Protein AF-A0A1X1MKK1-F1 (afdb_monomer)

Radius of gyration: 26.82 Å; Cα contacts (8 Å, |Δi|>4): 1127; chains: 1; bounding box: 54×64×78 Å

pLDDT: mean 85.01, std 17.13, range [23.83, 98.81]

Sequence (579 aa):
MSRRYIVIGAGAVGATVAVELRLAGIDVVVVARGANLAALRAGGLRYIRPPATPGGEPDERRIPLDVVGGPDEVDLRGDDVLVLATKSQDSEALLAQWAWRPVDVDGTRRTAAEALPVVLLQNGIENARTALRRFATVIDAVVLSPSSHVRPGEVVSPAAPLAAAFYLGRAPRGAVDDPTAEAVAADLRRASFAVAVVADIDRRKAGKLLGNLAYNLDAIYAPSELRDAAAAVLVEEARRVFAAAGVETAGVCPDDGLDLSGLVPHEIPGFSREGSSTWQSLARGGSVESDFLNGEIVLLARLHGLAAPVNAGVQRRIATAARTGTPPGGFDQADLAALLASAPAGVVPYAGVVPYADVVPYADVVPYADVAPDAGRTRAGVALGEVLVNVRRLHDELLSPGPPLLLDVRWALGDPHGHDHYREGHLPGAVYVDLDTELAAAPGGTAGRHPLPELVNLQQAARRWGLTAGRAVVVYDAVGGLSAARAWWLLRWAGVADVRILDGALAAWQEAGFPLETGEIISAPGDIVLHAGQLPVLDADGAARVAREGVLLDARAAERYRGEVEPIDPRAGHIPGAV

Foldseek 3Di:
DAFEEEQEDCFFVSVLLQQLLVVLVGHYEYADDDLLLVLCVVFRAFEWEPDPDPPDAIPTDGDRHHYDNAPVVDAAELRYAYEYPDEPVCLLVRLVRQLQHWYQDPNDTDGCQERYEYEYAYAFQCNLVSNVVRHPWYKYKDKAAPKHDPDRRYIYQQWPPASIEIEIETPPFHDQCPVVRVSVCVSVVSRRYFYGYDRHRQQQSLQVLLVVLLLLLQLAADFDPLSLLLSQLLSVLLVVLCVLLVRHHDHNDPPDPRDCLRGAGDDHPPDDDDGDPLNVCLQVLHDHNLCRRLVVSQVSQVVSVHHNQLSVLSSVSSRVSSVVSQHGNNDDVVSSVVSVVRRDPPSGRDPQRDRVVRVDDSNPPHRDDDDDPPPDDDDDDDDPPQAADELVRLVVQCVDPAHAAEEEQADDPPDPCQVVVVQAWDAPLYAYDDCQQQLADPDDDQQHRGHGDDLVSNLQSCQFSADAPPGAYEYFYSHQCPRSVSVQVNQQQFPRDHYYYYGVGPVSNVVVVHGIDHHHNGYHGYDDDTHGGNDDDAGPVRLLVCLVPHEAEDPDDPCQQCQVDDPDGPGGHDRHSYD

Structure (mmCIF, N/CA/C/O backbone):
data_AF-A0A1X1MKK1-F1
#
_entry.id   AF-A0A1X1MKK1-F1
#
loop_
_atom_site.group_PDB
_atom_site.id
_atom_site.type_symbol
_atom_site.label_atom_id
_atom_site.label_alt_id
_atom_site.label_comp_id
_atom_site.label_asym_id
_atom_site.label_entity_id
_atom_site.label_seq_id
_atom_site.pdbx_PDB_ins_code
_atom_site.Cartn_x
_atom_site.Cartn_y
_atom_site.Cartn_z
_atom_site.occupancy
_atom_site.B_iso_or_equiv
_atom_site.auth_seq_id
_atom_site.auth_comp_id
_atom_site.auth_asym_id
_atom_site.auth_atom_id
_atom_site.pdbx_PDB_model_num
ATOM 1 N N . MET A 1 1 ? -23.228 7.426 20.954 1.00 54.91 1 MET A N 1
ATOM 2 C CA . MET A 1 1 ? -22.014 7.682 21.759 1.00 54.91 1 MET A CA 1
ATOM 3 C C . MET A 1 1 ? -20.811 7.596 20.828 1.00 54.91 1 MET A C 1
ATOM 5 O O . MET A 1 1 ? -20.920 6.903 19.823 1.00 54.91 1 MET A O 1
ATOM 9 N N . SER A 1 2 ? -19.734 8.344 21.084 1.00 78.06 2 SER A N 1
ATOM 10 C CA . SER A 1 2 ? -18.491 8.208 20.304 1.00 78.06 2 SER A CA 1
ATOM 11 C C . SER A 1 2 ? -17.857 6.856 20.611 1.00 78.06 2 SER A C 1
ATOM 13 O O . SER A 1 2 ? -17.797 6.501 21.782 1.00 78.06 2 SER A O 1
ATOM 15 N N . ARG A 1 3 ? -17.372 6.142 19.591 1.00 93.69 3 ARG A N 1
ATOM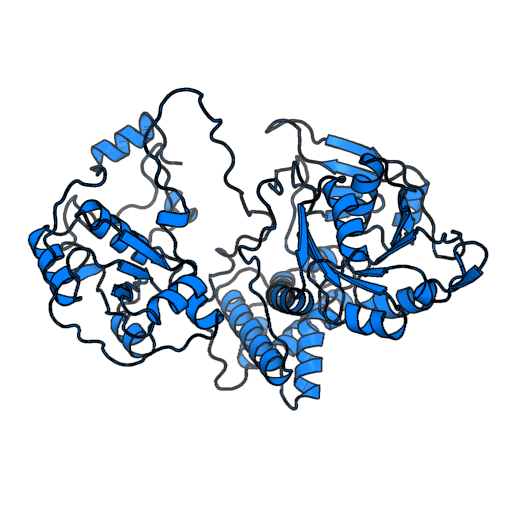 16 C CA . ARG A 1 3 ? -16.621 4.891 19.775 1.00 93.69 3 ARG A CA 1
ATOM 17 C C . ARG A 1 3 ? -15.325 5.145 20.543 1.00 93.69 3 ARG A C 1
ATOM 19 O O . ARG A 1 3 ? -14.790 6.259 20.489 1.00 93.69 3 ARG A O 1
ATOM 26 N N . ARG A 1 4 ? -14.809 4.099 21.191 1.00 97.69 4 ARG A N 1
ATOM 27 C CA . ARG A 1 4 ? -13.438 4.052 21.719 1.00 97.69 4 ARG A CA 1
ATOM 28 C C . ARG A 1 4 ? -12.605 3.048 20.945 1.00 97.69 4 ARG A C 1
ATOM 30 O O . ARG A 1 4 ? -13.058 1.951 20.639 1.00 97.69 4 ARG A O 1
ATOM 37 N N . TYR A 1 5 ? -11.367 3.415 20.654 1.00 98.69 5 TYR A N 1
ATOM 38 C CA . TYR A 1 5 ? -10.436 2.560 19.928 1.00 98.69 5 TYR A CA 1
ATOM 39 C C . TYR A 1 5 ? -9.437 1.928 20.894 1.00 98.69 5 TYR A C 1
ATOM 41 O O . TYR A 1 5 ? -8.743 2.627 21.631 1.00 98.69 5 TYR A O 1
ATOM 49 N N . ILE A 1 6 ? -9.341 0.600 20.872 1.00 98.75 6 ILE A N 1
ATOM 50 C CA . ILE A 1 6 ? -8.314 -0.158 21.587 1.00 98.75 6 ILE A CA 1
ATOM 51 C C . ILE A 1 6 ? -7.212 -0.496 20.584 1.00 98.75 6 ILE A C 1
ATOM 53 O O . ILE A 1 6 ? -7.313 -1.462 19.825 1.00 98.75 6 ILE A O 1
ATOM 57 N N . VAL A 1 7 ? -6.165 0.326 20.546 1.00 98.75 7 VAL A N 1
ATOM 58 C CA . VAL A 1 7 ? -5.070 0.185 19.581 1.00 98.75 7 VAL A CA 1
ATOM 59 C C . VAL A 1 7 ? -4.026 -0.786 20.115 1.00 98.75 7 VAL A C 1
ATOM 61 O O . VAL A 1 7 ? -3.180 -0.448 20.944 1.00 98.75 7 VAL A O 1
ATOM 64 N N . ILE A 1 8 ? -4.088 -2.019 19.624 1.00 98.56 8 ILE A N 1
ATOM 65 C CA . ILE A 1 8 ? -3.216 -3.124 19.999 1.00 98.56 8 ILE A CA 1
ATOM 66 C C . ILE A 1 8 ? -1.921 -3.028 19.192 1.00 98.56 8 ILE A C 1
ATOM 68 O O . ILE A 1 8 ? -1.837 -3.513 18.062 1.00 98.56 8 ILE A O 1
ATOM 72 N N . GLY A 1 9 ? -0.900 -2.412 19.790 1.00 96.56 9 GLY A N 1
ATOM 73 C CA . GLY A 1 9 ? 0.422 -2.233 19.196 1.00 96.56 9 GLY A CA 1
ATOM 74 C C . GLY A 1 9 ? 0.777 -0.768 18.953 1.00 96.56 9 GLY A C 1
ATOM 75 O O . GLY A 1 9 ? 0.416 -0.182 17.940 1.00 96.56 9 GLY A O 1
ATOM 76 N N . ALA A 1 10 ? 1.589 -0.196 19.839 1.00 94.38 10 ALA A N 1
ATOM 77 C CA . ALA A 1 10 ? 2.102 1.174 19.727 1.00 94.38 10 ALA A CA 1
ATOM 78 C C . ALA A 1 10 ? 3.377 1.294 18.859 1.00 94.38 10 ALA A C 1
ATOM 80 O O . ALA A 1 10 ? 4.361 1.917 19.266 1.00 94.38 10 ALA A O 1
ATOM 81 N N . GLY A 1 11 ? 3.389 0.630 17.698 1.00 92.44 11 GLY A N 1
ATOM 82 C CA . GLY A 1 11 ? 4.419 0.816 16.668 1.00 92.44 11 GLY A CA 1
ATOM 83 C C . GLY A 1 11 ? 4.186 2.096 15.860 1.00 92.44 11 GLY A C 1
ATOM 84 O O . GLY A 1 11 ? 3.348 2.908 16.230 1.00 92.44 11 GLY A O 1
ATOM 85 N N . ALA A 1 12 ? 4.883 2.263 14.732 1.00 92.12 12 ALA A N 1
ATOM 86 C CA . ALA A 1 12 ? 4.784 3.475 13.910 1.00 92.12 12 ALA A CA 1
ATOM 87 C C . ALA A 1 12 ? 3.333 3.798 13.505 1.00 92.12 12 ALA A C 1
ATOM 89 O O . ALA A 1 12 ? 2.814 4.851 13.848 1.00 92.12 12 ALA A O 1
ATOM 90 N N . VAL A 1 13 ? 2.657 2.851 12.845 1.00 95.31 13 VAL A N 1
ATOM 91 C CA . VAL A 1 13 ? 1.272 3.024 12.375 1.00 95.31 13 VAL A CA 1
ATOM 92 C C . VAL A 1 13 ? 0.292 3.131 13.543 1.00 95.31 13 VAL A C 1
ATOM 94 O O . VAL A 1 13 ? -0.498 4.067 13.591 1.00 95.31 13 VAL A O 1
ATOM 97 N N . GLY A 1 14 ? 0.344 2.198 14.500 1.00 97.62 14 GLY A N 1
ATOM 98 C CA . GLY A 1 14 ? -0.612 2.170 15.609 1.00 97.62 14 GLY A CA 1
ATOM 99 C C . GLY A 1 14 ? -0.526 3.401 16.512 1.00 97.62 14 GLY A C 1
ATOM 100 O O . GLY A 1 14 ? -1.551 3.960 16.885 1.00 97.62 14 GLY A O 1
ATOM 101 N N . ALA A 1 15 ? 0.681 3.884 16.818 1.00 97.75 15 ALA A N 1
ATOM 102 C CA . ALA A 1 15 ? 0.842 5.099 17.610 1.00 97.75 15 ALA A CA 1
ATOM 103 C C . ALA A 1 15 ? 0.390 6.356 16.846 1.00 97.75 15 ALA A C 1
ATOM 105 O O . ALA A 1 15 ? -0.268 7.200 17.448 1.00 97.75 15 ALA A O 1
ATOM 106 N N . THR A 1 16 ? 0.660 6.454 15.536 1.00 98.19 16 THR A N 1
ATOM 107 C CA . THR A 1 16 ? 0.117 7.528 14.683 1.00 98.19 16 THR A CA 1
ATOM 108 C C . THR A 1 16 ? -1.415 7.522 14.696 1.00 98.19 16 THR A C 1
ATOM 110 O O . THR A 1 16 ? -2.022 8.548 14.982 1.00 98.19 16 THR A O 1
ATOM 113 N N . VAL A 1 17 ? -2.053 6.363 14.482 1.00 98.44 17 VAL A N 1
ATOM 114 C CA . VAL A 1 17 ? -3.522 6.222 14.555 1.00 98.44 17 VAL A CA 1
ATOM 115 C C . VAL A 1 17 ? -4.058 6.649 15.919 1.00 98.44 17 VAL A C 1
ATOM 117 O O . VAL A 1 17 ? -5.006 7.426 15.992 1.00 98.44 17 VAL A O 1
ATOM 120 N N . ALA A 1 18 ? -3.432 6.191 17.004 1.00 98.38 18 ALA A N 1
ATOM 121 C CA . ALA A 1 18 ? -3.857 6.535 18.354 1.00 98.38 18 ALA A CA 1
ATOM 122 C C . ALA A 1 18 ? -3.769 8.041 18.645 1.00 98.38 18 ALA A C 1
ATOM 124 O O . ALA A 1 18 ? -4.676 8.602 19.261 1.00 98.38 18 ALA A O 1
ATOM 125 N N . VAL A 1 19 ? -2.690 8.696 18.206 1.00 98.19 19 VAL A N 1
ATOM 126 C CA . VAL A 1 19 ? -2.499 10.135 18.411 1.00 98.19 19 VAL A CA 1
ATOM 127 C C . VAL A 1 19 ? -3.480 10.955 17.590 1.00 98.19 19 VAL A C 1
ATOM 129 O O . VAL A 1 19 ? -4.123 11.832 18.159 1.00 98.19 19 VAL A O 1
ATOM 132 N N . GLU A 1 20 ? -3.637 10.680 16.296 1.00 98.06 20 GLU A N 1
ATOM 133 C CA . GLU A 1 20 ? -4.545 11.466 15.449 1.00 98.06 20 GLU A CA 1
ATOM 134 C C . GLU A 1 20 ? -6.006 11.319 15.905 1.00 98.06 20 GLU A C 1
ATOM 136 O O . GLU A 1 20 ? -6.724 12.313 16.004 1.00 98.06 20 GLU A O 1
ATOM 141 N N . LEU A 1 21 ? -6.435 10.111 16.301 1.00 98.19 21 LEU A N 1
ATOM 142 C CA . LEU A 1 21 ? -7.760 9.900 16.901 1.00 98.19 21 LEU A CA 1
ATOM 143 C C . LEU A 1 21 ? -7.921 10.696 18.208 1.00 98.19 21 LEU A C 1
ATOM 145 O O . LEU A 1 21 ? -8.928 11.379 18.401 1.00 98.19 21 LEU A O 1
ATOM 149 N N . ARG A 1 22 ? -6.914 10.669 19.093 1.00 97.31 22 ARG A N 1
ATOM 150 C CA . ARG A 1 22 ? -6.928 11.441 20.345 1.00 97.31 22 ARG A CA 1
ATOM 151 C C . ARG A 1 22 ? -7.016 12.946 20.083 1.00 97.31 22 ARG A C 1
ATOM 153 O O . ARG A 1 22 ? -7.779 13.632 20.760 1.00 97.31 22 ARG A O 1
ATOM 160 N N . LEU A 1 23 ? -6.255 13.459 19.116 1.00 96.50 23 LEU A N 1
ATOM 161 C CA . LEU A 1 23 ? -6.273 14.871 18.718 1.00 96.50 23 LEU A CA 1
ATOM 162 C C . LEU A 1 23 ? -7.628 15.284 18.126 1.00 96.50 23 LEU A C 1
ATOM 164 O O . LEU A 1 23 ? -8.067 16.410 18.344 1.00 96.50 23 LEU A O 1
ATOM 168 N N . ALA A 1 24 ? -8.327 14.358 17.467 1.00 96.94 24 ALA A N 1
ATOM 169 C CA . ALA A 1 24 ? -9.700 14.532 16.996 1.00 96.94 24 ALA A CA 1
ATOM 170 C C . ALA A 1 24 ? -10.773 14.409 18.105 1.00 96.94 24 ALA A C 1
ATOM 172 O O . ALA A 1 24 ? -11.974 14.460 17.821 1.00 96.94 24 ALA A O 1
ATOM 173 N N . GLY A 1 25 ? -10.366 14.238 19.370 1.00 96.81 25 GLY A N 1
ATOM 174 C CA . GLY A 1 25 ? -11.267 14.094 20.517 1.00 96.81 25 GLY A CA 1
ATOM 175 C C . GLY A 1 25 ? -11.954 12.728 20.604 1.00 96.81 25 GLY A C 1
ATOM 176 O O . GLY A 1 25 ? -12.995 12.611 21.251 1.00 96.81 25 GLY A O 1
ATOM 177 N N . ILE A 1 26 ? -11.407 11.708 19.940 1.00 97.06 26 ILE A N 1
ATOM 178 C CA . ILE A 1 26 ? -11.900 10.331 19.988 1.00 97.06 26 ILE A CA 1
ATOM 179 C C . ILE A 1 26 ? -11.192 9.591 21.126 1.00 97.06 26 ILE A C 1
ATOM 181 O O . ILE A 1 26 ? -9.990 9.753 21.347 1.00 97.06 26 ILE A O 1
ATOM 185 N N . ASP A 1 27 ? -11.955 8.792 21.871 1.00 97.25 27 ASP A N 1
ATOM 186 C CA . ASP A 1 27 ? -11.450 8.006 22.995 1.00 97.25 27 ASP A CA 1
ATOM 187 C C . ASP A 1 27 ? -10.544 6.873 22.482 1.00 97.25 27 ASP A C 1
ATOM 189 O O . ASP A 1 27 ? -10.898 6.136 21.557 1.00 97.25 27 ASP A O 1
ATOM 193 N N . VAL A 1 28 ? -9.352 6.746 23.064 1.00 98.06 28 VAL A N 1
ATOM 194 C CA . VAL A 1 28 ? -8.326 5.795 22.622 1.00 98.06 28 VAL A CA 1
ATOM 195 C C . VAL A 1 28 ? -7.579 5.242 23.822 1.00 98.06 28 VAL A C 1
ATOM 197 O O . VAL A 1 28 ? -7.019 6.012 24.604 1.00 98.06 28 VAL A O 1
ATOM 200 N N . VAL A 1 29 ? -7.478 3.916 23.881 1.00 98.50 29 VAL A N 1
ATOM 201 C CA . VAL A 1 29 ? -6.575 3.181 24.770 1.00 98.50 29 VAL A CA 1
ATOM 202 C C . VAL A 1 29 ? -5.528 2.474 23.920 1.00 98.50 29 VAL A C 1
ATOM 204 O O . VAL A 1 29 ? -5.847 1.799 22.942 1.00 98.50 29 VAL A O 1
ATOM 207 N N . VAL A 1 30 ? -4.262 2.612 24.293 1.00 98.56 30 VAL A N 1
ATOM 208 C CA . VAL A 1 30 ? -3.126 2.050 23.566 1.00 98.56 30 VAL A CA 1
ATOM 209 C C . VAL A 1 30 ? -2.553 0.866 24.327 1.00 98.56 30 VAL A C 1
ATOM 211 O O . VAL A 1 30 ? -2.220 0.969 25.505 1.00 98.56 30 VAL A O 1
ATOM 214 N N . VAL A 1 31 ? -2.372 -0.258 23.639 1.00 98.50 31 VAL A N 1
ATOM 215 C CA . VAL A 1 31 ? -1.716 -1.442 24.195 1.00 98.50 31 VAL A CA 1
ATOM 216 C C . VAL A 1 31 ? -0.262 -1.467 23.739 1.00 98.50 31 VAL A C 1
ATOM 218 O O . VAL A 1 31 ? 0.040 -1.500 22.540 1.00 98.50 31 VAL A O 1
ATOM 221 N N . ALA A 1 32 ? 0.658 -1.467 24.697 1.00 96.94 32 ALA A N 1
ATOM 222 C CA . ALA A 1 32 ? 2.094 -1.507 24.446 1.00 96.94 32 ALA A CA 1
ATOM 223 C C . ALA A 1 32 ? 2.782 -2.539 25.347 1.00 96.94 32 ALA A C 1
ATOM 225 O O . ALA A 1 32 ? 2.252 -2.944 26.374 1.00 96.94 32 ALA A O 1
ATOM 226 N N . ARG A 1 33 ? 4.007 -2.944 24.988 1.00 94.31 33 ARG A N 1
ATOM 227 C CA . ARG A 1 33 ? 4.832 -3.863 25.792 1.00 94.31 33 ARG A CA 1
ATOM 228 C C . ARG A 1 33 ? 6.268 -3.367 25.946 1.00 94.31 33 ARG A C 1
ATOM 230 O O . ARG A 1 33 ? 6.732 -2.525 25.173 1.00 94.31 33 ARG A O 1
ATOM 237 N N . GLY A 1 34 ? 6.977 -3.920 26.930 1.00 95.19 34 GLY A N 1
ATOM 238 C CA . GLY A 1 34 ? 8.415 -3.715 27.132 1.00 95.19 34 GLY A CA 1
ATOM 239 C C . GLY A 1 34 ? 8.816 -2.248 27.314 1.00 95.19 34 GLY A C 1
ATOM 240 O O . GLY A 1 34 ? 8.110 -1.471 27.955 1.00 95.19 34 GLY A O 1
ATOM 241 N N . ALA A 1 35 ? 9.950 -1.858 26.726 1.00 94.50 35 ALA A N 1
ATOM 242 C CA . ALA A 1 35 ? 10.488 -0.501 26.847 1.00 94.50 35 ALA A CA 1
ATOM 243 C C . ALA A 1 35 ? 9.530 0.582 26.320 1.00 94.50 35 ALA A C 1
ATOM 245 O O . ALA A 1 35 ? 9.483 1.680 26.867 1.00 94.50 35 ALA A O 1
ATOM 246 N N . ASN A 1 36 ? 8.738 0.275 25.286 1.00 95.12 36 ASN A N 1
ATOM 247 C CA . ASN A 1 36 ? 7.781 1.227 24.724 1.00 95.12 36 ASN A CA 1
ATOM 248 C C . ASN A 1 36 ? 6.618 1.495 25.692 1.00 95.12 36 ASN A C 1
ATOM 250 O O . ASN A 1 36 ? 6.243 2.645 25.877 1.00 95.12 36 ASN A O 1
ATOM 254 N N . LEU A 1 37 ? 6.107 0.460 26.373 1.00 97.31 37 LEU A N 1
ATOM 255 C CA . LEU A 1 37 ? 5.107 0.617 27.439 1.00 97.31 37 LEU A CA 1
ATOM 256 C C . LEU A 1 37 ? 5.623 1.519 28.566 1.00 97.31 37 LEU A C 1
ATOM 258 O O . LEU A 1 37 ? 4.925 2.436 28.991 1.00 97.31 37 LEU A O 1
ATOM 262 N N . ALA A 1 38 ? 6.850 1.268 29.028 1.00 97.38 38 ALA A N 1
ATOM 263 C CA . ALA A 1 38 ? 7.468 2.058 30.088 1.00 97.38 38 ALA A CA 1
ATOM 264 C C . ALA A 1 38 ? 7.622 3.534 29.681 1.00 97.38 38 ALA A C 1
ATOM 266 O O . ALA A 1 38 ? 7.261 4.418 30.454 1.00 97.38 38 ALA A O 1
ATOM 267 N N . ALA A 1 39 ? 8.094 3.800 28.458 1.00 96.69 39 ALA A N 1
ATOM 268 C CA . ALA A 1 39 ? 8.250 5.158 27.938 1.00 96.69 39 ALA A CA 1
ATOM 269 C C . ALA A 1 39 ? 6.906 5.900 27.836 1.00 96.69 39 ALA A C 1
ATOM 271 O O . ALA A 1 39 ? 6.788 7.030 28.312 1.00 96.69 39 ALA A O 1
ATOM 272 N N . LEU A 1 40 ? 5.880 5.243 27.284 1.00 97.44 40 LEU A N 1
ATOM 273 C CA . LEU A 1 40 ? 4.549 5.828 27.121 1.00 97.44 40 LEU A CA 1
ATOM 274 C C . LEU A 1 40 ? 3.875 6.131 28.466 1.00 97.44 40 LEU A C 1
ATOM 276 O O . LEU A 1 40 ? 3.287 7.197 28.620 1.00 97.44 40 LEU A O 1
ATOM 280 N N . ARG A 1 41 ? 4.005 5.247 29.464 1.00 97.44 41 ARG A N 1
ATOM 281 C CA . ARG A 1 41 ? 3.490 5.503 30.822 1.00 97.44 41 ARG A CA 1
ATOM 282 C C . ARG A 1 41 ? 4.235 6.627 31.540 1.00 97.44 41 ARG A C 1
ATOM 284 O O . ARG A 1 41 ? 3.629 7.346 32.325 1.00 97.44 41 ARG A O 1
ATOM 291 N N . ALA A 1 42 ? 5.538 6.767 31.298 1.00 95.25 42 ALA A N 1
ATOM 292 C CA . ALA A 1 42 ? 6.359 7.765 31.976 1.00 95.25 42 ALA A CA 1
ATOM 293 C C . ALA A 1 42 ? 6.108 9.194 31.474 1.00 95.25 42 ALA A C 1
ATOM 295 O O . ALA A 1 42 ? 6.221 10.139 32.251 1.00 95.25 42 ALA A O 1
ATOM 296 N N . GLY A 1 43 ? 5.806 9.373 30.184 1.00 89.44 43 GLY A N 1
ATOM 297 C CA . GLY A 1 43 ? 5.727 10.715 29.607 1.00 89.44 43 GLY A CA 1
ATOM 298 C C . GLY A 1 43 ? 4.880 10.860 28.350 1.00 89.44 43 GLY A C 1
ATOM 299 O O . GLY A 1 43 ? 5.010 11.880 27.681 1.00 89.44 43 GLY A O 1
ATOM 300 N N . GLY A 1 44 ? 4.038 9.886 28.004 1.00 94.38 44 GLY A N 1
ATOM 301 C CA . GLY A 1 44 ? 3.280 9.893 26.752 1.00 94.38 44 GLY A CA 1
ATOM 302 C C . GLY A 1 44 ? 4.151 9.644 25.517 1.00 94.38 44 GLY A C 1
ATOM 303 O O . GLY A 1 44 ? 5.305 9.221 25.618 1.00 94.38 44 GLY A O 1
ATOM 304 N N . LEU A 1 45 ? 3.589 9.893 24.333 1.00 97.69 45 LEU A N 1
ATOM 305 C CA . LEU A 1 45 ? 4.290 9.751 23.055 1.00 97.69 45 LEU A CA 1
ATOM 306 C C . LEU A 1 45 ? 4.892 11.094 22.625 1.00 97.69 45 LEU A C 1
ATOM 308 O O . LEU A 1 45 ? 4.171 12.084 22.525 1.00 97.69 45 LEU A O 1
ATOM 312 N N . ARG A 1 46 ? 6.193 11.135 22.313 1.00 97.62 46 ARG A N 1
ATOM 313 C CA . ARG A 1 46 ? 6.775 12.217 21.503 1.00 97.62 46 ARG A CA 1
ATOM 314 C C . ARG A 1 46 ? 6.397 11.965 20.042 1.00 97.62 46 ARG A C 1
ATOM 316 O O . ARG A 1 46 ? 6.855 10.994 19.446 1.00 97.62 46 ARG A O 1
ATOM 323 N N . TYR A 1 47 ? 5.530 12.810 19.506 1.00 97.50 47 TYR A N 1
ATOM 324 C CA . TYR A 1 47 ? 5.000 12.729 18.153 1.00 97.50 47 TYR A CA 1
ATOM 325 C C . TYR A 1 47 ? 5.496 13.924 17.349 1.00 97.50 47 TYR A C 1
ATOM 327 O O . TYR A 1 47 ? 5.328 15.064 17.779 1.00 97.50 47 TYR A O 1
ATOM 335 N N . ILE A 1 48 ? 6.150 13.646 16.227 1.00 96.69 48 ILE A N 1
ATOM 336 C CA . ILE A 1 48 ? 6.867 14.644 15.436 1.00 96.69 48 ILE A CA 1
ATOM 337 C C . ILE A 1 48 ? 6.225 14.713 14.056 1.00 96.69 48 ILE A C 1
ATOM 339 O O . ILE A 1 48 ? 6.130 13.697 13.361 1.00 96.69 48 ILE A O 1
ATOM 343 N N . ARG A 1 49 ? 5.777 15.911 13.686 1.00 94.62 49 ARG A N 1
ATOM 344 C CA . ARG A 1 49 ? 5.134 16.241 12.411 1.00 94.62 49 ARG A CA 1
ATOM 345 C C . ARG A 1 49 ? 5.989 17.259 11.639 1.00 94.62 49 ARG A C 1
ATOM 347 O O . ARG A 1 49 ? 6.853 17.899 12.246 1.00 94.62 49 ARG A O 1
ATOM 354 N N . PRO A 1 50 ? 5.772 17.420 10.321 1.00 91.81 50 PRO A N 1
ATOM 355 C CA . PRO A 1 50 ? 6.455 18.433 9.528 1.00 91.81 50 PRO A CA 1
ATOM 356 C C . PRO A 1 50 ? 6.267 19.844 10.085 1.00 91.81 50 PRO A C 1
ATOM 358 O O . PRO A 1 50 ? 5.257 20.108 10.748 1.00 91.81 50 PRO A O 1
ATOM 361 N N . PRO A 1 51 ? 7.202 20.764 9.803 1.00 86.25 51 PRO A N 1
ATOM 362 C CA . PRO A 1 51 ? 7.028 22.162 10.160 1.00 86.25 51 PRO A CA 1
ATOM 363 C C . PRO A 1 51 ? 5.822 22.764 9.425 1.00 86.25 51 PRO A C 1
ATOM 365 O O . PRO A 1 51 ? 5.524 22.411 8.286 1.00 86.25 51 PRO A O 1
ATOM 368 N N . ALA A 1 52 ? 5.151 23.733 10.054 1.00 81.44 52 ALA A N 1
ATOM 369 C CA . ALA A 1 52 ? 4.028 24.447 9.432 1.00 81.44 52 ALA A CA 1
ATOM 370 C C . ALA A 1 52 ? 4.444 25.294 8.212 1.00 81.44 52 ALA A C 1
ATOM 372 O O . ALA A 1 52 ? 3.600 25.695 7.414 1.00 81.44 52 ALA A O 1
ATOM 373 N N . THR A 1 53 ? 5.740 25.585 8.083 1.00 78.62 53 THR A N 1
ATOM 374 C CA . THR A 1 53 ? 6.339 26.338 6.979 1.00 78.62 53 THR A CA 1
ATOM 375 C C . THR A 1 53 ? 7.633 25.659 6.529 1.00 78.62 53 THR A C 1
ATOM 377 O O . THR A 1 53 ? 8.391 25.221 7.400 1.00 78.62 53 THR A O 1
ATOM 380 N N . PRO A 1 54 ? 7.949 25.625 5.221 1.00 73.81 54 PRO A N 1
ATOM 381 C CA . PRO A 1 54 ? 9.212 25.073 4.730 1.00 73.81 54 PRO A CA 1
ATOM 382 C C . PRO A 1 54 ? 10.430 25.676 5.447 1.00 73.81 54 PRO A C 1
ATOM 384 O O . PRO A 1 54 ? 10.526 26.894 5.596 1.00 73.81 54 PRO A O 1
ATOM 387 N N . GLY A 1 55 ? 11.344 24.823 5.919 1.00 74.44 55 GLY A N 1
ATOM 388 C CA . GLY A 1 55 ? 12.546 25.231 6.663 1.00 74.44 55 GLY A CA 1
ATOM 389 C C . GLY A 1 55 ? 12.322 25.650 8.125 1.00 74.44 55 GLY A C 1
ATOM 390 O O . GLY A 1 55 ? 13.263 26.110 8.767 1.00 74.44 5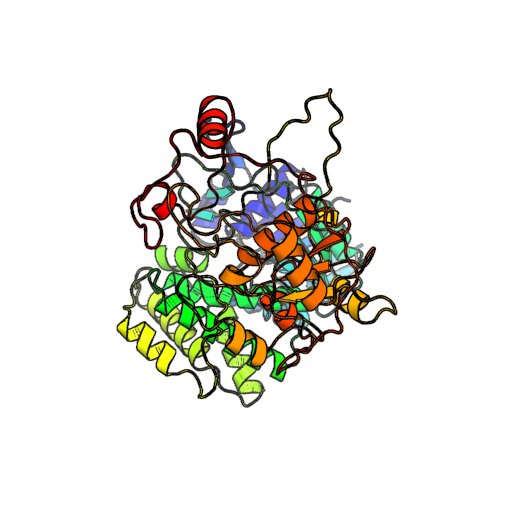5 GLY A O 1
ATOM 391 N N . GLY A 1 56 ? 11.099 25.521 8.652 1.00 81.69 56 GLY A N 1
ATOM 392 C CA . GLY A 1 56 ? 10.792 25.767 10.064 1.00 81.69 56 GLY A CA 1
ATOM 393 C C . GLY A 1 56 ? 11.172 24.607 10.993 1.00 81.69 56 GLY A C 1
ATOM 394 O O . GLY A 1 56 ? 11.567 23.530 10.550 1.00 81.69 56 GLY A O 1
ATOM 395 N N . GLU A 1 57 ? 11.003 24.825 12.298 1.00 86.88 57 GLU A N 1
ATOM 396 C CA . GLU A 1 57 ? 11.175 23.778 13.314 1.00 86.88 57 GLU A CA 1
ATOM 397 C C . GLU A 1 57 ? 10.069 22.711 13.207 1.00 86.88 57 GLU A C 1
ATOM 399 O O . GLU A 1 57 ? 8.903 23.073 12.997 1.00 86.88 57 GLU A O 1
ATOM 404 N N . PRO A 1 58 ? 10.395 21.414 13.382 1.00 89.06 58 PRO A N 1
ATOM 405 C CA . PRO A 1 58 ? 9.395 20.354 13.435 1.00 89.06 58 PRO A CA 1
ATOM 406 C C . PRO A 1 58 ? 8.301 20.637 14.470 1.00 89.06 58 PRO A C 1
ATOM 408 O O . PRO A 1 58 ? 8.569 21.120 15.573 1.00 89.06 58 PRO A O 1
ATOM 411 N N . ASP A 1 59 ? 7.063 20.262 14.148 1.00 93.31 59 ASP A N 1
ATOM 412 C CA . ASP A 1 59 ? 5.973 20.278 15.120 1.00 93.31 59 ASP A CA 1
ATOM 413 C C . ASP A 1 59 ? 6.109 19.064 16.046 1.00 93.31 59 ASP A C 1
ATOM 415 O O . ASP A 1 59 ? 5.617 17.961 15.783 1.00 93.31 59 ASP A O 1
ATOM 419 N N . GLU A 1 60 ? 6.857 19.273 17.126 1.00 94.69 60 GLU A N 1
ATOM 420 C CA . GLU A 1 60 ? 7.087 18.279 18.159 1.00 94.69 60 GLU A CA 1
ATOM 421 C C . GLU A 1 60 ? 6.099 18.420 19.308 1.00 94.69 60 GLU A C 1
ATOM 423 O O . GLU A 1 60 ? 6.087 19.405 20.050 1.00 94.69 60 GLU A O 1
ATOM 428 N N . ARG A 1 61 ? 5.314 17.368 19.534 1.00 95.50 61 ARG A N 1
ATOM 429 C CA . ARG A 1 61 ? 4.330 17.332 20.614 1.00 95.50 61 ARG A CA 1
ATOM 430 C C . ARG A 1 61 ? 4.544 16.133 21.514 1.00 95.50 61 ARG A C 1
ATOM 432 O O . ARG A 1 61 ? 4.944 15.055 21.082 1.00 95.50 61 ARG A O 1
ATOM 439 N N . ARG A 1 62 ? 4.245 16.311 22.800 1.00 97.25 62 ARG A N 1
ATOM 440 C CA . ARG A 1 62 ? 4.183 15.217 23.770 1.00 97.25 62 ARG A CA 1
ATOM 441 C C . ARG A 1 62 ? 2.727 14.933 24.096 1.00 97.25 62 ARG A C 1
ATOM 443 O O . ARG A 1 62 ? 2.082 15.712 24.791 1.00 97.25 62 ARG A O 1
ATOM 450 N N . ILE A 1 63 ? 2.216 13.838 23.548 1.00 97.38 63 ILE A N 1
ATOM 451 C CA . ILE A 1 63 ? 0.801 13.488 23.599 1.00 97.38 63 ILE A CA 1
ATOM 452 C C . ILE A 1 63 ? 0.572 12.474 24.726 1.00 97.38 63 ILE A C 1
ATOM 454 O O . ILE A 1 63 ? 1.111 11.363 24.656 1.00 97.38 63 ILE A O 1
ATOM 458 N N . PRO A 1 64 ? -0.201 12.819 25.772 1.00 96.50 64 PRO A N 1
ATOM 459 C CA . PRO A 1 64 ? -0.610 11.848 26.776 1.00 96.50 64 PRO A CA 1
ATOM 460 C C . PRO A 1 64 ? -1.586 10.845 26.152 1.00 96.50 64 PRO A C 1
ATOM 462 O O . PRO A 1 64 ? -2.512 11.220 25.433 1.00 96.50 64 PRO A O 1
ATOM 465 N N . LEU A 1 65 ? -1.371 9.565 26.438 1.00 96.19 65 LEU A N 1
ATOM 466 C CA . LEU A 1 65 ? -2.195 8.460 25.959 1.00 96.19 65 LEU A CA 1
ATOM 467 C C . LEU A 1 65 ? -2.566 7.582 27.153 1.00 96.19 65 LEU A C 1
ATOM 469 O O . LEU A 1 65 ? -1.738 7.374 28.042 1.00 96.19 65 LEU A O 1
ATOM 473 N N . ASP A 1 66 ? -3.777 7.034 27.146 1.00 97.44 66 ASP A N 1
ATOM 474 C CA . ASP A 1 66 ? -4.163 5.998 28.104 1.00 97.44 66 ASP A CA 1
ATOM 475 C C . ASP A 1 66 ? -3.537 4.680 27.655 1.00 97.44 66 ASP A C 1
ATOM 477 O O . ASP A 1 66 ? -3.820 4.195 26.559 1.00 97.44 66 ASP A O 1
ATOM 481 N N . VAL A 1 67 ? -2.616 4.136 28.456 1.00 98.06 67 VAL A N 1
ATOM 482 C CA . VAL A 1 67 ? -1.731 3.047 28.019 1.00 98.06 67 VAL A CA 1
ATOM 483 C C . VAL A 1 67 ? -1.813 1.854 28.961 1.00 98.06 67 VAL A C 1
ATOM 485 O O . VAL A 1 67 ? -1.511 1.953 30.154 1.00 98.06 67 VAL A O 1
ATOM 488 N N . VAL A 1 68 ? -2.114 0.696 28.381 1.00 98.38 68 VAL A N 1
ATOM 489 C CA . VAL A 1 68 ? -2.205 -0.594 29.069 1.00 98.38 68 VAL A CA 1
ATOM 490 C C . VAL A 1 68 ? -1.179 -1.594 28.530 1.00 98.38 68 VAL A C 1
ATOM 492 O O . VAL A 1 68 ? -0.721 -1.503 27.390 1.00 98.38 68 VAL A O 1
ATOM 495 N N . GLY A 1 69 ? -0.789 -2.553 29.364 1.00 97.38 69 GLY A N 1
ATOM 496 C CA . GLY A 1 69 ? 0.129 -3.639 29.017 1.00 97.38 69 GLY A CA 1
ATOM 497 C C . GLY A 1 69 ? -0.543 -4.811 28.300 1.00 97.38 69 GLY A C 1
ATOM 498 O O . GLY A 1 69 ? 0.131 -5.610 27.650 1.00 97.38 69 GLY A O 1
ATOM 499 N N . GLY A 1 70 ? -1.868 -4.921 28.406 1.00 96.38 70 GLY A N 1
ATOM 500 C CA . GLY A 1 70 ? -2.638 -6.021 27.843 1.00 96.38 70 GLY A CA 1
ATOM 501 C C . GLY A 1 70 ? -4.119 -5.960 28.224 1.00 96.38 70 GLY A C 1
ATOM 502 O O . GLY A 1 70 ? -4.548 -5.018 28.892 1.00 96.38 70 GLY A O 1
ATOM 503 N N . PRO A 1 71 ? -4.905 -6.970 27.825 1.00 96.62 71 PRO A N 1
ATOM 504 C CA . PRO A 1 71 ? -6.354 -6.990 28.016 1.00 96.62 71 PRO A CA 1
ATOM 505 C C . PRO A 1 71 ? -6.808 -7.136 29.475 1.00 96.62 71 PRO A C 1
ATOM 507 O O . PRO A 1 71 ? -7.985 -6.937 29.755 1.00 96.62 71 PRO A O 1
ATOM 510 N N . ASP A 1 72 ? -5.917 -7.491 30.404 1.00 96.56 72 ASP A N 1
ATOM 511 C CA . ASP A 1 72 ? -6.244 -7.593 31.836 1.00 96.56 72 ASP A CA 1
ATOM 512 C C . ASP A 1 72 ? -6.277 -6.236 32.550 1.00 96.56 72 ASP A C 1
ATOM 514 O O . ASP A 1 72 ? -6.759 -6.141 33.673 1.00 96.56 72 ASP A O 1
ATOM 518 N N . GLU A 1 73 ? -5.784 -5.183 31.901 1.00 97.62 73 GLU A N 1
ATOM 519 C CA . GLU A 1 73 ? -5.744 -3.826 32.450 1.00 97.62 73 GLU A CA 1
ATOM 520 C C . GLU A 1 73 ? -6.798 -2.897 31.817 1.00 97.62 73 GLU A C 1
ATOM 522 O O . GLU A 1 73 ? -6.781 -1.690 32.053 1.00 97.62 73 GLU A O 1
ATOM 527 N N . VAL A 1 74 ? -7.701 -3.431 30.988 1.00 96.88 74 VAL A N 1
ATOM 528 C CA . VAL A 1 74 ? -8.776 -2.664 30.349 1.00 96.88 74 VAL A CA 1
ATOM 529 C C . VAL A 1 74 ? -10.081 -3.452 30.343 1.00 96.88 74 VAL A C 1
ATOM 531 O O . VAL A 1 74 ? -10.135 -4.596 29.891 1.00 96.88 74 VAL A O 1
ATOM 534 N N . ASP A 1 75 ? -11.148 -2.805 30.802 1.00 95.44 75 ASP A N 1
ATOM 535 C CA . ASP A 1 75 ? -12.506 -3.315 30.657 1.00 95.44 75 ASP A CA 1
ATOM 536 C C . ASP A 1 75 ? -13.071 -2.888 29.303 1.00 95.44 75 ASP A C 1
ATOM 538 O O . ASP A 1 75 ? -13.101 -1.696 28.967 1.00 95.44 75 ASP A O 1
ATOM 542 N N . LEU A 1 76 ? -13.500 -3.874 28.517 1.00 97.00 76 LEU A N 1
ATOM 543 C CA . LEU A 1 76 ? -14.087 -3.650 27.203 1.00 97.00 76 LEU A CA 1
ATOM 544 C C . LEU A 1 76 ? -15.550 -3.211 27.314 1.00 97.00 76 LEU A C 1
ATOM 546 O O . LEU A 1 76 ? -16.309 -3.699 28.153 1.00 97.00 76 LEU A O 1
ATOM 550 N N . ARG A 1 77 ? -15.945 -2.308 26.420 1.00 94.94 77 ARG A N 1
ATOM 551 C CA . ARG A 1 77 ? -17.286 -1.726 26.307 1.00 94.94 77 ARG A CA 1
ATOM 552 C C . ARG A 1 77 ? -17.910 -2.129 24.974 1.00 94.94 77 ARG A C 1
ATOM 554 O O . ARG A 1 77 ? -17.195 -2.373 24.008 1.00 94.94 77 ARG A O 1
ATOM 561 N N . GLY A 1 78 ? -19.240 -2.159 24.898 1.00 95.06 78 GLY A N 1
ATOM 562 C CA . GLY A 1 78 ? -19.959 -2.517 23.668 1.00 95.06 78 GLY A CA 1
ATOM 563 C C . GLY A 1 78 ? -19.733 -1.581 22.471 1.00 95.06 78 GLY A C 1
ATOM 564 O O . GLY A 1 78 ? -20.072 -1.946 21.350 1.00 95.06 78 GLY A O 1
ATOM 565 N N . ASP A 1 79 ? -19.159 -0.395 22.686 1.00 94.75 79 ASP A N 1
ATOM 566 C CA . ASP A 1 79 ? -18.826 0.597 21.657 1.00 94.75 79 ASP A CA 1
ATOM 567 C C . ASP A 1 79 ? -17.336 0.607 21.258 1.00 94.75 79 ASP A C 1
ATOM 569 O O . ASP A 1 79 ? -16.896 1.511 20.538 1.00 94.75 79 ASP A O 1
ATOM 573 N N . ASP A 1 80 ? -16.561 -0.377 21.724 1.00 97.94 80 ASP A N 1
ATOM 574 C CA . ASP A 1 80 ? -15.139 -0.493 21.414 1.00 97.94 80 ASP A CA 1
ATOM 575 C C . ASP A 1 80 ? -14.876 -0.984 19.983 1.00 97.94 80 ASP A C 1
ATOM 577 O O . ASP A 1 80 ? -15.573 -1.839 19.436 1.00 97.94 80 ASP A O 1
ATOM 581 N N . VAL A 1 81 ? -13.784 -0.493 19.401 1.00 98.62 81 VAL A N 1
ATOM 582 C CA . VAL A 1 81 ? -13.183 -1.012 18.170 1.00 98.62 81 VAL A CA 1
ATOM 583 C C . VAL A 1 81 ? -11.788 -1.516 18.501 1.00 98.62 81 VAL A C 1
ATOM 585 O O . VAL A 1 81 ? -10.930 -0.744 18.935 1.00 98.62 81 VAL A O 1
ATOM 588 N N . LEU A 1 82 ? -11.533 -2.807 18.292 1.00 98.81 82 LEU A N 1
ATOM 589 C CA . LEU A 1 82 ? -10.187 -3.354 18.440 1.00 98.81 82 LEU A CA 1
ATOM 590 C C . LEU A 1 82 ? -9.390 -3.054 17.170 1.00 98.81 82 LEU A C 1
ATOM 592 O O . LEU A 1 82 ? -9.853 -3.341 16.073 1.00 98.81 82 LEU A O 1
ATOM 596 N N . VAL A 1 83 ? -8.183 -2.509 17.298 1.00 98.81 83 VAL A N 1
ATOM 597 C CA . VAL A 1 83 ? -7.308 -2.213 16.155 1.00 98.81 83 VAL A CA 1
ATOM 598 C C . VAL A 1 83 ? -6.004 -2.971 16.322 1.00 98.81 83 VAL A C 1
ATOM 600 O O . VAL A 1 83 ? -5.231 -2.681 17.230 1.00 98.81 83 VAL A O 1
ATOM 603 N N . LEU A 1 84 ? -5.731 -3.937 15.451 1.00 98.56 84 LEU A N 1
ATOM 604 C CA . LEU A 1 84 ? -4.495 -4.708 15.477 1.00 98.56 84 LEU A CA 1
ATOM 605 C C . LEU A 1 84 ? -3.435 -4.036 14.595 1.00 98.56 84 LEU A C 1
ATOM 607 O O . LEU A 1 84 ? -3.518 -4.054 13.368 1.00 98.56 84 LEU A O 1
ATOM 611 N N . ALA A 1 85 ? -2.427 -3.448 15.241 1.00 97.38 85 ALA A N 1
ATOM 612 C CA . ALA A 1 85 ? -1.320 -2.719 14.615 1.00 97.38 85 ALA A CA 1
ATOM 613 C C . ALA A 1 85 ? 0.059 -3.301 14.999 1.00 97.38 85 ALA A C 1
ATOM 615 O O . ALA A 1 85 ? 1.079 -2.607 14.993 1.00 97.38 85 ALA A O 1
ATOM 616 N N . THR A 1 86 ? 0.086 -4.580 15.379 1.00 94.69 86 THR A N 1
ATOM 617 C CA . THR A 1 86 ? 1.311 -5.360 15.625 1.00 94.69 86 THR A CA 1
ATOM 618 C C . THR A 1 86 ? 1.779 -6.064 14.353 1.00 94.69 86 THR A C 1
ATOM 620 O O . THR A 1 86 ? 1.114 -5.991 13.329 1.00 94.69 86 THR A O 1
ATOM 623 N N . LYS A 1 87 ? 2.928 -6.744 14.391 1.00 91.06 87 LYS A N 1
ATOM 624 C CA . LYS A 1 87 ? 3.421 -7.523 13.246 1.00 91.06 87 LYS A CA 1
ATOM 625 C C . LYS A 1 87 ? 2.602 -8.799 13.047 1.00 91.06 87 LYS A C 1
ATOM 627 O O . LYS A 1 87 ? 2.089 -9.357 14.013 1.00 91.06 87 LYS A O 1
ATOM 632 N N . SER A 1 88 ? 2.536 -9.283 11.813 1.00 94.25 88 SER A N 1
ATOM 633 C CA . SER A 1 88 ? 1.689 -10.414 11.409 1.00 94.25 88 SER A CA 1
ATOM 634 C C . SER A 1 88 ? 1.989 -11.710 12.180 1.00 94.25 88 SER A C 1
ATOM 636 O O . SER A 1 88 ? 1.071 -12.457 12.505 1.00 94.25 88 SER A O 1
ATOM 638 N N . GLN A 1 89 ? 3.244 -11.947 12.584 1.00 93.25 89 GLN A N 1
ATOM 639 C CA . GLN A 1 89 ? 3.613 -13.101 13.422 1.00 93.25 89 GLN A CA 1
ATOM 640 C C . GLN A 1 89 ? 2.975 -13.119 14.816 1.00 93.25 89 GLN A C 1
ATOM 642 O O . GLN A 1 89 ? 2.867 -14.186 15.417 1.00 93.25 89 GLN A O 1
ATOM 647 N N . ASP A 1 90 ? 2.561 -11.963 15.336 1.00 94.31 90 ASP A N 1
ATOM 648 C CA . ASP A 1 90 ? 1.933 -11.863 16.654 1.00 94.31 90 ASP A CA 1
ATOM 649 C C . ASP A 1 90 ? 0.394 -12.002 16.564 1.00 94.31 90 ASP A C 1
ATOM 651 O O . ASP A 1 90 ? -0.271 -12.129 17.597 1.00 94.31 90 ASP A O 1
ATOM 655 N N . SER A 1 91 ? -0.186 -12.008 15.351 1.00 95.19 91 SER A N 1
ATOM 656 C CA . SER A 1 91 ? -1.638 -11.939 15.124 1.00 95.19 91 SER A CA 1
ATOM 657 C C . SER A 1 91 ? -2.414 -13.044 15.819 1.00 95.19 91 SER A C 1
ATOM 659 O O . SER A 1 91 ? -3.356 -12.755 16.549 1.00 95.19 91 SER A O 1
ATOM 661 N N . GLU A 1 92 ? -2.027 -14.304 15.625 1.00 96.00 92 GLU A N 1
ATOM 662 C CA . GLU A 1 92 ? -2.762 -15.450 16.170 1.00 96.00 92 GLU A CA 1
ATOM 663 C C . GLU A 1 92 ? -2.843 -15.397 17.702 1.00 96.00 92 GLU A C 1
ATOM 665 O O . GLU A 1 92 ? -3.926 -15.533 18.276 1.00 96.00 92 GLU A O 1
ATOM 670 N N . ALA A 1 93 ? -1.711 -15.143 18.365 1.00 96.75 93 ALA A N 1
ATOM 671 C CA . ALA A 1 93 ? -1.645 -15.074 19.820 1.00 96.75 93 ALA A CA 1
ATOM 672 C C . ALA A 1 93 ? -2.476 -13.904 20.368 1.00 96.75 93 ALA A C 1
ATOM 674 O O . ALA A 1 93 ? -3.227 -14.079 21.327 1.00 96.75 93 ALA A O 1
ATOM 675 N N . LEU A 1 94 ? -2.386 -12.728 19.739 1.00 97.12 94 LEU A N 1
ATOM 676 C CA . LEU A 1 94 ? -3.148 -11.552 20.154 1.00 97.12 94 LEU A CA 1
ATOM 677 C C . LEU A 1 94 ? -4.646 -11.753 19.912 1.00 97.12 94 LEU A C 1
ATOM 679 O O . LEU A 1 94 ? -5.442 -11.581 20.829 1.00 97.12 94 LEU A O 1
ATOM 683 N N . LEU A 1 95 ? -5.055 -12.196 18.726 1.00 98.06 95 LEU A N 1
ATOM 684 C CA . LEU A 1 95 ? -6.464 -12.457 18.429 1.00 98.06 95 LEU A CA 1
ATOM 685 C C . LEU A 1 95 ? -7.060 -13.484 19.402 1.00 98.06 95 LEU A C 1
ATOM 687 O O . LEU A 1 95 ? -8.176 -13.285 19.876 1.00 98.06 95 LEU A O 1
ATOM 691 N N . ALA A 1 96 ? -6.318 -14.536 19.764 1.00 97.31 96 ALA A N 1
ATOM 692 C CA . ALA A 1 96 ? -6.745 -15.494 20.783 1.00 97.31 96 ALA A CA 1
ATOM 693 C C . ALA A 1 96 ? -6.889 -14.864 22.180 1.00 97.31 96 ALA A C 1
ATOM 695 O O . ALA A 1 96 ? -7.833 -15.188 22.902 1.00 97.31 96 ALA A O 1
ATOM 696 N N . GLN A 1 97 ? -5.980 -13.958 22.549 1.00 97.00 97 GLN A N 1
ATOM 697 C CA . GLN A 1 97 ? -5.993 -13.263 23.837 1.00 97.00 97 GLN A CA 1
ATOM 698 C C . GLN A 1 97 ? -7.186 -12.303 23.975 1.00 97.00 97 GLN A C 1
ATOM 700 O O . GLN A 1 97 ? -7.761 -12.184 25.058 1.00 97.00 97 GLN A O 1
ATOM 705 N N . TRP A 1 98 ? -7.559 -11.621 22.889 1.00 98.31 98 TRP A N 1
ATOM 706 C CA . TRP A 1 98 ? -8.607 -10.597 22.892 1.00 98.31 98 TRP A CA 1
ATOM 707 C C . TRP A 1 98 ? -10.007 -11.152 22.609 1.00 98.31 98 TRP A C 1
ATOM 709 O O . TRP A 1 98 ? -10.965 -10.677 23.211 1.00 98.31 98 TRP A O 1
ATOM 719 N N . ALA A 1 99 ? -10.141 -12.175 21.757 1.00 98.19 99 ALA A N 1
ATOM 720 C CA . ALA A 1 99 ? -11.431 -12.701 21.288 1.00 98.19 99 ALA A CA 1
ATOM 721 C C . ALA A 1 99 ? -12.423 -13.033 22.412 1.00 98.19 99 ALA A C 1
ATOM 723 O O . ALA A 1 99 ? -13.606 -12.719 22.320 1.00 98.19 99 ALA A O 1
ATOM 724 N N . TRP A 1 100 ? -11.941 -13.649 23.488 1.00 97.12 100 TRP A N 1
ATOM 725 C CA . TRP A 1 100 ? -12.796 -14.194 24.546 1.00 97.12 100 TRP A CA 1
ATOM 726 C C . TRP A 1 100 ? -12.934 -13.276 25.758 1.00 97.12 100 TRP A C 1
ATOM 728 O O . TRP A 1 100 ? -13.479 -13.680 26.786 1.00 97.12 100 TRP A O 1
ATOM 738 N N . ARG A 1 101 ? -12.436 -12.038 25.661 1.00 97.94 101 ARG A N 1
ATOM 739 C CA . ARG A 1 101 ? -12.601 -11.051 26.728 1.00 97.94 101 ARG A CA 1
ATOM 740 C C . ARG A 1 101 ? -14.085 -10.702 26.878 1.00 97.94 101 ARG A C 1
ATOM 742 O O . ARG A 1 101 ? -14.779 -10.575 25.867 1.00 97.94 101 ARG A O 1
ATOM 749 N N . PRO A 1 102 ? -14.588 -10.588 28.118 1.00 97.44 102 PRO A N 1
ATOM 750 C CA . PRO A 1 102 ? -15.983 -10.255 28.348 1.00 97.44 102 PRO A CA 1
ATOM 751 C C . PRO A 1 102 ? -16.261 -8.810 27.929 1.00 97.44 102 PRO A C 1
ATOM 753 O O . PRO A 1 102 ? -15.458 -7.921 28.199 1.00 97.44 102 PRO A O 1
ATOM 756 N N . VAL A 1 103 ? -17.419 -8.595 27.314 1.00 97.19 103 VAL A N 1
ATOM 757 C CA . VAL A 1 103 ? -17.944 -7.282 26.936 1.00 97.19 103 VAL A CA 1
ATOM 758 C C . VAL A 1 103 ? -19.393 -7.209 27.394 1.00 97.19 103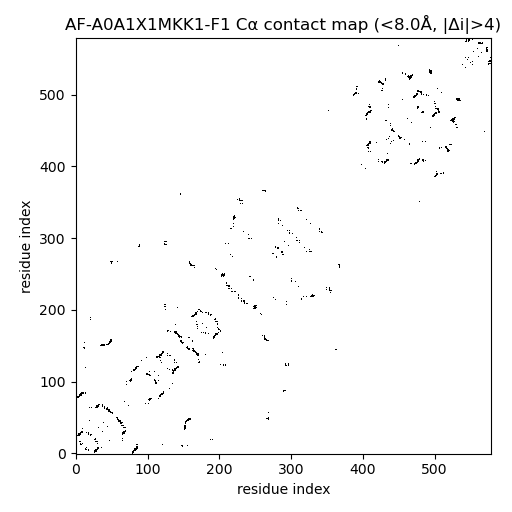 VAL A C 1
ATOM 760 O O . VAL A 1 103 ? -20.163 -8.141 27.155 1.00 97.19 103 VAL A O 1
ATOM 763 N N . ASP A 1 104 ? -19.764 -6.119 28.057 1.00 92.44 104 ASP A N 1
ATOM 764 C CA . ASP A 1 104 ? -21.168 -5.816 28.329 1.00 92.44 104 ASP A CA 1
ATOM 765 C C . ASP A 1 104 ? -21.745 -5.011 27.157 1.00 92.44 104 ASP A C 1
ATOM 767 O O . ASP A 1 104 ? -21.232 -3.942 26.808 1.00 92.44 104 ASP A O 1
ATOM 771 N N . VAL A 1 105 ? -22.779 -5.562 26.522 1.00 91.94 105 VAL A N 1
ATOM 772 C CA . VAL A 1 105 ? -23.540 -4.910 25.456 1.00 91.94 105 VAL A CA 1
ATOM 773 C C . VAL A 1 105 ? -24.989 -4.836 25.913 1.00 91.94 105 VAL A C 1
ATOM 775 O O . VAL A 1 105 ? -25.681 -5.854 25.950 1.00 91.94 105 VAL A O 1
ATOM 778 N N . ASP A 1 106 ? -25.433 -3.637 26.285 1.00 88.75 106 ASP A N 1
ATOM 779 C CA . ASP A 1 106 ? -26.801 -3.353 26.733 1.00 88.75 106 ASP A CA 1
ATOM 780 C C . ASP A 1 106 ? -27.298 -4.291 27.856 1.00 88.75 106 ASP A C 1
ATOM 782 O O . ASP A 1 106 ? -28.432 -4.772 27.843 1.00 88.75 106 ASP A O 1
ATOM 786 N N . GLY A 1 107 ? -26.437 -4.591 28.837 1.00 88.19 107 GLY A N 1
ATOM 787 C CA . GLY A 1 107 ? -26.741 -5.474 29.967 1.00 88.19 107 GLY A CA 1
ATOM 788 C C . GLY A 1 107 ? -26.626 -6.966 29.645 1.00 88.19 107 GLY A C 1
ATOM 789 O O . GLY A 1 107 ? -26.930 -7.808 30.493 1.00 88.19 107 GLY A O 1
ATOM 790 N N . THR A 1 108 ? -26.192 -7.316 28.431 1.00 92.94 108 THR A N 1
ATOM 791 C CA . THR A 1 108 ? -25.935 -8.695 28.012 1.00 92.94 108 THR A CA 1
ATOM 792 C C . THR A 1 108 ? -24.437 -8.942 27.918 1.00 92.94 108 THR A C 1
ATOM 794 O O . THR A 1 108 ? -23.727 -8.306 27.139 1.00 92.94 108 THR A O 1
ATOM 797 N N . ARG A 1 109 ? -23.949 -9.929 28.673 1.00 94.62 109 ARG A N 1
ATOM 798 C CA . ARG A 1 109 ? -22.546 -10.346 28.613 1.00 94.62 109 ARG A CA 1
ATOM 799 C C . ARG A 1 109 ? -22.283 -11.136 27.332 1.00 94.62 109 ARG A C 1
ATOM 801 O O . ARG A 1 109 ? -22.857 -12.206 27.138 1.00 94.62 109 ARG A O 1
ATOM 808 N N . ARG A 1 110 ? -21.385 -10.629 26.493 1.00 97.31 110 ARG A N 1
ATOM 809 C CA . ARG A 1 110 ? -20.893 -11.279 25.269 1.00 97.31 110 ARG A CA 1
ATOM 810 C C . ARG A 1 110 ? -19.371 -11.386 25.311 1.00 97.31 110 ARG A C 1
ATOM 812 O O . ARG A 1 110 ? -18.727 -10.870 26.227 1.00 97.31 110 ARG A O 1
ATOM 819 N N . THR A 1 111 ? -18.789 -12.065 24.335 1.00 98.19 111 THR A N 1
ATOM 820 C CA . THR A 1 111 ? -17.342 -12.021 24.098 1.00 98.19 111 THR A CA 1
ATOM 821 C C . THR A 1 111 ? -16.990 -10.918 23.101 1.00 98.19 111 THR A C 1
ATOM 823 O O . THR A 1 111 ? -17.813 -10.535 22.266 1.00 98.19 111 THR A O 1
ATOM 826 N N . ALA A 1 112 ? -15.759 -10.407 23.157 1.00 98.19 112 ALA A N 1
ATOM 827 C CA . ALA A 1 112 ? -15.278 -9.392 22.220 1.00 98.19 112 ALA A CA 1
ATOM 828 C C . ALA A 1 112 ? -15.396 -9.849 20.761 1.00 98.19 112 ALA A C 1
ATOM 830 O O . ALA A 1 112 ? -15.801 -9.074 19.905 1.00 98.19 112 ALA A O 1
ATOM 831 N N . ALA A 1 113 ? -15.113 -11.122 20.494 1.00 97.69 113 ALA A N 1
ATOM 832 C CA . ALA A 1 113 ? -15.234 -11.726 19.176 1.00 97.69 113 ALA A CA 1
ATOM 833 C C . ALA A 1 113 ? -16.666 -11.734 18.617 1.00 97.69 113 ALA A C 1
ATOM 835 O O . ALA A 1 113 ? -16.845 -11.636 17.403 1.00 97.69 113 ALA A O 1
ATOM 836 N N . GLU A 1 114 ? -17.681 -11.837 19.477 1.00 97.19 114 GLU A N 1
ATOM 837 C CA . GLU A 1 114 ? -19.093 -11.801 19.077 1.00 97.19 114 GLU A CA 1
ATOM 838 C C . GLU A 1 114 ? -19.632 -10.375 18.926 1.00 97.19 114 GLU A C 1
ATOM 840 O O . GLU A 1 114 ? -20.573 -10.153 18.162 1.00 97.19 114 GLU A O 1
ATOM 845 N N . ALA A 1 115 ? -19.094 -9.433 19.702 1.00 97.00 115 ALA A N 1
ATOM 846 C CA . ALA A 1 115 ? -19.679 -8.109 19.886 1.00 97.00 115 ALA A CA 1
ATOM 847 C C . ALA A 1 115 ? -18.940 -6.984 19.153 1.00 97.00 115 ALA A C 1
ATOM 849 O O . ALA A 1 115 ? -19.589 -6.054 18.679 1.00 97.00 115 ALA A O 1
ATOM 850 N N . LEU A 1 116 ? -17.610 -7.044 19.077 1.00 98.00 116 LEU A N 1
ATOM 851 C CA . LEU A 1 116 ? -16.779 -5.914 18.666 1.00 98.00 116 LEU A CA 1
ATOM 852 C C . LEU A 1 116 ? -16.174 -6.125 17.272 1.00 98.00 116 LEU A C 1
ATOM 854 O O . LEU A 1 116 ? -15.761 -7.241 16.937 1.00 98.00 116 LEU A O 1
ATOM 858 N N . PRO A 1 117 ? -16.055 -5.062 16.456 1.00 97.62 117 PRO A N 1
ATOM 859 C CA . PRO A 1 117 ? -15.192 -5.085 15.285 1.00 97.62 117 PRO A CA 1
ATOM 860 C C . PRO A 1 117 ? -13.719 -5.212 15.666 1.00 97.62 117 PRO A C 1
ATOM 862 O O . PRO A 1 117 ? -13.240 -4.544 16.586 1.00 97.62 117 PRO A O 1
ATOM 865 N N . VAL A 1 118 ? -12.986 -5.993 14.874 1.00 98.56 118 VAL A N 1
ATOM 866 C CA . VAL A 1 118 ? -11.526 -5.929 14.803 1.00 98.56 118 VAL A CA 1
ATOM 867 C C . VAL A 1 118 ? -11.091 -5.342 13.461 1.00 98.56 118 VAL A C 1
ATOM 869 O O . VAL A 1 118 ? -11.504 -5.818 12.405 1.00 98.56 118 VAL A O 1
ATOM 872 N N . VAL A 1 119 ? -10.265 -4.300 13.509 1.00 98.62 119 VAL A N 1
ATOM 873 C CA . VAL A 1 119 ? -9.641 -3.639 12.358 1.00 98.62 119 VAL A CA 1
ATOM 874 C C . VAL A 1 119 ? -8.187 -4.092 12.264 1.00 98.62 119 VAL A C 1
ATOM 876 O O . VAL A 1 119 ? -7.440 -3.976 13.234 1.00 98.62 119 VAL A O 1
ATOM 879 N N . LEU A 1 120 ? -7.766 -4.599 11.109 1.00 98.50 120 LEU A N 1
ATOM 880 C CA . LEU A 1 120 ? -6.417 -5.122 10.890 1.00 98.50 120 LEU A CA 1
ATOM 881 C C . LEU A 1 120 ? -5.595 -4.128 10.067 1.00 98.50 120 LEU A C 1
ATOM 883 O O . LEU A 1 120 ? -5.903 -3.879 8.908 1.00 98.50 120 LEU A O 1
ATOM 887 N N . LEU A 1 121 ? -4.529 -3.571 10.647 1.00 97.75 121 LEU A N 1
ATOM 888 C CA . LEU A 1 121 ? -3.666 -2.580 9.979 1.00 97.75 121 LEU A CA 1
ATOM 889 C C . LEU A 1 121 ? -2.388 -3.184 9.379 1.00 97.75 121 LEU A C 1
ATOM 891 O O . LEU A 1 121 ? -1.509 -2.472 8.890 1.00 97.75 121 LEU A O 1
ATOM 895 N N . GLN A 1 122 ? -2.260 -4.502 9.452 1.00 95.38 122 GLN A N 1
ATOM 896 C CA . GLN A 1 122 ? -1.069 -5.242 9.056 1.00 95.38 122 GLN A CA 1
ATOM 897 C C . GLN A 1 122 ? -0.920 -5.362 7.541 1.00 95.38 122 GLN A C 1
ATOM 899 O O . GLN A 1 122 ? -1.896 -5.353 6.796 1.00 95.38 122 GLN A O 1
ATOM 904 N N . ASN A 1 123 ? 0.313 -5.553 7.078 1.00 91.06 123 ASN A N 1
ATOM 905 C CA . ASN A 1 123 ? 0.581 -5.990 5.708 1.00 91.06 123 ASN A CA 1
ATOM 906 C C . ASN A 1 123 ? 0.270 -7.488 5.524 1.00 91.06 123 ASN A C 1
ATOM 908 O O . ASN A 1 123 ? 0.045 -8.205 6.494 1.00 91.06 123 ASN A O 1
ATOM 912 N N . GLY A 1 124 ? 0.274 -7.964 4.275 1.00 91.25 124 GLY A N 1
ATOM 913 C CA . GLY A 1 124 ? 0.026 -9.374 3.949 1.00 91.25 124 GLY A CA 1
ATOM 914 C C . GLY A 1 124 ? -1.453 -9.766 4.008 1.00 91.25 124 GLY A C 1
ATOM 915 O O . GLY A 1 124 ? -2.303 -8.976 4.415 1.00 91.25 124 GLY A O 1
ATOM 916 N N . ILE A 1 125 ? -1.757 -10.988 3.567 1.00 93.56 125 ILE A N 1
ATOM 917 C CA . ILE A 1 125 ? -3.136 -11.476 3.358 1.00 93.56 125 ILE A CA 1
ATOM 918 C C . ILE A 1 125 ? -3.602 -12.496 4.415 1.00 93.56 125 ILE A C 1
ATOM 920 O O . ILE A 1 125 ? -4.786 -12.811 4.491 1.00 93.56 125 ILE A O 1
ATOM 924 N N . GLU A 1 126 ? -2.701 -12.991 5.271 1.00 94.94 126 GLU A N 1
ATOM 925 C CA . GLU A 1 126 ? -3.030 -14.038 6.256 1.00 94.94 126 GLU A CA 1
ATOM 926 C C . GLU A 1 126 ? -3.799 -13.516 7.482 1.00 94.94 126 GLU A C 1
ATOM 928 O O . GLU A 1 126 ? -4.583 -14.244 8.095 1.00 94.94 126 GLU A O 1
ATOM 933 N N . ASN A 1 127 ? -3.620 -12.242 7.838 1.00 96.12 127 ASN A N 1
ATOM 934 C CA . ASN A 1 127 ? -4.177 -11.676 9.069 1.00 96.12 127 ASN A CA 1
ATOM 935 C C . ASN A 1 127 ? -5.713 -11.749 9.107 1.00 96.12 127 ASN A C 1
ATOM 937 O O . ASN A 1 127 ? -6.287 -12.127 10.130 1.00 96.12 127 ASN A O 1
ATOM 941 N N . ALA A 1 128 ? -6.382 -11.475 7.981 1.00 95.69 128 ALA A N 1
ATOM 942 C CA . ALA A 1 128 ? -7.834 -11.594 7.878 1.00 95.69 128 ALA A CA 1
ATOM 943 C C . ALA A 1 128 ? -8.307 -13.042 8.081 1.00 95.69 128 ALA A C 1
ATOM 945 O O . ALA A 1 128 ? -9.236 -13.279 8.854 1.00 95.69 128 ALA A O 1
ATOM 946 N N . ARG A 1 129 ? -7.635 -14.028 7.466 1.00 94.44 129 ARG A N 1
ATOM 947 C CA . ARG A 1 129 ? -7.951 -15.458 7.649 1.00 94.44 129 ARG A CA 1
ATOM 948 C C . ARG A 1 129 ? -7.749 -15.904 9.095 1.00 94.44 129 ARG A C 1
ATOM 950 O O . ARG A 1 129 ? -8.556 -16.671 9.616 1.00 94.44 129 ARG A O 1
ATOM 957 N N . THR A 1 130 ? -6.718 -15.383 9.758 1.00 96.69 130 THR A N 1
ATOM 958 C CA . THR A 1 130 ? -6.450 -15.632 11.181 1.00 96.69 130 THR A CA 1
ATOM 959 C C . THR A 1 130 ? -7.560 -15.052 12.070 1.00 96.69 130 THR A C 1
ATOM 961 O O . THR A 1 130 ? -8.065 -15.740 12.960 1.00 96.69 130 THR A O 1
ATOM 964 N N . ALA A 1 131 ? -7.996 -13.814 11.811 1.00 97.88 131 ALA A N 1
ATOM 965 C CA . ALA A 1 131 ? -9.050 -13.145 12.577 1.00 97.88 131 ALA A CA 1
ATOM 966 C C . ALA A 1 131 ? -10.432 -13.786 12.387 1.00 97.88 131 ALA A C 1
ATOM 968 O O . ALA A 1 131 ? -11.146 -13.991 13.371 1.00 97.88 131 ALA A O 1
ATOM 969 N N . LEU A 1 132 ? -10.776 -14.177 11.153 1.00 96.81 132 LEU A N 1
ATOM 970 C CA . LEU A 1 132 ? -12.061 -14.797 10.796 1.00 96.81 132 LEU A CA 1
ATOM 971 C C . LEU A 1 132 ? -12.323 -16.135 11.504 1.00 96.81 132 LEU A C 1
ATOM 973 O O . LEU A 1 132 ? -13.467 -16.568 11.590 1.00 96.81 132 LEU A O 1
ATOM 977 N N . ARG A 1 133 ? -11.293 -16.782 12.066 1.00 96.12 133 ARG A N 1
ATOM 978 C CA . ARG A 1 133 ? -11.469 -17.972 12.920 1.00 96.12 133 ARG A CA 1
ATOM 979 C C . ARG A 1 133 ? -12.207 -17.674 14.225 1.00 96.12 133 ARG A C 1
ATOM 981 O O . ARG A 1 133 ? -12.683 -18.607 14.865 1.00 96.12 133 ARG A O 1
ATOM 988 N N . ARG A 1 134 ? -12.222 -16.412 14.667 1.00 95.94 134 ARG A N 1
ATOM 989 C CA . ARG A 1 134 ? -12.736 -16.010 15.985 1.00 95.94 134 ARG A CA 1
ATOM 990 C C . ARG A 1 134 ? -13.736 -14.871 15.894 1.00 95.94 134 ARG A C 1
ATOM 992 O O . ARG A 1 134 ? -14.812 -14.983 16.460 1.00 95.94 134 ARG A O 1
ATOM 999 N N . PHE A 1 135 ? -13.381 -13.787 15.211 1.00 98.00 135 PHE A N 1
ATOM 1000 C CA . PHE A 1 135 ? -14.168 -12.560 15.212 1.00 98.00 135 PHE A CA 1
ATOM 1001 C C . PHE A 1 135 ? -15.299 -12.622 14.193 1.00 98.00 135 PHE A C 1
ATOM 1003 O O . PHE A 1 135 ? -15.070 -12.861 13.008 1.00 98.00 135 PHE A O 1
ATOM 1010 N N . ALA A 1 136 ? -16.513 -12.324 14.654 1.00 95.50 136 ALA A N 1
ATOM 1011 C CA . ALA A 1 136 ? -17.682 -12.194 13.797 1.00 95.50 136 ALA A CA 1
ATOM 1012 C C . ALA A 1 136 ? -17.555 -11.000 12.843 1.00 95.50 136 ALA A C 1
ATOM 1014 O O . ALA A 1 136 ? -18.117 -11.036 11.750 1.00 95.50 136 ALA A O 1
ATOM 1015 N N . THR A 1 137 ? -16.816 -9.957 13.248 1.00 96.00 137 THR A N 1
ATOM 1016 C CA . THR A 1 137 ? -16.684 -8.685 12.532 1.00 96.00 137 THR A CA 1
ATOM 1017 C C . THR A 1 137 ? -15.226 -8.299 12.320 1.00 96.00 137 THR A C 1
ATOM 1019 O O . THR A 1 137 ? -14.571 -7.810 13.233 1.00 96.00 137 THR A O 1
ATOM 1022 N N . VAL A 1 138 ? -14.730 -8.516 11.095 1.00 97.69 138 VAL A N 1
ATOM 1023 C CA . VAL A 1 138 ? -13.340 -8.257 10.685 1.00 97.69 138 VAL A CA 1
ATOM 1024 C C . VAL A 1 138 ? -13.307 -7.214 9.574 1.00 97.69 138 VAL A C 1
ATOM 1026 O O . VAL A 1 138 ? -13.795 -7.458 8.471 1.00 97.69 138 VAL A O 1
ATOM 1029 N N . ILE A 1 139 ? -12.706 -6.065 9.856 1.00 97.62 139 ILE A N 1
ATOM 1030 C CA . ILE A 1 139 ? -12.375 -5.044 8.864 1.00 97.62 139 ILE A CA 1
ATOM 1031 C C . ILE A 1 139 ? -10.885 -5.174 8.558 1.00 97.62 139 ILE A C 1
ATOM 1033 O O . ILE A 1 139 ? -10.052 -5.062 9.455 1.00 97.62 139 ILE A O 1
ATOM 1037 N N . ASP A 1 140 ? -10.536 -5.435 7.306 1.00 96.75 140 ASP A N 1
ATOM 1038 C CA . ASP A 1 140 ? -9.142 -5.435 6.867 1.00 96.75 140 ASP A CA 1
ATOM 1039 C C . ASP A 1 140 ? -8.786 -4.076 6.256 1.00 96.75 140 ASP A C 1
ATOM 1041 O O . ASP A 1 140 ? -9.668 -3.321 5.831 1.00 96.75 140 ASP A O 1
ATOM 1045 N N . ALA A 1 141 ? -7.495 -3.752 6.241 1.00 95.44 141 ALA A N 1
ATOM 1046 C CA . ALA A 1 141 ? -7.010 -2.479 5.742 1.00 95.44 141 ALA A CA 1
ATOM 1047 C C . ALA A 1 141 ? -5.745 -2.592 4.886 1.00 95.44 141 ALA A C 1
ATOM 1049 O O . ALA A 1 141 ? -4.786 -3.308 5.203 1.00 95.44 141 ALA A O 1
ATOM 1050 N N . VAL A 1 142 ? -5.704 -1.781 3.829 1.00 93.06 142 VAL A N 1
ATOM 1051 C CA . VAL A 1 142 ? -4.458 -1.372 3.176 1.00 93.06 142 VAL A CA 1
ATOM 1052 C C . VAL A 1 142 ? -4.064 -0.019 3.748 1.00 93.06 142 VAL A C 1
ATOM 1054 O O . VAL A 1 142 ? -4.729 0.979 3.503 1.00 93.06 142 VAL A O 1
ATOM 1057 N N . VAL A 1 143 ? -2.971 0.001 4.511 1.00 92.75 143 VAL A N 1
ATOM 1058 C CA . VAL A 1 143 ? -2.438 1.226 5.126 1.00 92.75 143 VAL A CA 1
ATOM 1059 C C . VAL A 1 143 ? -1.326 1.839 4.284 1.00 92.75 143 VAL A C 1
ATOM 1061 O O . VAL A 1 143 ? -0.326 1.173 4.013 1.00 92.75 143 VAL A O 1
ATOM 1064 N N . LEU A 1 144 ? -1.441 3.116 3.951 1.00 88.25 144 LEU A N 1
ATOM 1065 C CA . LEU A 1 144 ? -0.375 3.897 3.342 1.00 88.25 144 LEU A CA 1
ATOM 1066 C C . LEU A 1 144 ? 0.123 4.915 4.368 1.00 88.25 144 LEU A C 1
ATOM 1068 O O . LEU A 1 144 ? -0.563 5.882 4.688 1.00 88.25 144 LEU A O 1
ATOM 1072 N N . SER A 1 145 ? 1.292 4.665 4.957 1.00 88.38 145 SER A N 1
ATOM 1073 C CA . SER A 1 145 ? 1.848 5.554 5.978 1.00 88.38 145 SER A CA 1
ATOM 1074 C C . SER A 1 145 ? 3.368 5.641 5.871 1.00 88.38 145 SER A C 1
ATOM 1076 O O . SER A 1 145 ? 4.035 4.603 5.895 1.00 88.38 145 SER A O 1
ATOM 1078 N N . PRO A 1 146 ? 3.931 6.860 5.834 1.00 85.06 146 PRO A N 1
ATOM 1079 C CA . PRO A 1 146 ? 5.374 7.060 5.890 1.00 85.06 146 PRO A CA 1
ATOM 1080 C C . PRO A 1 146 ? 5.911 7.118 7.332 1.00 85.06 146 PRO A C 1
ATOM 1082 O O . PRO A 1 146 ? 7.111 7.311 7.538 1.00 85.06 146 PRO A O 1
ATOM 1085 N N . SER A 1 147 ? 5.044 6.947 8.339 1.00 90.25 147 SER A N 1
ATOM 1086 C CA . SER A 1 147 ? 5.414 7.073 9.751 1.00 90.25 147 SER A CA 1
ATOM 1087 C C . SER A 1 147 ? 6.486 6.062 10.163 1.00 90.25 147 SER A C 1
ATOM 1089 O O . SER A 1 147 ? 6.467 4.903 9.744 1.00 90.25 147 SER A O 1
ATOM 1091 N N . SER A 1 148 ? 7.388 6.484 11.047 1.00 90.44 148 SER A N 1
ATOM 1092 C CA . SER A 1 148 ? 8.492 5.669 11.552 1.00 90.44 148 SER A CA 1
ATOM 1093 C C . SER A 1 148 ? 8.528 5.676 13.080 1.00 90.44 148 SER A C 1
ATOM 1095 O O . SER A 1 148 ? 8.410 6.717 13.723 1.00 90.44 148 SER A O 1
ATOM 1097 N N . HIS A 1 149 ? 8.704 4.492 13.671 1.00 90.19 149 HIS A N 1
ATOM 1098 C CA . HIS A 1 149 ? 8.985 4.335 15.099 1.00 90.19 149 HIS A CA 1
ATOM 1099 C C . HIS A 1 149 ? 10.493 4.424 15.284 1.00 90.19 149 HIS A C 1
ATOM 1101 O O . HIS A 1 149 ? 11.231 3.555 14.814 1.00 90.19 149 HIS A O 1
ATOM 1107 N N . VAL A 1 150 ? 10.937 5.513 15.903 1.00 88.56 150 VAL A N 1
ATOM 1108 C CA . VAL A 1 150 ? 12.364 5.834 16.009 1.00 88.56 150 VAL A CA 1
ATOM 1109 C C . VAL A 1 150 ? 12.965 5.101 17.201 1.00 88.56 150 VAL A C 1
ATOM 1111 O O . VAL A 1 150 ? 13.983 4.420 17.090 1.00 88.56 150 VAL A O 1
ATOM 1114 N N . ARG A 1 151 ? 12.303 5.213 18.354 1.00 91.06 151 ARG A N 1
ATOM 1115 C CA . ARG A 1 151 ? 12.720 4.627 19.630 1.00 91.06 151 ARG A CA 1
ATOM 1116 C C . ARG A 1 151 ? 11.518 4.525 20.576 1.00 91.06 151 ARG A C 1
ATOM 1118 O O . ARG A 1 151 ? 10.471 5.106 20.290 1.00 91.06 151 ARG A O 1
ATOM 1125 N N . PRO A 1 152 ? 11.626 3.799 21.704 1.00 95.00 152 PRO A N 1
ATOM 1126 C CA . PRO A 1 152 ? 10.546 3.722 22.684 1.00 95.00 152 PRO A CA 1
ATOM 1127 C C . PRO A 1 152 ? 9.970 5.099 23.060 1.00 95.00 152 PRO A C 1
ATOM 1129 O O . PRO A 1 152 ? 10.711 5.981 23.488 1.00 95.00 152 PRO A O 1
ATOM 1132 N N . GLY A 1 153 ? 8.655 5.265 22.902 1.00 95.56 153 GLY A N 1
ATOM 1133 C CA . GLY A 1 153 ? 7.929 6.506 23.179 1.00 95.56 153 GLY A CA 1
ATOM 1134 C C . GLY A 1 153 ? 8.043 7.594 22.107 1.00 95.56 153 GLY A C 1
ATOM 1135 O O . GLY A 1 153 ? 7.654 8.724 22.389 1.00 95.56 153 GLY A O 1
ATOM 1136 N N . GLU A 1 154 ? 8.559 7.299 20.908 1.00 95.69 154 GLU A N 1
ATOM 1137 C CA . GLU A 1 154 ? 8.790 8.311 19.869 1.00 95.69 154 GLU A CA 1
ATOM 1138 C C . GLU A 1 154 ? 8.421 7.845 18.456 1.00 95.69 154 GLU A C 1
ATOM 1140 O O . GLU A 1 154 ? 8.886 6.802 17.981 1.00 95.69 154 GLU A O 1
ATOM 1145 N N . VAL A 1 155 ? 7.612 8.657 17.771 1.00 95.62 155 VAL A N 1
ATOM 1146 C CA . VAL A 1 155 ? 7.191 8.441 16.383 1.00 95.62 155 VAL A CA 1
ATOM 1147 C C . VAL A 1 155 ? 7.322 9.725 15.577 1.00 95.62 155 VAL A C 1
ATOM 1149 O O . VAL A 1 155 ? 6.938 10.802 16.028 1.00 95.62 155 VAL A O 1
ATOM 1152 N N . VAL A 1 156 ? 7.824 9.568 14.357 1.00 94.88 156 VAL A N 1
ATOM 1153 C CA . VAL A 1 156 ? 7.893 10.611 13.334 1.00 94.88 156 VAL A CA 1
ATOM 1154 C C . VAL A 1 156 ? 6.867 10.284 12.256 1.00 94.88 156 VAL A C 1
ATOM 1156 O O . VAL A 1 156 ? 6.860 9.167 11.738 1.00 94.88 156 VAL A O 1
ATOM 1159 N N . SER A 1 157 ? 6.004 11.237 11.915 1.00 95.00 157 SER A N 1
ATOM 1160 C CA . SER A 1 157 ? 5.003 11.123 10.853 1.00 95.00 157 SER A CA 1
ATOM 1161 C C . SER A 1 157 ? 5.229 12.249 9.841 1.00 95.00 157 SER A C 1
ATOM 1163 O O . SER A 1 157 ? 4.754 13.355 10.073 1.00 95.00 157 SER A O 1
ATOM 1165 N N . PRO A 1 158 ? 5.974 12.002 8.748 1.00 91.44 158 PRO A N 1
ATOM 1166 C CA . PRO A 1 158 ? 6.485 13.062 7.878 1.00 91.44 158 PRO A CA 1
ATOM 1167 C C . PRO A 1 158 ? 5.496 13.576 6.828 1.00 91.44 158 PRO A C 1
ATOM 1169 O O . PRO A 1 158 ? 5.843 14.485 6.089 1.00 91.44 158 PRO A O 1
ATOM 1172 N N . ALA A 1 159 ? 4.285 13.024 6.727 1.00 88.44 159 ALA A N 1
ATOM 1173 C CA . ALA A 1 159 ? 3.303 13.522 5.762 1.00 88.44 159 ALA A CA 1
ATOM 1174 C C . ALA A 1 159 ? 2.418 14.623 6.355 1.00 88.44 159 ALA A C 1
ATOM 1176 O O . ALA A 1 159 ? 2.088 14.539 7.529 1.00 88.44 159 ALA A O 1
ATOM 1177 N N . ALA A 1 160 ? 1.995 15.624 5.584 1.00 89.62 160 ALA A N 1
ATOM 1178 C CA . ALA A 1 160 ? 1.022 16.634 6.011 1.00 89.62 160 ALA A CA 1
ATOM 1179 C C . ALA A 1 160 ? 0.239 17.213 4.810 1.00 89.62 160 ALA A C 1
ATOM 1181 O O . ALA A 1 160 ? 0.801 17.269 3.720 1.00 89.62 160 ALA A O 1
ATOM 1182 N N . PRO A 1 161 ? -1.015 17.688 4.990 1.00 91.06 161 PRO A N 1
ATOM 1183 C CA . PRO A 1 161 ? -1.778 17.735 6.244 1.00 91.06 161 PRO A CA 1
ATOM 1184 C C . PRO A 1 161 ? -2.241 16.366 6.765 1.00 91.06 161 PRO A C 1
ATOM 1186 O O . PRO A 1 161 ? -2.449 16.229 7.969 1.00 91.06 161 PRO A O 1
ATOM 1189 N N . LEU A 1 162 ? -2.341 15.342 5.916 1.00 94.69 162 LEU A N 1
ATOM 1190 C CA . LEU A 1 162 ? -2.727 13.990 6.325 1.00 94.69 162 LEU A CA 1
ATOM 1191 C C . LEU A 1 162 ? -1.540 13.211 6.897 1.00 94.69 162 LEU A C 1
ATOM 1193 O O . LEU A 1 162 ? -0.403 13.379 6.468 1.00 94.69 162 LEU A O 1
ATOM 1197 N N . ALA A 1 163 ? -1.795 12.336 7.866 1.00 95.19 163 ALA A N 1
ATOM 1198 C CA . ALA A 1 163 ? -0.766 11.506 8.498 1.00 95.19 163 ALA A CA 1
ATOM 1199 C C . ALA A 1 163 ? -0.601 10.121 7.849 1.00 95.19 163 ALA A C 1
ATOM 1201 O O . ALA A 1 163 ? 0.467 9.502 7.926 1.00 95.19 163 ALA A O 1
ATOM 1202 N N . ALA A 1 164 ? -1.667 9.615 7.233 1.00 94.56 164 ALA A N 1
ATOM 1203 C CA . ALA A 1 164 ? -1.727 8.337 6.533 1.00 94.56 164 ALA A CA 1
ATOM 1204 C C . ALA A 1 164 ? -2.990 8.270 5.658 1.00 94.56 164 ALA A C 1
ATOM 1206 O O . ALA A 1 164 ? -3.898 9.095 5.791 1.00 94.56 164 ALA A O 1
ATOM 1207 N N . ALA A 1 165 ? -3.058 7.251 4.808 1.00 94.06 165 ALA A N 1
ATOM 1208 C CA . ALA A 1 165 ? -4.256 6.891 4.068 1.00 94.06 165 ALA A CA 1
ATOM 1209 C C . ALA A 1 165 ? -4.618 5.411 4.255 1.00 94.06 165 ALA A C 1
ATOM 1211 O O . ALA A 1 165 ? -3.756 4.575 4.547 1.00 94.06 165 ALA A O 1
ATOM 1212 N N . PHE A 1 166 ? -5.899 5.087 4.094 1.00 94.94 166 PHE A N 1
ATOM 1213 C CA . PHE A 1 166 ? -6.441 3.750 4.310 1.00 94.94 166 PHE A CA 1
ATOM 1214 C C . PHE A 1 166 ? -7.443 3.379 3.218 1.00 94.94 166 PHE A C 1
ATOM 1216 O O . PHE A 1 166 ? -8.381 4.126 2.950 1.00 94.94 166 PHE A O 1
ATOM 1223 N N . TYR A 1 167 ? -7.319 2.171 2.676 1.00 92.88 167 TYR A N 1
ATOM 1224 C CA . TYR A 1 167 ? -8.496 1.451 2.192 1.00 92.88 167 TYR A CA 1
ATOM 1225 C C . TYR A 1 167 ? -8.989 0.547 3.312 1.00 92.88 167 TYR A C 1
ATOM 1227 O O . TYR A 1 167 ? -8.181 -0.187 3.883 1.00 92.88 167 TYR A O 1
ATOM 1235 N N . LEU A 1 168 ? -10.285 0.581 3.608 1.00 94.31 168 LEU A N 1
ATOM 1236 C CA . LEU A 1 168 ? -10.941 -0.303 4.567 1.00 94.31 168 LEU A CA 1
ATOM 1237 C C . LEU A 1 168 ? -11.972 -1.165 3.856 1.00 94.31 168 LEU A C 1
ATOM 1239 O O . LEU A 1 168 ? -12.704 -0.681 3.002 1.00 94.31 168 LEU A O 1
ATOM 1243 N N . GLY A 1 169 ? -12.102 -2.421 4.256 1.00 93.56 169 GLY A N 1
ATOM 1244 C CA . GLY A 1 169 ? -13.212 -3.237 3.786 1.00 93.56 169 GLY A CA 1
ATOM 1245 C C . GLY A 1 169 ? -13.502 -4.402 4.706 1.00 93.56 169 GLY A C 1
ATOM 1246 O O . GLY A 1 169 ? -12.654 -4.861 5.474 1.00 93.56 169 GLY A O 1
ATOM 1247 N N . ARG A 1 170 ? -14.736 -4.887 4.635 1.00 94.25 170 ARG A N 1
ATOM 1248 C CA . ARG A 1 170 ? -15.171 -6.061 5.384 1.00 94.25 170 ARG A CA 1
ATOM 1249 C C . ARG A 1 170 ? -14.561 -7.323 4.768 1.00 94.25 170 ARG A C 1
ATOM 1251 O O . ARG A 1 170 ? -14.789 -7.612 3.598 1.00 94.25 170 ARG A O 1
ATOM 1258 N N . ALA A 1 171 ? -13.824 -8.098 5.561 1.00 91.44 171 ALA A N 1
ATOM 1259 C CA . ALA A 1 171 ? -13.268 -9.379 5.128 1.00 91.44 171 ALA A CA 1
ATOM 1260 C C . ALA A 1 171 ? -14.258 -10.543 5.372 1.00 91.44 171 ALA A C 1
ATOM 1262 O O . ALA A 1 171 ? -14.998 -10.510 6.361 1.00 91.44 171 ALA A O 1
ATOM 1263 N N . PRO A 1 172 ? -14.267 -11.601 4.531 1.00 71.00 172 PRO A N 1
ATOM 1264 C CA . PRO A 1 172 ? -13.475 -11.760 3.305 1.00 71.00 172 PRO A CA 1
ATOM 1265 C C . PRO A 1 172 ? -14.051 -11.008 2.093 1.00 71.00 172 PRO A C 1
ATOM 1267 O O . PRO A 1 172 ? -13.296 -10.693 1.186 1.00 71.00 172 PRO A O 1
ATOM 1270 N N . ARG A 1 173 ? -15.357 -10.710 2.074 1.00 68.56 173 ARG A N 1
ATOM 1271 C CA . ARG A 1 173 ? -16.006 -9.862 1.061 1.00 68.56 173 ARG A CA 1
ATOM 1272 C C . ARG A 1 173 ? -17.089 -9.014 1.718 1.00 68.56 173 ARG A C 1
ATOM 1274 O O . ARG A 1 173 ? -17.919 -9.545 2.458 1.00 68.56 173 ARG A O 1
ATOM 1281 N N . GLY A 1 174 ? -17.062 -7.716 1.441 1.00 61.09 174 GLY A N 1
ATOM 1282 C CA . GLY A 1 174 ? -17.962 -6.713 2.001 1.00 61.09 174 GLY A CA 1
ATOM 1283 C C . GLY A 1 174 ? -18.859 -6.075 0.955 1.00 61.09 174 GLY A C 1
ATOM 1284 O O . GLY A 1 174 ? -18.505 -6.030 -0.219 1.00 61.09 174 GLY A O 1
ATOM 1285 N N . ALA A 1 175 ? -19.998 -5.529 1.381 1.00 61.31 175 ALA A N 1
ATOM 1286 C CA . ALA A 1 175 ? -20.658 -4.491 0.594 1.00 61.31 175 ALA A CA 1
ATOM 1287 C C . ALA A 1 175 ? -19.813 -3.204 0.648 1.00 61.31 175 ALA A C 1
ATOM 1289 O O . ALA A 1 175 ? -19.132 -2.967 1.646 1.00 61.31 175 ALA A O 1
ATOM 1290 N N . VAL A 1 176 ? -19.888 -2.372 -0.398 1.00 61.69 176 VAL A N 1
ATOM 1291 C CA . VAL A 1 176 ? -19.234 -1.045 -0.442 1.00 61.69 176 VAL A CA 1
ATOM 1292 C C . VAL A 1 176 ? -19.705 -0.154 0.724 1.00 61.69 176 VAL A C 1
ATOM 1294 O O . VAL A 1 176 ? -18.941 0.673 1.198 1.00 61.69 176 VAL A O 1
ATOM 1297 N N . ASP A 1 177 ? -20.897 -0.427 1.273 1.00 69.88 177 ASP A N 1
ATOM 1298 C CA . ASP A 1 177 ? -21.542 0.352 2.337 1.00 69.88 177 ASP A CA 1
ATOM 1299 C C . ASP A 1 177 ? -21.638 -0.404 3.682 1.00 69.88 177 ASP A C 1
ATOM 1301 O O . ASP A 1 177 ? -22.660 -0.331 4.369 1.00 69.88 177 ASP A O 1
ATOM 1305 N N . ASP A 1 178 ? -20.625 -1.195 4.068 1.00 86.25 178 ASP A N 1
ATOM 1306 C CA . ASP A 1 178 ? -20.630 -1.850 5.390 1.00 86.25 178 ASP A CA 1
ATOM 1307 C C . ASP A 1 178 ? -20.728 -0.785 6.508 1.00 86.25 178 ASP A C 1
ATOM 1309 O O . ASP A 1 178 ? -19.801 0.017 6.671 1.00 86.25 178 ASP A O 1
ATOM 1313 N N . PRO A 1 179 ? -21.807 -0.762 7.322 1.00 90.62 179 PRO A N 1
ATOM 1314 C CA . PRO A 1 179 ? -22.025 0.320 8.284 1.00 90.62 179 PRO A CA 1
ATOM 1315 C C . PRO A 1 179 ? -20.953 0.395 9.370 1.00 90.62 179 PRO A C 1
ATOM 1317 O O . PRO A 1 179 ? -20.739 1.453 9.960 1.00 90.62 179 PRO A O 1
ATOM 1320 N N . THR A 1 180 ? -20.286 -0.723 9.665 1.00 92.19 180 THR A N 1
ATOM 1321 C CA . THR A 1 180 ? -19.203 -0.749 10.649 1.00 92.19 180 THR A CA 1
ATOM 1322 C C . THR A 1 180 ? -17.931 -0.168 10.045 1.00 92.19 180 THR A C 1
ATOM 1324 O O . THR A 1 180 ? -17.299 0.679 10.677 1.00 92.19 180 THR A O 1
ATOM 1327 N N . ALA A 1 181 ? -17.582 -0.575 8.820 1.00 94.12 181 ALA A N 1
ATOM 1328 C CA . ALA A 1 181 ? -16.436 -0.040 8.091 1.00 94.12 181 ALA A CA 1
ATOM 1329 C C . ALA A 1 181 ? -16.581 1.467 7.840 1.00 94.12 181 ALA A C 1
ATOM 1331 O O . ALA A 1 181 ? -15.648 2.213 8.123 1.00 94.12 181 ALA A O 1
ATOM 1332 N N . GLU A 1 182 ? -17.756 1.928 7.402 1.00 94.75 182 GLU A N 1
ATOM 1333 C CA . GLU A 1 182 ? -18.016 3.353 7.167 1.00 94.75 182 GLU A CA 1
ATOM 1334 C C . GLU A 1 182 ? -17.937 4.181 8.441 1.00 94.75 182 GLU A C 1
ATOM 1336 O O . GLU A 1 182 ? -17.426 5.301 8.445 1.00 94.75 182 GLU A O 1
ATOM 1341 N N . ALA A 1 183 ? -18.389 3.629 9.562 1.00 95.50 183 ALA A N 1
ATOM 1342 C CA . ALA A 1 183 ? -18.320 4.360 10.807 1.00 95.50 183 ALA A CA 1
ATOM 1343 C C . ALA A 1 183 ? -16.886 4.455 11.361 1.00 95.50 183 ALA A C 1
ATOM 1345 O O . ALA A 1 183 ? -16.530 5.489 11.926 1.00 95.50 183 ALA A O 1
ATOM 1346 N N . VAL A 1 184 ? -16.053 3.429 11.147 1.00 96.94 184 VAL A N 1
ATOM 1347 C CA . VAL A 1 184 ? -14.602 3.509 11.397 1.00 96.94 184 VAL A CA 1
ATOM 1348 C C . VAL A 1 184 ? -13.943 4.497 10.432 1.00 96.94 184 VAL A C 1
ATOM 1350 O O . VAL A 1 184 ? -13.131 5.321 10.850 1.00 96.94 184 VAL A O 1
ATOM 1353 N N . ALA A 1 185 ? -14.320 4.472 9.152 1.00 96.19 185 ALA A N 1
ATOM 1354 C CA . ALA A 1 185 ? -13.806 5.397 8.151 1.00 96.19 185 ALA A CA 1
ATOM 1355 C C . ALA A 1 185 ? -14.141 6.854 8.494 1.00 96.19 185 ALA A C 1
ATOM 1357 O O . ALA A 1 185 ? -13.281 7.717 8.369 1.00 96.19 185 ALA A O 1
ATOM 1358 N N . ALA A 1 186 ? -15.353 7.140 8.976 1.00 96.69 186 ALA A N 1
ATOM 1359 C CA . ALA A 1 186 ? -15.760 8.478 9.401 1.00 96.69 186 ALA A CA 1
ATOM 1360 C C . ALA A 1 186 ? -14.915 9.006 10.575 1.00 96.69 186 ALA A C 1
ATOM 1362 O O . ALA A 1 186 ? -14.501 10.166 10.566 1.00 96.69 186 ALA A O 1
ATOM 1363 N N . ASP A 1 187 ? -14.622 8.156 11.561 1.00 97.81 187 ASP A N 1
ATOM 1364 C CA . ASP A 1 187 ? -13.758 8.511 12.689 1.00 97.81 187 ASP A CA 1
ATOM 1365 C C . ASP A 1 187 ? -12.309 8.766 12.245 1.00 97.81 187 ASP A C 1
ATOM 1367 O O . ASP A 1 187 ? -11.707 9.750 12.672 1.00 97.81 187 ASP A O 1
ATOM 1371 N N . LEU A 1 188 ? -11.770 7.940 11.343 1.00 97.62 188 LEU A N 1
ATOM 1372 C CA . LEU A 1 188 ? -10.431 8.138 10.781 1.00 97.62 188 LEU A CA 1
ATOM 1373 C C . LEU A 1 188 ? -10.350 9.380 9.876 1.00 97.62 188 LEU A C 1
ATOM 1375 O O . LEU A 1 188 ? -9.394 10.136 9.985 1.00 97.62 188 LEU A O 1
ATOM 1379 N N . ARG A 1 189 ? -11.361 9.663 9.043 1.00 96.50 189 ARG A N 1
ATOM 1380 C CA . ARG A 1 189 ? -11.425 10.898 8.229 1.00 96.50 189 ARG A CA 1
ATOM 1381 C C . ARG A 1 189 ? -11.458 12.152 9.100 1.00 96.50 189 ARG A C 1
ATOM 1383 O O . ARG A 1 189 ? -10.848 13.161 8.762 1.00 96.50 189 ARG A O 1
ATOM 1390 N N . ARG A 1 190 ? -12.138 12.084 10.249 1.00 96.69 190 ARG A N 1
ATOM 1391 C CA . ARG A 1 190 ? -12.120 13.148 11.266 1.00 96.69 190 ARG A CA 1
ATOM 1392 C C . ARG A 1 190 ? -10.742 13.304 11.929 1.00 96.69 190 ARG A C 1
ATOM 1394 O O . ARG A 1 190 ? -10.463 14.362 12.485 1.00 96.69 190 ARG A O 1
ATOM 1401 N N . ALA A 1 191 ? -9.893 12.283 11.849 1.00 93.94 191 ALA A N 1
ATOM 1402 C CA . ALA A 1 191 ? -8.555 12.219 12.420 1.00 93.94 191 ALA A CA 1
ATOM 1403 C C . ALA A 1 191 ? -7.465 12.252 11.335 1.00 93.94 191 ALA A C 1
ATOM 1405 O O . ALA A 1 191 ? -6.790 11.260 11.127 1.00 93.94 191 ALA A O 1
ATOM 1406 N N . SER A 1 192 ? -7.278 13.373 10.635 1.00 94.81 192 SER A N 1
ATOM 1407 C CA . SER A 1 192 ? -6.143 13.619 9.713 1.00 94.81 192 SER A CA 1
ATOM 1408 C C . SER A 1 192 ? -5.767 12.464 8.753 1.00 94.81 192 SER A C 1
ATOM 1410 O O . SER A 1 192 ? -4.600 12.343 8.369 1.00 94.81 192 SER A O 1
ATOM 1412 N N . PHE A 1 193 ? -6.712 11.606 8.352 1.00 97.31 193 PHE A N 1
ATOM 1413 C CA . PHE A 1 193 ? -6.463 10.467 7.463 1.00 97.31 193 PHE A CA 1
ATOM 1414 C C . PHE A 1 193 ? -7.347 10.517 6.218 1.00 97.31 193 PHE A C 1
ATOM 1416 O O . PHE A 1 193 ? -8.540 10.805 6.303 1.00 97.31 193 PHE A O 1
ATOM 1423 N N . ALA A 1 194 ? -6.782 10.156 5.065 1.00 94.75 194 ALA A N 1
ATOM 1424 C CA . ALA A 1 194 ? -7.585 9.825 3.889 1.00 94.75 194 ALA A CA 1
ATOM 1425 C C . ALA A 1 194 ? -8.112 8.395 4.022 1.00 94.75 194 ALA A C 1
ATOM 1427 O O . ALA A 1 194 ? -7.362 7.485 4.376 1.00 94.75 194 ALA A O 1
ATOM 1428 N N . VAL A 1 195 ? -9.398 8.175 3.749 1.00 94.75 195 VAL A N 1
ATOM 1429 C CA . VAL A 1 195 ? -9.996 6.840 3.867 1.00 94.75 195 VAL A CA 1
ATOM 1430 C C . VAL A 1 195 ? -11.008 6.582 2.764 1.00 94.75 195 VAL A C 1
ATOM 1432 O O . VAL A 1 195 ? -11.935 7.375 2.580 1.00 94.75 195 VAL A O 1
ATOM 1435 N N . ALA A 1 196 ? -10.889 5.428 2.117 1.00 91.62 196 ALA A N 1
ATOM 1436 C CA . ALA A 1 196 ? -11.877 4.869 1.202 1.00 91.62 196 ALA A CA 1
ATOM 1437 C C . ALA A 1 196 ? -12.382 3.525 1.745 1.00 91.62 196 ALA A C 1
ATOM 1439 O O . ALA A 1 196 ? -11.592 2.708 2.223 1.00 91.62 196 ALA A O 1
ATOM 1440 N N . VAL A 1 197 ? -13.697 3.300 1.689 1.00 92.38 197 VAL A N 1
ATOM 1441 C CA . VAL A 1 197 ? -14.304 2.001 2.008 1.00 92.38 197 VAL A CA 1
ATOM 1442 C C . VAL A 1 197 ? -14.548 1.258 0.701 1.00 92.38 197 VAL A C 1
ATOM 1444 O O . VAL A 1 197 ? -15.052 1.833 -0.259 1.00 92.38 197 VAL A O 1
ATOM 1447 N N . VAL A 1 198 ? -14.131 -0.003 0.642 1.00 89.06 198 VAL A N 1
ATOM 1448 C CA . VAL A 1 198 ? -14.083 -0.789 -0.594 1.00 89.06 198 VAL A CA 1
ATOM 1449 C C . VAL A 1 198 ? -14.634 -2.196 -0.380 1.00 89.06 198 VAL A C 1
ATOM 1451 O O . VAL A 1 198 ? -14.470 -2.798 0.683 1.00 89.06 198 VAL A O 1
ATOM 1454 N N . ALA A 1 199 ? -15.272 -2.743 -1.416 1.00 88.50 199 ALA A N 1
ATOM 1455 C CA . ALA A 1 199 ? -15.808 -4.106 -1.396 1.00 88.50 199 ALA A CA 1
ATOM 1456 C C . ALA A 1 199 ? -14.742 -5.188 -1.655 1.00 88.50 199 ALA A C 1
ATOM 1458 O O . ALA A 1 199 ? -14.917 -6.334 -1.244 1.00 88.50 199 ALA A O 1
ATOM 1459 N N . ASP A 1 200 ? -13.643 -4.824 -2.320 1.00 87.62 200 ASP A N 1
ATOM 1460 C CA . ASP A 1 200 ? -12.588 -5.707 -2.833 1.00 87.62 200 ASP A CA 1
ATOM 1461 C C . ASP A 1 200 ? -11.278 -5.590 -2.034 1.00 87.62 200 ASP A C 1
ATOM 1463 O O . ASP A 1 200 ? -10.170 -5.584 -2.580 1.00 87.62 200 ASP A O 1
ATOM 1467 N N . ILE A 1 201 ? -11.395 -5.458 -0.708 1.00 90.38 201 ILE A N 1
ATOM 1468 C CA . ILE A 1 201 ? -10.230 -5.282 0.168 1.00 90.38 201 ILE A CA 1
ATOM 1469 C C . ILE A 1 201 ? -9.232 -6.440 0.050 1.00 90.38 201 ILE A C 1
ATOM 1471 O O . ILE A 1 201 ? -8.027 -6.205 0.056 1.00 90.38 201 ILE A O 1
ATOM 1475 N N . ASP A 1 202 ? -9.708 -7.670 -0.137 1.00 89.38 202 ASP A N 1
ATOM 1476 C CA . ASP A 1 202 ? -8.889 -8.862 -0.364 1.00 89.38 202 ASP A CA 1
ATOM 1477 C C . ASP A 1 202 ? -7.974 -8.705 -1.590 1.00 89.38 202 ASP A C 1
ATOM 1479 O O . ASP A 1 202 ? -6.760 -8.924 -1.495 1.00 89.38 202 ASP A O 1
ATOM 1483 N N . ARG A 1 203 ? -8.523 -8.221 -2.710 1.00 87.94 203 ARG A N 1
ATOM 1484 C CA . ARG A 1 203 ? -7.772 -7.968 -3.948 1.00 87.94 203 ARG A CA 1
ATOM 1485 C C . ARG A 1 203 ? -6.705 -6.900 -3.778 1.00 87.94 203 ARG A C 1
ATOM 1487 O O . ARG A 1 203 ? -5.592 -7.034 -4.293 1.00 87.94 203 ARG A O 1
ATOM 1494 N N . ARG A 1 204 ? -7.014 -5.840 -3.034 1.00 87.19 204 ARG A N 1
ATOM 1495 C CA . ARG A 1 204 ? -6.073 -4.742 -2.753 1.00 87.19 204 ARG A CA 1
ATOM 1496 C C . ARG A 1 204 ? -4.959 -5.170 -1.819 1.00 87.19 204 ARG A C 1
ATOM 1498 O O . ARG A 1 204 ? -3.810 -4.791 -2.024 1.00 87.19 204 ARG A O 1
ATOM 1505 N N . LYS A 1 205 ? -5.269 -5.995 -0.820 1.00 90.25 205 LYS A N 1
ATOM 1506 C CA . LYS A 1 205 ? -4.268 -6.592 0.071 1.00 90.25 205 LYS A CA 1
ATOM 1507 C C . LYS A 1 205 ? -3.311 -7.488 -0.710 1.00 90.25 205 LYS A C 1
ATOM 1509 O O . LYS A 1 205 ? -2.103 -7.392 -0.496 1.00 90.25 205 LYS A O 1
ATOM 1514 N N . ALA A 1 206 ? -3.829 -8.294 -1.638 1.00 89.19 206 ALA A N 1
ATOM 1515 C CA . ALA A 1 206 ? -3.015 -9.115 -2.531 1.00 89.19 206 ALA A CA 1
ATOM 1516 C C . ALA A 1 206 ? -2.153 -8.259 -3.479 1.00 89.19 206 ALA A C 1
ATOM 1518 O O . ALA A 1 206 ? -0.955 -8.506 -3.604 1.00 89.19 206 ALA A O 1
ATOM 1519 N N . GLY A 1 207 ? -2.716 -7.199 -4.069 1.00 85.88 207 GLY A N 1
ATOM 1520 C CA . GLY A 1 207 ? -1.972 -6.242 -4.898 1.00 85.88 207 GLY A CA 1
ATOM 1521 C C . GLY A 1 207 ? -0.842 -5.547 -4.132 1.00 85.88 207 GLY A C 1
ATOM 1522 O O . GLY A 1 207 ? 0.309 -5.553 -4.562 1.00 85.88 207 GLY A O 1
ATOM 1523 N N . LYS A 1 208 ? -1.131 -5.039 -2.929 1.00 84.75 208 LYS A N 1
ATOM 1524 C CA . LYS A 1 208 ? -0.125 -4.432 -2.046 1.00 84.75 208 LYS A CA 1
ATOM 1525 C C . LYS A 1 208 ? 0.956 -5.428 -1.623 1.00 84.75 208 LYS A C 1
ATOM 1527 O O . LYS A 1 208 ? 2.118 -5.053 -1.465 1.00 84.75 208 LYS A O 1
ATOM 1532 N N . LEU A 1 209 ? 0.587 -6.693 -1.411 1.00 88.50 209 LEU A N 1
ATOM 1533 C CA . LEU A 1 209 ? 1.543 -7.735 -1.058 1.00 88.50 209 LEU A CA 1
ATOM 1534 C C . LEU A 1 209 ? 2.613 -7.877 -2.146 1.00 88.50 209 LEU A C 1
ATOM 1536 O O . LEU A 1 209 ? 3.775 -7.931 -1.767 1.00 88.50 209 LEU A O 1
ATOM 1540 N N . LEU A 1 210 ? 2.269 -7.819 -3.441 1.00 83.81 210 LEU A N 1
ATOM 1541 C CA . LEU A 1 210 ? 3.258 -7.872 -4.532 1.00 83.81 210 LEU A CA 1
ATOM 1542 C C . LEU A 1 210 ? 4.367 -6.817 -4.374 1.00 83.81 210 LEU A C 1
ATOM 1544 O O . LEU A 1 210 ? 5.543 -7.160 -4.468 1.00 83.81 210 LEU A O 1
ATOM 1548 N N . GLY A 1 211 ? 4.013 -5.570 -4.046 1.00 74.38 211 GLY A N 1
ATOM 1549 C CA . GLY A 1 211 ? 4.995 -4.510 -3.778 1.00 74.38 211 GLY A CA 1
ATOM 1550 C C . GLY A 1 211 ? 5.840 -4.778 -2.526 1.00 74.38 211 GLY A C 1
ATOM 1551 O O . GLY A 1 211 ? 7.058 -4.608 -2.534 1.00 74.38 211 GLY A O 1
ATOM 1552 N N . ASN A 1 212 ? 5.221 -5.293 -1.460 1.00 82.81 212 ASN A N 1
ATOM 1553 C CA . ASN A 1 212 ? 5.934 -5.633 -0.225 1.00 82.81 212 ASN A CA 1
ATOM 1554 C C . ASN A 1 212 ? 6.968 -6.761 -0.400 1.00 82.81 212 ASN A C 1
ATOM 1556 O O . ASN A 1 212 ? 7.894 -6.853 0.407 1.00 82.81 212 ASN A O 1
ATOM 1560 N N . LEU A 1 213 ? 6.824 -7.631 -1.410 1.00 83.69 213 LEU A N 1
ATOM 1561 C CA . LEU A 1 213 ? 7.804 -8.690 -1.680 1.00 83.69 213 LEU A CA 1
ATOM 1562 C C . LEU A 1 213 ? 9.164 -8.093 -2.061 1.00 83.69 213 LEU A C 1
ATOM 1564 O O . LEU A 1 213 ? 10.189 -8.555 -1.552 1.00 83.69 213 LEU A O 1
ATOM 1568 N N . ALA A 1 214 ? 9.166 -7.050 -2.897 1.00 77.19 214 ALA A N 1
ATOM 1569 C CA . ALA A 1 214 ? 10.379 -6.358 -3.330 1.00 77.19 214 ALA A CA 1
ATOM 1570 C C . ALA A 1 214 ? 11.086 -5.651 -2.159 1.00 77.19 214 ALA A C 1
ATOM 1572 O O . ALA A 1 214 ? 12.304 -5.740 -2.040 1.00 77.19 214 ALA A O 1
ATOM 1573 N N . TYR A 1 215 ? 10.341 -5.103 -1.191 1.00 77.69 215 TYR A N 1
ATOM 1574 C CA . TYR A 1 215 ? 10.927 -4.458 -0.003 1.00 77.69 215 TYR A CA 1
ATOM 1575 C C . TYR A 1 215 ? 11.819 -5.371 0.841 1.00 77.69 215 TYR A C 1
ATOM 1577 O O . TYR A 1 215 ? 12.710 -4.883 1.543 1.00 77.69 215 TYR A O 1
ATOM 1585 N N . ASN A 1 216 ? 11.575 -6.684 0.815 1.00 83.94 216 ASN A N 1
ATOM 1586 C CA . ASN A 1 216 ? 12.427 -7.655 1.494 1.00 83.94 216 ASN A CA 1
ATOM 1587 C C . ASN A 1 216 ? 13.732 -7.893 0.726 1.00 83.94 216 ASN A C 1
ATOM 1589 O O . ASN A 1 216 ? 14.756 -8.138 1.358 1.00 83.94 216 ASN A O 1
ATOM 1593 N N . LEU A 1 217 ? 13.709 -7.783 -0.604 1.00 82.88 217 LEU A N 1
ATOM 1594 C CA . LEU A 1 217 ? 14.900 -7.805 -1.449 1.00 82.88 217 LEU A CA 1
ATOM 1595 C C . LEU A 1 217 ? 15.748 -6.542 -1.214 1.00 82.88 217 LEU A C 1
ATOM 1597 O O . LEU A 1 217 ? 16.946 -6.650 -0.953 1.00 82.88 217 LEU A O 1
ATOM 1601 N N . ASP A 1 218 ? 15.115 -5.365 -1.181 1.00 78.69 218 ASP A N 1
ATOM 1602 C CA . ASP A 1 218 ? 15.775 -4.072 -0.927 1.00 78.69 218 ASP A CA 1
ATOM 1603 C C . ASP A 1 218 ? 16.410 -3.982 0.460 1.00 78.69 218 ASP A C 1
ATOM 1605 O O . ASP A 1 218 ? 17.400 -3.285 0.669 1.00 78.69 218 ASP A O 1
ATOM 1609 N N . ALA A 1 219 ? 15.838 -4.688 1.437 1.00 84.62 219 ALA A N 1
ATOM 1610 C CA . ALA A 1 219 ? 16.380 -4.730 2.786 1.00 84.62 219 ALA A CA 1
ATOM 1611 C C . ALA A 1 219 ? 17.742 -5.440 2.850 1.00 84.62 219 ALA A C 1
ATOM 1613 O O . ALA A 1 219 ? 18.549 -5.121 3.721 1.00 84.62 219 ALA A O 1
ATOM 1614 N N . ILE A 1 220 ? 18.006 -6.406 1.966 1.00 88.56 220 ILE A N 1
ATOM 1615 C CA . ILE A 1 220 ? 19.169 -7.301 2.071 1.00 88.56 220 ILE A CA 1
ATOM 1616 C C . ILE A 1 220 ? 20.207 -7.112 0.957 1.00 88.56 220 ILE A C 1
ATOM 1618 O O . ILE A 1 220 ? 21.346 -7.533 1.154 1.00 88.56 220 ILE A O 1
ATOM 1622 N N . TYR A 1 221 ? 19.861 -6.430 -0.141 1.00 87.69 221 TYR A N 1
ATOM 1623 C CA . TYR A 1 221 ? 20.770 -6.114 -1.249 1.00 87.69 221 TYR A CA 1
ATOM 1624 C C . TYR A 1 221 ? 20.827 -4.612 -1.540 1.00 87.69 221 TYR A C 1
ATOM 1626 O O . TYR A 1 221 ? 19.807 -3.921 -1.527 1.00 87.69 221 TYR A O 1
ATOM 1634 N N . ALA A 1 222 ? 22.024 -4.120 -1.859 1.00 82.38 222 ALA A N 1
ATOM 1635 C CA . ALA A 1 222 ? 22.213 -2.762 -2.361 1.00 82.38 222 ALA A CA 1
ATOM 1636 C C . ALA A 1 222 ? 21.562 -2.570 -3.750 1.00 82.38 222 ALA A C 1
ATOM 1638 O O . ALA A 1 222 ? 21.425 -3.552 -4.489 1.00 82.38 222 ALA A O 1
ATOM 1639 N N . PRO A 1 223 ? 21.202 -1.328 -4.131 1.00 77.38 223 PRO A N 1
ATOM 1640 C CA . PRO A 1 223 ? 20.698 -1.029 -5.468 1.00 77.38 223 PRO A CA 1
ATOM 1641 C C . PRO A 1 223 ? 21.624 -1.511 -6.589 1.00 77.38 223 PRO A C 1
ATOM 1643 O O . PRO A 1 223 ? 22.814 -1.199 -6.591 1.00 77.38 223 PRO A O 1
ATOM 1646 N N . SER A 1 224 ? 21.076 -2.287 -7.527 1.00 76.69 224 SER A N 1
ATOM 1647 C CA . SER A 1 224 ? 21.751 -2.743 -8.747 1.00 76.69 224 SER A CA 1
ATOM 1648 C C . SER A 1 224 ? 20.730 -3.208 -9.789 1.00 76.69 224 SER A C 1
ATOM 1650 O O . SER A 1 224 ? 19.643 -3.659 -9.430 1.00 76.69 224 SER A O 1
ATOM 1652 N N . GLU A 1 225 ? 21.106 -3.198 -11.070 1.00 74.81 225 GLU A N 1
ATOM 1653 C CA . GLU A 1 225 ? 20.279 -3.751 -12.160 1.00 74.81 225 GLU A CA 1
ATOM 1654 C C . GLU A 1 225 ? 19.888 -5.215 -11.902 1.00 74.81 225 GLU A C 1
ATOM 1656 O O . GLU A 1 225 ? 18.766 -5.644 -12.167 1.00 74.81 225 GLU A O 1
ATOM 1661 N N . LEU A 1 226 ? 20.807 -5.992 -11.320 1.00 78.44 226 LEU A N 1
ATOM 1662 C CA . LEU A 1 226 ? 20.562 -7.387 -10.966 1.00 78.44 226 LEU A CA 1
ATOM 1663 C C . LEU A 1 226 ? 19.487 -7.524 -9.878 1.00 78.44 226 LEU A C 1
ATOM 1665 O O . LEU A 1 226 ? 18.711 -8.481 -9.894 1.00 78.44 226 LEU A O 1
ATOM 1669 N N . ARG A 1 227 ? 19.431 -6.579 -8.933 1.00 83.25 227 ARG A N 1
ATOM 1670 C CA . ARG A 1 227 ? 18.395 -6.557 -7.895 1.00 83.25 227 ARG A CA 1
ATOM 1671 C C . ARG A 1 227 ? 17.044 -6.243 -8.514 1.00 83.25 227 ARG A C 1
ATOM 1673 O O . ARG A 1 227 ? 16.066 -6.903 -8.179 1.00 83.25 227 ARG A O 1
ATOM 1680 N N . ASP A 1 228 ? 17.004 -5.308 -9.450 1.00 74.88 228 ASP A N 1
ATOM 1681 C CA . ASP A 1 228 ? 15.771 -4.913 -10.125 1.00 74.88 228 ASP A CA 1
ATOM 1682 C C . ASP A 1 228 ? 15.232 -6.070 -10.989 1.00 74.88 228 ASP A C 1
ATOM 1684 O O . ASP A 1 228 ? 14.054 -6.425 -10.905 1.00 74.88 228 ASP A O 1
ATOM 1688 N N . ALA A 1 229 ? 16.116 -6.786 -11.693 1.00 73.94 229 ALA A N 1
ATOM 1689 C CA . ALA A 1 229 ? 15.768 -8.025 -12.392 1.00 73.94 229 ALA A CA 1
ATOM 1690 C C . ALA A 1 229 ? 15.257 -9.122 -11.436 1.00 73.94 229 ALA A C 1
ATOM 1692 O O . ALA A 1 229 ? 14.292 -9.826 -11.741 1.00 73.94 229 ALA A O 1
ATOM 1693 N N . ALA A 1 230 ? 15.869 -9.269 -10.257 1.00 79.69 230 ALA A N 1
ATOM 1694 C CA . ALA A 1 230 ? 15.404 -10.220 -9.252 1.00 79.69 230 ALA A CA 1
ATOM 1695 C C . ALA A 1 230 ? 14.039 -9.834 -8.662 1.00 79.69 230 ALA A C 1
ATOM 1697 O O . ALA A 1 230 ? 13.221 -10.724 -8.429 1.00 79.69 230 ALA A O 1
ATOM 1698 N N . ALA A 1 231 ? 13.754 -8.542 -8.477 1.00 78.06 231 ALA A N 1
ATOM 1699 C CA . ALA A 1 231 ? 12.437 -8.061 -8.069 1.00 78.06 231 ALA A CA 1
ATOM 1700 C C . ALA A 1 231 ? 11.368 -8.386 -9.127 1.00 78.06 231 ALA A C 1
ATOM 1702 O O . ALA A 1 231 ? 10.293 -8.872 -8.771 1.00 78.06 231 ALA A O 1
ATOM 1703 N N . ALA A 1 232 ? 11.685 -8.221 -10.416 1.00 74.06 232 ALA A N 1
ATOM 1704 C CA . ALA A 1 232 ? 10.808 -8.607 -11.525 1.00 74.06 232 ALA A CA 1
ATOM 1705 C C . ALA A 1 232 ? 10.393 -10.076 -11.454 1.00 74.06 232 ALA A C 1
ATOM 1707 O O . ALA A 1 232 ? 9.209 -10.414 -11.449 1.00 74.06 232 ALA A O 1
ATOM 1708 N N . VAL A 1 233 ? 11.391 -10.953 -11.350 1.00 80.38 233 VAL A N 1
ATOM 1709 C CA . VAL A 1 233 ? 11.197 -12.403 -11.289 1.00 80.38 233 VAL A CA 1
ATOM 1710 C C . VAL A 1 233 ? 10.436 -12.805 -10.023 1.00 80.38 233 VAL A C 1
ATOM 1712 O O . VAL A 1 233 ? 9.547 -13.653 -10.084 1.00 80.38 233 VAL A O 1
ATOM 1715 N N . LEU A 1 234 ? 10.742 -12.178 -8.884 1.00 86.44 234 LEU A N 1
ATOM 1716 C CA . LEU A 1 234 ? 10.067 -12.399 -7.603 1.00 86.44 234 LEU A CA 1
ATOM 1717 C C . LEU A 1 234 ? 8.564 -12.083 -7.676 1.00 86.44 234 LEU A C 1
ATOM 1719 O O . LEU A 1 234 ? 7.747 -12.848 -7.154 1.00 86.44 234 LEU A O 1
A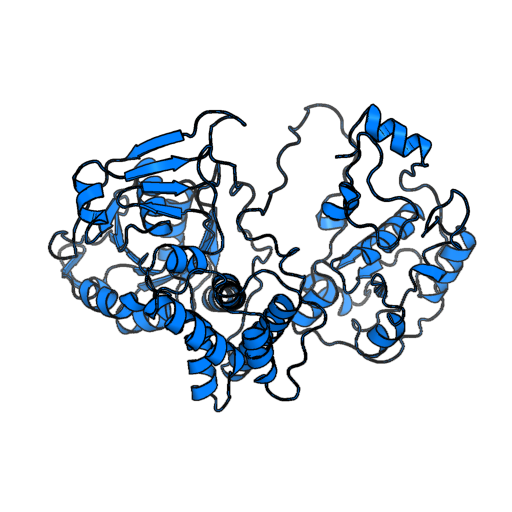TOM 1723 N N . VAL A 1 235 ? 8.205 -10.956 -8.298 1.00 83.12 235 VAL A N 1
ATOM 1724 C CA . VAL A 1 235 ? 6.812 -10.511 -8.450 1.00 83.12 235 VAL A CA 1
ATOM 1725 C C . VAL A 1 235 ? 6.071 -11.378 -9.465 1.00 83.12 235 VAL A C 1
ATOM 1727 O O . VAL A 1 235 ? 4.943 -11.786 -9.196 1.00 83.12 235 VAL A O 1
ATOM 1730 N N . GLU A 1 236 ? 6.697 -11.720 -10.591 1.00 80.69 236 GLU A N 1
ATOM 1731 C CA . GLU A 1 236 ? 6.102 -12.599 -11.604 1.00 80.69 236 GLU A CA 1
ATOM 1732 C C . GLU A 1 236 ? 5.832 -14.008 -11.051 1.00 80.69 236 GLU A C 1
ATOM 1734 O O . GLU A 1 236 ? 4.753 -14.573 -11.238 1.00 80.69 236 GLU A O 1
ATOM 1739 N N . GLU A 1 237 ? 6.771 -14.563 -10.284 1.00 87.75 237 GLU A N 1
ATOM 1740 C CA . GLU A 1 237 ? 6.572 -15.824 -9.571 1.00 87.75 237 GLU A CA 1
ATOM 1741 C C . GLU A 1 237 ? 5.365 -15.750 -8.619 1.00 87.75 237 GLU A C 1
ATOM 1743 O O . GLU A 1 237 ? 4.534 -16.662 -8.596 1.00 87.75 237 GLU A O 1
ATOM 1748 N N . ALA A 1 238 ? 5.216 -14.647 -7.879 1.00 89.31 238 ALA A N 1
ATOM 1749 C CA . ALA A 1 238 ? 4.072 -14.433 -6.998 1.00 89.31 238 ALA A CA 1
ATOM 1750 C C . ALA A 1 238 ? 2.746 -14.296 -7.764 1.00 89.31 238 ALA A C 1
ATOM 1752 O O . ALA A 1 238 ? 1.748 -14.882 -7.343 1.00 89.31 238 ALA A O 1
ATOM 1753 N N . ARG A 1 239 ? 2.729 -13.600 -8.911 1.00 85.94 239 ARG A N 1
ATOM 1754 C CA . ARG A 1 239 ? 1.549 -13.497 -9.790 1.00 85.94 239 ARG A CA 1
ATOM 1755 C C . ARG A 1 239 ? 1.090 -14.873 -10.277 1.00 85.94 239 ARG A C 1
ATOM 1757 O O . ARG A 1 239 ? -0.099 -15.176 -10.199 1.00 85.94 239 ARG A O 1
ATOM 1764 N N . ARG A 1 240 ? 2.017 -15.745 -10.693 1.00 87.75 240 ARG A N 1
ATOM 1765 C CA . ARG A 1 240 ? 1.701 -17.133 -11.093 1.00 87.75 240 ARG A CA 1
ATOM 1766 C C . ARG A 1 240 ? 1.109 -17.946 -9.945 1.00 87.75 240 ARG A C 1
ATOM 1768 O O . ARG A 1 240 ? 0.140 -18.679 -10.144 1.00 87.75 240 ARG A O 1
ATOM 1775 N N . VAL A 1 241 ? 1.667 -17.805 -8.743 1.00 92.38 241 VAL A N 1
ATOM 1776 C CA . VAL A 1 241 ? 1.147 -18.472 -7.542 1.00 92.38 241 VAL A CA 1
ATOM 1777 C C . VAL A 1 241 ? -0.256 -17.975 -7.198 1.00 92.38 241 VAL A C 1
ATOM 1779 O O . VAL A 1 241 ? -1.136 -18.790 -6.931 1.00 92.38 241 VAL A O 1
ATOM 1782 N N . PHE A 1 242 ? -0.496 -16.664 -7.245 1.00 92.50 242 PHE A N 1
ATOM 1783 C CA . PHE A 1 242 ? -1.822 -16.091 -7.021 1.00 92.50 242 PHE A CA 1
ATOM 1784 C C . PHE A 1 242 ? -2.843 -16.554 -8.056 1.00 92.50 242 PHE A C 1
ATOM 1786 O O . PHE A 1 242 ? -3.933 -16.971 -7.667 1.00 92.50 242 PHE A O 1
ATOM 1793 N N . ALA A 1 243 ? -2.478 -16.586 -9.339 1.00 86.50 243 ALA A N 1
ATOM 1794 C CA . ALA A 1 243 ? -3.345 -17.104 -10.393 1.00 86.50 243 ALA A CA 1
ATOM 1795 C C . ALA A 1 243 ? -3.756 -18.564 -10.127 1.00 86.50 243 ALA A C 1
ATOM 1797 O O . ALA A 1 243 ? -4.939 -18.894 -10.189 1.00 86.50 243 ALA A O 1
ATOM 1798 N N . ALA A 1 244 ? -2.809 -19.429 -9.748 1.00 87.44 244 ALA A N 1
ATOM 1799 C CA . ALA A 1 244 ? -3.102 -20.822 -9.399 1.00 87.44 244 ALA A CA 1
ATOM 1800 C C . ALA A 1 244 ? -3.924 -20.973 -8.106 1.00 87.44 244 ALA A C 1
ATOM 1802 O O . ALA A 1 244 ? -4.683 -21.935 -7.964 1.00 87.44 244 ALA A O 1
ATOM 1803 N N . ALA A 1 245 ? -3.787 -20.023 -7.180 1.00 92.00 245 ALA A N 1
ATOM 1804 C CA . ALA A 1 245 ? -4.561 -19.958 -5.947 1.00 92.00 245 ALA A CA 1
ATOM 1805 C C . ALA A 1 245 ? -5.947 -19.308 -6.114 1.00 92.00 245 ALA A C 1
ATOM 1807 O O . ALA A 1 245 ? -6.722 -19.283 -5.157 1.00 92.00 245 ALA A O 1
ATOM 1808 N N . GLY A 1 246 ? -6.273 -18.779 -7.301 1.00 89.81 246 GLY A N 1
ATOM 1809 C CA . GLY A 1 246 ? -7.501 -18.014 -7.531 1.00 89.81 246 GLY A CA 1
ATOM 1810 C C . GLY A 1 246 ? -7.551 -16.698 -6.744 1.00 89.81 246 GLY A C 1
ATOM 1811 O O . GLY A 1 246 ? -8.634 -16.214 -6.421 1.00 89.81 246 GLY A O 1
ATOM 1812 N N . VAL A 1 247 ? -6.388 -16.142 -6.393 1.00 87.44 247 VAL A N 1
ATOM 1813 C CA . VAL A 1 247 ? -6.263 -14.858 -5.697 1.00 87.44 247 VAL A CA 1
ATOM 1814 C C . VAL A 1 247 ? -6.172 -13.756 -6.746 1.00 87.44 247 VAL A C 1
ATOM 1816 O O . VAL A 1 247 ? -5.162 -13.611 -7.429 1.00 87.44 247 VAL A O 1
ATOM 1819 N N . GLU A 1 248 ? -7.236 -12.972 -6.877 1.00 84.69 248 GLU A N 1
ATOM 1820 C CA . GLU A 1 248 ? -7.235 -11.791 -7.737 1.00 84.69 248 GLU A CA 1
ATOM 1821 C C . GLU A 1 248 ? -6.464 -10.644 -7.077 1.00 84.69 248 GLU A C 1
ATOM 1823 O O . GLU A 1 248 ? -6.562 -10.424 -5.870 1.00 84.69 248 GLU A O 1
ATOM 1828 N N . THR A 1 249 ? -5.740 -9.863 -7.873 1.00 78.50 249 THR A N 1
ATOM 1829 C CA . THR A 1 249 ? -5.068 -8.644 -7.413 1.00 78.50 249 THR A CA 1
ATOM 1830 C C . THR A 1 249 ? -5.778 -7.404 -7.948 1.00 78.50 249 THR A C 1
ATOM 1832 O O . THR A 1 249 ? -6.365 -7.413 -9.034 1.00 78.50 249 THR A O 1
ATOM 1835 N N . ALA A 1 250 ? -5.754 -6.326 -7.173 1.00 71.62 250 ALA A N 1
ATOM 1836 C CA . ALA A 1 250 ? -6.038 -4.980 -7.660 1.00 71.62 250 ALA A CA 1
ATOM 1837 C C . ALA A 1 250 ? -4.717 -4.231 -7.904 1.00 71.62 250 ALA A C 1
ATOM 1839 O O . ALA A 1 250 ? -3.679 -4.612 -7.356 1.00 71.62 250 ALA A O 1
ATOM 1840 N N . GLY A 1 251 ? -4.760 -3.172 -8.716 1.00 57.69 251 GLY A N 1
ATOM 1841 C CA . GLY A 1 251 ? -3.633 -2.249 -8.871 1.00 57.69 251 GLY A CA 1
ATOM 1842 C C . GLY A 1 251 ? -3.277 -1.552 -7.551 1.00 57.69 251 GLY A C 1
ATOM 1843 O O . GLY A 1 251 ? -4.071 -1.529 -6.611 1.00 57.69 251 GLY A O 1
ATOM 1844 N N . VAL A 1 252 ? -2.069 -0.988 -7.473 1.00 47.47 252 VAL A N 1
ATOM 1845 C CA . VAL A 1 252 ? -1.520 -0.409 -6.230 1.00 47.47 252 VAL A CA 1
ATOM 1846 C C . VAL A 1 252 ? -2.270 0.861 -5.793 1.00 47.47 252 VAL A C 1
ATOM 1848 O O . VAL A 1 252 ? -2.365 1.127 -4.596 1.00 47.47 252 VAL A O 1
ATOM 1851 N N . CYS A 1 253 ? -2.850 1.609 -6.736 1.00 48.62 253 CYS A N 1
ATOM 1852 C CA . CYS A 1 253 ? -3.673 2.786 -6.460 1.00 48.62 253 CYS A CA 1
ATOM 1853 C C . CYS A 1 253 ? -4.672 3.012 -7.611 1.00 48.62 253 CYS A C 1
ATOM 1855 O O . CYS A 1 253 ? -4.388 3.791 -8.518 1.00 48.62 253 CYS A O 1
ATOM 1857 N N . PRO A 1 254 ? -5.792 2.271 -7.661 1.00 50.12 254 PRO A N 1
ATOM 1858 C CA . PRO A 1 254 ? -6.808 2.513 -8.678 1.00 50.12 254 PRO A CA 1
ATOM 1859 C C . PRO A 1 254 ? -7.444 3.894 -8.461 1.00 50.12 254 PRO A C 1
ATOM 1861 O O . PRO A 1 254 ? -7.581 4.339 -7.327 1.00 50.12 254 PRO A O 1
ATOM 1864 N N . ASP A 1 255 ? -7.827 4.568 -9.544 1.00 50.75 255 ASP A N 1
ATOM 1865 C CA . ASP A 1 255 ? -8.565 5.835 -9.495 1.00 50.75 255 ASP A CA 1
ATOM 1866 C C . ASP A 1 255 ? -10.015 5.553 -9.055 1.00 50.75 255 ASP A C 1
ATOM 1868 O O . ASP A 1 255 ? -10.902 5.292 -9.871 1.00 50.75 255 ASP A O 1
ATOM 1872 N N . ASP A 1 256 ? -10.222 5.440 -7.740 1.00 62.72 256 ASP A N 1
ATOM 1873 C CA . ASP A 1 256 ? -11.443 4.900 -7.127 1.00 62.72 256 ASP A CA 1
ATOM 1874 C C . ASP A 1 256 ? -11.989 5.736 -5.955 1.00 62.72 256 ASP A C 1
ATOM 1876 O O . ASP A 1 256 ? -12.858 5.282 -5.207 1.00 62.72 256 ASP A O 1
ATOM 1880 N N . GLY A 1 257 ? -11.501 6.970 -5.811 1.00 62.66 257 GLY A N 1
ATOM 1881 C CA . GLY A 1 257 ? -12.012 7.942 -4.844 1.00 62.66 257 GLY A CA 1
ATOM 1882 C C . GLY A 1 257 ? -11.218 8.077 -3.543 1.00 62.66 257 GLY A C 1
ATOM 1883 O O . GLY A 1 257 ? -11.643 8.842 -2.673 1.00 62.66 257 GLY A O 1
ATOM 1884 N N . LEU A 1 258 ? -10.069 7.406 -3.381 1.00 82.31 258 LEU A N 1
ATOM 1885 C CA . LEU A 1 258 ? -9.133 7.744 -2.303 1.00 82.31 258 LEU A CA 1
ATOM 1886 C C . LEU A 1 258 ? -8.330 9.008 -2.656 1.00 82.31 258 LEU A C 1
ATOM 1888 O O . LEU A 1 258 ? -7.360 8.955 -3.407 1.00 82.31 258 LEU A O 1
ATOM 1892 N N . ASP A 1 259 ? -8.706 10.145 -2.072 1.00 81.38 259 ASP A N 1
ATOM 1893 C CA . ASP A 1 259 ? -7.967 11.401 -2.233 1.00 81.38 259 ASP A CA 1
ATOM 1894 C C . ASP A 1 259 ? -6.660 11.391 -1.423 1.00 81.38 259 ASP A C 1
ATOM 1896 O O . ASP A 1 259 ? -6.660 11.487 -0.193 1.00 81.38 259 ASP A O 1
ATOM 1900 N N . LEU A 1 260 ? -5.534 11.276 -2.128 1.00 81.12 260 LEU A N 1
ATOM 1901 C CA . LEU A 1 260 ? -4.188 11.308 -1.552 1.00 81.12 260 LEU A CA 1
ATOM 1902 C C . LEU A 1 260 ? -3.528 12.691 -1.621 1.00 81.12 260 LEU A C 1
ATOM 1904 O O . LEU A 1 260 ? -2.391 12.826 -1.172 1.00 81.12 260 LEU A O 1
ATOM 1908 N N . SER A 1 261 ? -4.207 13.721 -2.137 1.00 78.50 261 SER A N 1
ATOM 1909 C CA . SER A 1 261 ? -3.624 15.061 -2.328 1.00 78.50 261 SER A CA 1
ATOM 1910 C C . SER A 1 261 ? -3.081 15.673 -1.033 1.00 78.50 261 SER A C 1
ATOM 1912 O O . SER A 1 261 ? -2.088 16.392 -1.054 1.00 78.50 261 SER A O 1
ATOM 1914 N N . GLY A 1 262 ? -3.688 15.341 0.112 1.00 78.12 262 GLY A N 1
ATOM 1915 C CA . GLY A 1 262 ? -3.236 15.785 1.429 1.00 78.12 262 GLY A CA 1
ATOM 1916 C C . GLY A 1 262 ? -2.146 14.919 2.072 1.00 78.12 262 GLY A C 1
ATOM 1917 O O . GLY A 1 262 ? -1.683 15.252 3.161 1.00 78.12 262 GLY A O 1
ATOM 1918 N N . LEU A 1 263 ? -1.749 13.797 1.468 1.00 83.44 263 LEU A N 1
ATOM 1919 C CA . LEU A 1 263 ? -0.700 12.914 1.983 1.00 83.44 263 LEU A CA 1
ATOM 1920 C C . LEU A 1 263 ? 0.650 13.288 1.357 1.00 83.44 263 LEU A C 1
ATOM 1922 O O . LEU A 1 263 ? 1.254 12.498 0.640 1.00 83.44 263 LEU A O 1
ATOM 1926 N N . VAL A 1 264 ? 1.107 14.512 1.624 1.00 81.25 264 VAL A N 1
ATOM 1927 C CA . VAL A 1 264 ? 2.356 15.057 1.072 1.00 81.25 264 VAL A CA 1
ATOM 1928 C C . VAL A 1 264 ? 3.503 14.771 2.039 1.00 81.25 264 VAL A C 1
ATOM 1930 O O . VAL A 1 264 ? 3.432 15.255 3.168 1.00 81.25 264 VAL A O 1
ATOM 1933 N N . PRO A 1 265 ? 4.543 14.005 1.673 1.00 80.56 265 PRO A N 1
ATOM 1934 C CA . PRO A 1 265 ? 5.742 13.849 2.492 1.00 80.56 265 PRO A CA 1
ATOM 1935 C C . PRO A 1 265 ? 6.543 15.154 2.569 1.00 80.56 265 PRO A C 1
ATOM 1937 O O . PRO A 1 265 ? 6.713 15.847 1.571 1.00 80.56 265 PRO A O 1
ATOM 1940 N N . HIS A 1 266 ? 7.075 15.464 3.748 1.00 82.94 266 HIS A N 1
ATOM 1941 C CA . HIS A 1 266 ? 7.935 16.621 3.991 1.00 82.94 266 HIS A CA 1
ATOM 1942 C C . HIS A 1 266 ? 9.223 16.191 4.684 1.00 82.94 266 HIS A C 1
ATOM 1944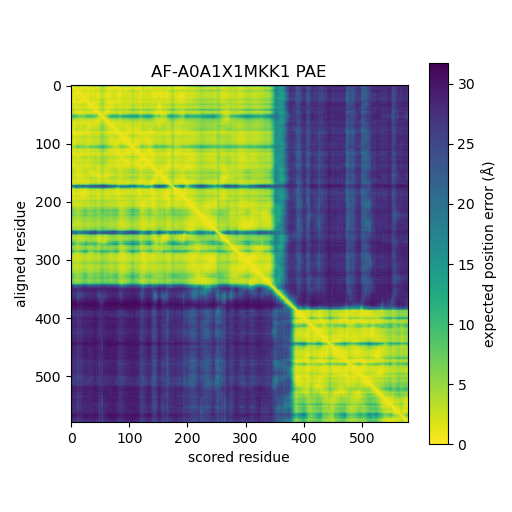 O O . HIS A 1 266 ? 9.244 15.233 5.465 1.00 82.94 266 HIS A O 1
ATOM 1950 N N . GLU A 1 267 ? 10.290 16.951 4.452 1.00 83.19 267 GLU A N 1
ATOM 1951 C CA . GLU A 1 267 ? 11.521 16.818 5.223 1.00 83.19 267 GLU A CA 1
ATOM 1952 C C . GLU A 1 267 ? 11.274 17.222 6.683 1.00 83.19 267 GLU A C 1
ATOM 1954 O O . GLU A 1 267 ? 10.624 18.230 6.975 1.00 83.19 267 GLU A O 1
ATOM 1959 N N . ILE A 1 268 ? 11.814 16.435 7.613 1.00 84.94 268 ILE A N 1
ATOM 1960 C CA . ILE A 1 268 ? 11.822 16.778 9.032 1.00 84.94 268 ILE A CA 1
ATOM 1961 C C . ILE A 1 268 ? 13.283 16.967 9.449 1.00 84.94 268 ILE A C 1
ATOM 1963 O O . ILE A 1 268 ? 14.030 15.984 9.476 1.00 84.94 268 ILE A O 1
ATOM 1967 N N . PRO A 1 269 ? 13.700 18.198 9.799 1.00 80.25 269 PRO A N 1
ATOM 1968 C CA . PRO A 1 269 ? 15.047 18.474 10.281 1.00 80.25 269 PRO A CA 1
ATOM 1969 C C . PRO A 1 269 ? 15.524 17.465 11.334 1.00 80.25 269 PRO A C 1
ATOM 1971 O O . PRO A 1 269 ? 14.867 17.239 12.350 1.00 80.25 269 PRO A O 1
ATOM 1974 N N . GLY A 1 270 ? 16.676 16.841 11.078 1.00 79.56 270 GLY A N 1
ATOM 1975 C CA . GLY A 1 270 ? 17.275 15.840 11.970 1.00 79.56 270 GLY A CA 1
ATOM 1976 C C . GLY A 1 270 ? 16.729 14.415 11.823 1.00 79.56 270 GLY A C 1
ATOM 1977 O O . GLY A 1 270 ? 17.187 13.528 12.545 1.00 79.56 270 GLY A O 1
ATOM 1978 N N . PHE A 1 271 ? 15.804 14.167 10.891 1.00 79.56 271 PHE A N 1
ATOM 1979 C CA . PHE A 1 271 ? 15.240 12.844 10.637 1.00 79.56 271 PHE A CA 1
ATOM 1980 C C . PHE A 1 271 ? 15.311 12.478 9.152 1.00 79.56 271 PHE A C 1
ATOM 1982 O O . PHE A 1 271 ? 14.593 13.032 8.324 1.00 79.56 271 PHE A O 1
ATOM 1989 N N . SER A 1 272 ? 16.122 11.471 8.825 1.00 72.19 272 SER A N 1
ATOM 1990 C CA . SER A 1 272 ? 16.109 10.801 7.524 1.00 72.19 272 SER A CA 1
ATOM 1991 C C . SER A 1 272 ? 15.389 9.457 7.637 1.00 72.19 272 SER A C 1
ATOM 1993 O O . SER A 1 272 ? 15.622 8.669 8.559 1.00 72.19 272 SER A O 1
ATOM 1995 N N . ARG A 1 273 ? 14.484 9.173 6.696 1.00 70.88 273 ARG A N 1
ATOM 1996 C CA . ARG A 1 273 ? 13.841 7.860 6.599 1.00 70.88 273 ARG A CA 1
ATOM 1997 C C . ARG A 1 273 ? 14.650 6.977 5.659 1.00 70.88 273 ARG A C 1
ATOM 1999 O O . ARG A 1 273 ? 14.599 7.150 4.449 1.00 70.88 273 ARG A O 1
ATOM 2006 N N . GLU A 1 274 ? 15.335 5.988 6.214 1.00 69.06 274 GLU A N 1
ATOM 2007 C CA . GLU A 1 274 ? 16.106 5.031 5.420 1.00 69.06 274 GLU A CA 1
ATOM 2008 C C . GLU A 1 274 ? 15.282 3.775 5.105 1.00 69.06 274 GLU A C 1
ATOM 2010 O O . GLU A 1 274 ? 14.745 3.108 5.997 1.00 69.06 274 GLU A O 1
ATOM 2015 N N . GLY A 1 275 ? 15.175 3.463 3.812 1.00 69.50 275 GLY A N 1
ATOM 2016 C CA . GLY A 1 275 ? 14.627 2.209 3.302 1.00 69.50 275 GLY A CA 1
ATOM 2017 C C . GLY A 1 275 ? 13.159 1.915 3.649 1.00 69.50 275 GLY A C 1
ATOM 2018 O O . GLY A 1 275 ? 12.366 2.771 4.052 1.00 69.50 275 GLY A O 1
ATOM 2019 N N . SER A 1 276 ? 12.770 0.656 3.442 1.00 76.75 276 SER A N 1
ATOM 2020 C CA . SER A 1 276 ? 11.436 0.123 3.742 1.00 76.75 276 SER A CA 1
ATOM 2021 C C . SER A 1 276 ? 11.244 -0.181 5.240 1.00 76.75 276 SER A C 1
ATOM 2023 O O . SER A 1 276 ? 12.189 -0.193 6.029 1.00 76.75 276 SER A O 1
ATOM 2025 N N . SER A 1 277 ? 10.014 -0.494 5.664 1.00 75.75 277 SER A N 1
ATOM 2026 C CA . SER A 1 277 ? 9.738 -0.932 7.047 1.00 75.75 277 SER A CA 1
ATOM 2027 C C . SER A 1 277 ? 10.494 -2.214 7.431 1.00 75.75 277 SER A C 1
ATOM 2029 O O . SER A 1 277 ? 10.865 -2.403 8.599 1.00 75.75 277 SER A O 1
ATOM 2031 N N . THR A 1 278 ? 10.760 -3.078 6.449 1.00 81.62 278 THR A N 1
ATOM 2032 C CA . THR A 1 278 ? 11.602 -4.260 6.614 1.00 81.62 278 THR A CA 1
ATOM 2033 C C . THR A 1 278 ? 13.064 -3.872 6.807 1.00 81.62 278 THR A C 1
ATOM 2035 O O . THR A 1 278 ? 13.677 -4.338 7.768 1.00 81.62 278 THR A O 1
ATOM 2038 N N . TRP A 1 279 ? 13.599 -2.982 5.960 1.00 86.69 279 TRP A N 1
ATOM 2039 C CA . TRP A 1 279 ? 14.965 -2.458 6.081 1.00 86.69 279 TRP A CA 1
ATOM 2040 C C . TRP A 1 279 ? 15.201 -1.883 7.480 1.00 86.69 279 TRP A C 1
ATOM 2042 O O . TRP A 1 279 ? 16.127 -2.285 8.180 1.00 86.69 279 TRP A O 1
ATOM 2052 N N . GLN A 1 280 ? 14.278 -1.044 7.956 1.00 80.94 280 GLN A N 1
ATOM 2053 C CA . GLN A 1 280 ? 14.357 -0.444 9.288 1.00 80.94 280 GLN A CA 1
ATOM 2054 C C . GLN A 1 280 ? 14.269 -1.475 10.419 1.00 80.94 280 GLN A C 1
ATOM 2056 O O . GLN A 1 280 ? 14.888 -1.313 11.471 1.00 80.94 280 GLN A O 1
ATOM 2061 N N . SER A 1 281 ? 13.469 -2.532 10.241 1.00 83.56 281 SER A N 1
ATOM 2062 C CA . SER A 1 281 ? 13.407 -3.619 11.221 1.00 83.56 281 SER A CA 1
ATOM 2063 C C . SER A 1 281 ? 14.740 -4.354 11.303 1.00 83.56 281 SER A C 1
ATOM 2065 O O . SER A 1 281 ? 15.198 -4.612 12.413 1.00 83.56 281 SER A O 1
ATOM 2067 N N . LEU A 1 282 ? 15.382 -4.622 10.165 1.00 85.44 282 LEU A N 1
ATOM 2068 C CA . LEU A 1 282 ? 16.693 -5.261 10.112 1.00 85.44 282 LEU A CA 1
ATOM 2069 C C . LEU A 1 282 ? 17.790 -4.360 10.702 1.00 85.44 282 LEU A C 1
ATOM 2071 O O . LEU A 1 282 ? 18.557 -4.816 11.546 1.00 85.44 282 LEU A O 1
ATOM 2075 N N . ALA A 1 283 ? 17.800 -3.068 10.354 1.00 85.75 283 ALA A N 1
ATOM 2076 C CA . ALA A 1 283 ? 18.748 -2.076 10.873 1.00 85.75 283 ALA A CA 1
ATOM 2077 C C . ALA A 1 283 ? 18.728 -1.972 12.408 1.00 85.75 283 ALA A C 1
ATOM 2079 O O . ALA A 1 283 ? 19.763 -1.781 13.042 1.00 85.75 283 ALA A O 1
ATOM 2080 N N . ARG A 1 284 ? 17.550 -2.138 13.024 1.00 82.88 284 ARG A N 1
ATOM 2081 C CA . ARG A 1 284 ? 17.378 -2.126 14.487 1.00 82.88 284 ARG A CA 1
ATOM 2082 C C . ARG A 1 284 ? 17.581 -3.494 15.153 1.00 82.88 284 ARG A C 1
ATOM 2084 O O . ARG A 1 284 ? 17.330 -3.610 16.351 1.00 82.88 284 ARG A O 1
ATOM 2091 N N . GLY A 1 285 ? 17.956 -4.537 14.407 1.00 80.75 285 GLY A N 1
ATOM 2092 C CA . GLY A 1 285 ? 18.048 -5.909 14.925 1.00 80.75 285 GLY A CA 1
ATOM 2093 C C . GLY A 1 285 ? 16.699 -6.485 15.380 1.00 80.75 285 GLY A C 1
ATOM 2094 O O . GLY A 1 285 ? 16.636 -7.305 16.294 1.00 80.75 285 GLY A O 1
ATOM 2095 N N . GLY A 1 286 ? 15.598 -6.006 14.798 1.00 78.38 286 GLY A N 1
ATOM 2096 C CA . GLY A 1 286 ? 14.243 -6.460 15.089 1.00 78.38 286 GLY A CA 1
ATOM 2097 C C . GLY A 1 286 ? 13.820 -7.676 14.260 1.00 78.38 286 GLY A C 1
ATOM 2098 O O . GLY A 1 286 ? 14.485 -8.092 13.317 1.00 78.38 286 GLY A O 1
ATOM 2099 N N . SER A 1 287 ? 12.650 -8.231 14.583 1.00 83.69 287 SER A N 1
ATOM 2100 C CA . SER A 1 287 ? 12.034 -9.304 13.791 1.00 83.69 287 SER A CA 1
ATOM 2101 C C . SER A 1 287 ? 11.571 -8.812 12.414 1.00 83.69 287 SER A C 1
ATOM 2103 O O . SER A 1 287 ? 11.167 -7.660 12.263 1.00 83.69 287 SER A O 1
ATOM 2105 N N . VAL A 1 288 ? 11.564 -9.688 11.413 1.00 86.81 288 VAL A N 1
ATOM 2106 C CA . VAL A 1 288 ? 11.048 -9.410 10.060 1.00 86.81 288 VAL A CA 1
ATOM 2107 C C . VAL A 1 288 ? 9.758 -10.194 9.814 1.00 86.81 288 VAL A C 1
ATOM 2109 O O . VAL A 1 288 ? 9.548 -11.235 10.427 1.00 86.81 288 VAL A O 1
ATOM 2112 N N . GLU A 1 289 ? 8.882 -9.696 8.941 1.00 90.12 289 GLU A N 1
ATOM 2113 C CA . GLU A 1 289 ? 7.580 -10.325 8.629 1.00 90.12 289 GLU A CA 1
ATOM 2114 C C . GLU A 1 289 ? 7.656 -11.264 7.414 1.00 90.12 289 GLU A C 1
ATOM 2116 O O . GLU A 1 289 ? 6.648 -11.563 6.783 1.00 90.12 289 GLU A O 1
ATOM 2121 N N . SER A 1 290 ? 8.856 -11.722 7.050 1.00 91.12 290 SER A N 1
ATOM 2122 C CA . SER A 1 290 ? 9.104 -12.444 5.798 1.00 91.12 290 SER A CA 1
ATOM 2123 C C . SER A 1 290 ? 8.244 -13.687 5.614 1.00 91.12 290 SER A C 1
ATOM 2125 O O . SER A 1 290 ? 7.869 -13.989 4.485 1.00 91.12 290 SER A O 1
ATOM 2127 N N . ASP A 1 291 ? 7.895 -14.377 6.702 1.00 93.94 291 ASP A N 1
ATOM 2128 C CA . ASP A 1 291 ? 7.044 -15.571 6.668 1.00 93.94 291 ASP A CA 1
ATOM 2129 C C . ASP A 1 291 ? 5.596 -15.261 6.266 1.00 93.94 291 ASP A C 1
ATOM 2131 O O . ASP A 1 291 ? 4.942 -16.104 5.665 1.00 93.94 291 ASP A O 1
ATOM 2135 N N . PHE A 1 292 ? 5.128 -14.039 6.522 1.00 94.75 292 PHE A N 1
ATOM 2136 C CA . PHE A 1 292 ? 3.782 -13.556 6.187 1.00 94.75 292 PHE A CA 1
ATOM 2137 C C . PHE A 1 292 ? 3.766 -12.698 4.911 1.00 94.75 292 PHE A C 1
ATOM 2139 O O . PHE A 1 292 ? 2.720 -12.182 4.517 1.00 94.75 292 PHE A O 1
ATOM 2146 N N . LEU A 1 293 ? 4.934 -12.533 4.275 1.00 93.81 293 LEU A N 1
ATOM 2147 C CA . LEU A 1 293 ? 5.118 -11.842 3.000 1.00 93.81 293 LEU A CA 1
ATOM 2148 C C . LEU A 1 293 ? 5.556 -12.841 1.919 1.00 93.81 293 LEU A C 1
ATOM 2150 O O . LEU A 1 293 ? 4.716 -13.499 1.318 1.00 93.81 293 LEU A O 1
ATOM 2154 N N . ASN A 1 294 ? 6.861 -13.033 1.698 1.00 95.62 294 ASN A N 1
ATOM 2155 C CA . ASN A 1 294 ? 7.344 -14.040 0.743 1.00 95.62 294 ASN A CA 1
ATOM 2156 C C . ASN A 1 294 ? 6.957 -15.462 1.167 1.00 95.62 294 ASN A C 1
ATOM 2158 O O . ASN A 1 294 ? 6.648 -16.293 0.319 1.00 95.62 294 ASN A O 1
ATOM 2162 N N . GLY A 1 295 ? 6.948 -15.747 2.470 1.00 96.62 295 GLY A N 1
ATOM 2163 C CA . GLY A 1 295 ? 6.524 -17.041 2.999 1.00 96.62 295 GLY A CA 1
ATOM 2164 C C . GLY A 1 295 ? 5.062 -17.368 2.701 1.00 96.62 295 GLY A C 1
ATOM 2165 O O . GLY A 1 295 ? 4.744 -18.537 2.502 1.00 96.62 295 GLY A O 1
ATOM 2166 N N . GLU A 1 296 ? 4.207 -16.355 2.561 1.00 97.12 296 GLU A N 1
ATOM 2167 C CA . GLU A 1 296 ? 2.816 -16.521 2.140 1.00 97.12 296 GLU A CA 1
ATOM 2168 C C . GLU A 1 296 ? 2.736 -16.986 0.679 1.00 97.12 296 GLU A C 1
ATOM 2170 O O . GLU A 1 296 ? 2.021 -17.936 0.363 1.00 97.12 296 GLU A O 1
ATOM 2175 N N . ILE A 1 297 ? 3.562 -16.414 -0.205 1.00 97.44 297 ILE A N 1
ATOM 2176 C CA . ILE A 1 297 ? 3.702 -16.898 -1.588 1.00 97.44 297 ILE A CA 1
ATOM 2177 C C . ILE A 1 297 ? 4.205 -18.345 -1.601 1.00 97.44 297 ILE A C 1
ATOM 2179 O O . ILE A 1 297 ? 3.680 -19.191 -2.319 1.00 97.44 297 ILE A O 1
ATOM 2183 N N . VAL A 1 298 ? 5.195 -18.668 -0.767 1.00 97.94 298 VAL A N 1
ATOM 2184 C CA . VAL A 1 298 ? 5.735 -20.031 -0.659 1.00 97.94 298 VAL A CA 1
ATOM 2185 C C . VAL A 1 298 ? 4.689 -21.022 -0.138 1.00 97.94 298 VAL A C 1
ATOM 2187 O O . VAL A 1 298 ? 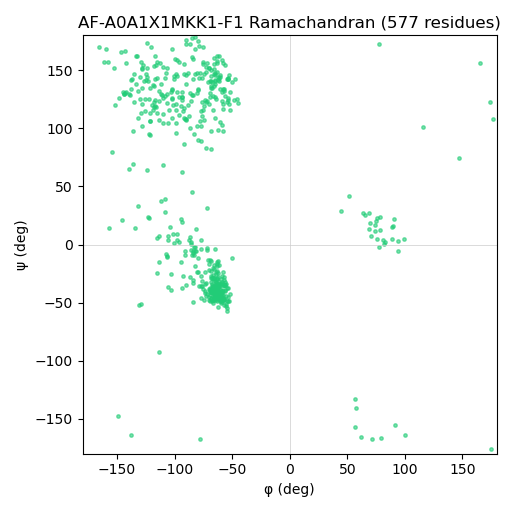4.640 -22.161 -0.609 1.00 97.94 298 VAL A O 1
ATOM 2190 N N . LEU A 1 299 ? 3.858 -20.616 0.824 1.00 98.00 299 LEU A N 1
ATOM 2191 C CA . LEU A 1 299 ? 2.753 -21.418 1.342 1.00 98.00 299 LEU A CA 1
ATOM 2192 C C . LEU A 1 299 ? 1.738 -21.713 0.237 1.00 98.00 299 LEU A C 1
ATOM 2194 O O . LEU A 1 299 ? 1.446 -22.883 -0.016 1.00 98.00 299 LEU A O 1
ATOM 2198 N N . LEU A 1 300 ? 1.246 -20.675 -0.443 1.00 97.44 300 LEU A N 1
ATOM 2199 C CA . LEU A 1 300 ? 0.283 -20.817 -1.533 1.00 97.44 300 LEU A CA 1
ATOM 2200 C C . LEU A 1 300 ? 0.846 -21.674 -2.669 1.00 97.44 300 LEU A C 1
ATOM 2202 O O . LEU A 1 300 ? 0.164 -22.579 -3.141 1.00 97.44 300 LEU A O 1
ATOM 2206 N N . ALA A 1 301 ? 2.113 -21.488 -3.043 1.00 97.06 301 ALA A N 1
ATOM 2207 C CA . ALA A 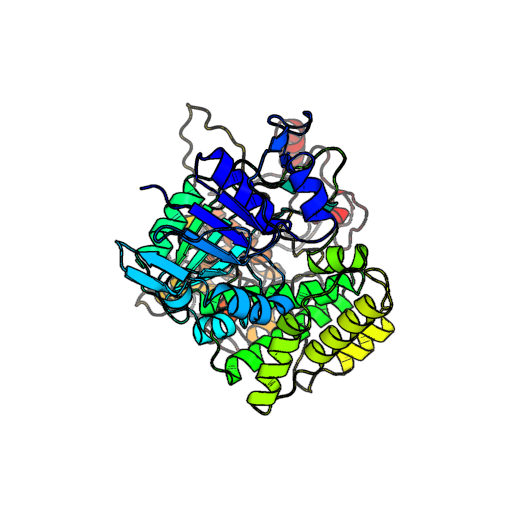1 301 ? 2.752 -22.325 -4.052 1.00 97.06 301 ALA A CA 1
ATOM 2208 C C . ALA A 1 301 ? 2.663 -23.812 -3.676 1.00 97.06 301 ALA A C 1
ATOM 2210 O O . ALA A 1 301 ? 2.159 -24.621 -4.452 1.00 97.06 301 ALA A O 1
ATOM 2211 N N . ARG A 1 302 ? 3.055 -24.168 -2.446 1.00 97.88 302 ARG A N 1
ATOM 2212 C CA . ARG A 1 302 ? 3.022 -25.559 -1.959 1.00 97.88 302 ARG A CA 1
ATOM 2213 C C . ARG A 1 302 ? 1.610 -26.136 -1.918 1.00 97.88 302 ARG A C 1
ATOM 2215 O O . ARG A 1 302 ? 1.426 -27.286 -2.307 1.00 97.88 302 ARG A O 1
ATOM 2222 N N . LEU A 1 303 ? 0.630 -25.357 -1.456 1.00 97.44 303 LEU A N 1
ATOM 2223 C CA . LEU A 1 303 ? -0.772 -25.785 -1.393 1.00 97.44 303 LEU A CA 1
ATOM 2224 C C . LEU A 1 303 ? -1.357 -26.074 -2.783 1.00 97.44 303 LEU A C 1
ATOM 2226 O O . LEU A 1 303 ? -2.220 -26.939 -2.908 1.00 97.44 303 LEU A O 1
ATOM 2230 N N . HIS A 1 304 ? -0.850 -25.400 -3.816 1.00 96.19 304 HIS A N 1
ATOM 2231 C CA . HIS A 1 304 ? -1.305 -25.532 -5.199 1.00 96.19 304 HIS A CA 1
ATOM 2232 C C . HIS A 1 304 ? -0.353 -26.357 -6.085 1.00 96.19 304 HIS A C 1
ATOM 2234 O O . HIS A 1 304 ? -0.465 -26.331 -7.308 1.00 96.19 304 HIS A O 1
ATOM 2240 N N . GLY A 1 305 ? 0.578 -27.114 -5.489 1.00 93.62 305 GLY A N 1
ATOM 2241 C CA . GLY A 1 305 ? 1.489 -27.997 -6.230 1.00 93.62 305 GLY A CA 1
ATOM 2242 C C . GLY A 1 305 ? 2.537 -27.267 -7.080 1.00 93.62 305 GLY A C 1
ATOM 2243 O O . GLY A 1 305 ? 3.114 -27.862 -7.988 1.00 93.62 305 GLY A O 1
ATOM 2244 N N . LEU A 1 306 ? 2.790 -25.991 -6.792 1.00 93.25 306 LEU A N 1
ATOM 2245 C CA . LEU A 1 306 ? 3.800 -25.151 -7.427 1.00 93.25 306 LEU A CA 1
ATOM 2246 C C . LEU A 1 306 ? 5.045 -25.000 -6.542 1.00 93.25 306 LEU A C 1
ATOM 2248 O O . LEU A 1 306 ? 5.051 -25.301 -5.346 1.00 93.25 306 LEU A O 1
ATOM 2252 N N . ALA A 1 307 ? 6.109 -24.465 -7.137 1.00 92.31 307 ALA A N 1
ATOM 2253 C CA . ALA A 1 307 ? 7.291 -24.005 -6.425 1.00 92.31 307 ALA A CA 1
ATOM 2254 C C . ALA A 1 307 ? 7.438 -22.488 -6.587 1.00 92.31 307 ALA A C 1
ATOM 2256 O O . ALA A 1 307 ? 7.177 -21.956 -7.661 1.00 92.31 307 ALA A O 1
ATOM 2257 N N . ALA A 1 308 ? 7.896 -21.826 -5.524 1.00 95.25 308 ALA A N 1
ATOM 2258 C CA . ALA A 1 308 ? 8.277 -20.416 -5.543 1.00 95.25 308 ALA A CA 1
ATOM 2259 C C . ALA A 1 308 ? 9.732 -20.246 -5.046 1.00 95.25 308 ALA A C 1
ATOM 2261 O O . ALA A 1 308 ? 9.949 -19.754 -3.931 1.00 95.25 308 ALA A O 1
ATOM 2262 N N . PRO A 1 309 ? 10.738 -20.793 -5.764 1.00 95.00 309 PRO A N 1
ATOM 2263 C CA . PRO A 1 309 ? 12.137 -20.779 -5.338 1.00 95.00 309 PRO A CA 1
ATOM 2264 C C . PRO A 1 309 ? 12.712 -19.384 -5.065 1.00 95.00 309 PRO A C 1
ATOM 2266 O O . PRO A 1 309 ? 13.501 -19.265 -4.122 1.00 95.00 309 PRO A O 1
ATOM 2269 N N . VAL A 1 310 ? 12.315 -18.345 -5.809 1.00 93.81 310 VAL A N 1
ATOM 2270 C CA . VAL A 1 310 ? 12.874 -16.993 -5.629 1.00 93.81 310 VAL A CA 1
ATOM 2271 C C . VAL A 1 310 ? 12.307 -16.357 -4.361 1.00 93.81 310 VAL A C 1
ATOM 2273 O O . VAL A 1 310 ? 13.071 -15.936 -3.489 1.00 93.81 310 VAL A O 1
ATOM 2276 N N . ASN A 1 311 ? 10.990 -16.415 -4.158 1.00 95.75 311 ASN A N 1
ATOM 2277 C CA . ASN A 1 311 ? 10.340 -15.996 -2.914 1.00 95.75 311 ASN A CA 1
ATOM 2278 C C . ASN A 1 311 ? 10.855 -16.786 -1.706 1.00 95.75 311 ASN A C 1
ATOM 2280 O O . ASN A 1 311 ? 11.184 -16.196 -0.675 1.00 95.75 311 ASN A O 1
ATOM 2284 N N . ALA A 1 312 ? 11.022 -18.105 -1.834 1.00 96.25 312 ALA A N 1
ATOM 2285 C CA . ALA A 1 312 ? 11.622 -18.926 -0.783 1.00 96.25 312 ALA A CA 1
ATOM 2286 C C . ALA A 1 312 ? 13.082 -18.534 -0.510 1.00 96.25 312 ALA A C 1
ATOM 2288 O O . ALA A 1 312 ? 13.546 -18.594 0.631 1.00 96.25 312 ALA A O 1
ATOM 2289 N N . GLY A 1 313 ? 13.827 -18.156 -1.547 1.00 95.62 313 GLY A N 1
ATOM 2290 C CA . GLY A 1 313 ? 15.201 -17.689 -1.449 1.00 95.62 313 GLY A CA 1
ATOM 2291 C C . GLY A 1 313 ? 15.320 -16.360 -0.706 1.00 95.62 313 GLY A C 1
ATOM 2292 O O . GLY A 1 313 ? 16.166 -16.259 0.185 1.00 95.62 313 GLY A O 1
ATOM 2293 N N . VAL A 1 314 ? 14.463 -15.383 -1.015 1.00 94.75 314 VAL A N 1
ATOM 2294 C CA . VAL A 1 314 ? 14.386 -14.098 -0.297 1.00 94.75 314 VAL A CA 1
ATOM 2295 C C . VAL A 1 314 ? 13.959 -14.321 1.151 1.00 94.75 314 VAL A C 1
ATOM 2297 O O . VAL A 1 314 ? 14.647 -13.857 2.061 1.00 94.75 314 VAL A O 1
ATOM 2300 N N . GLN A 1 315 ? 12.904 -15.114 1.384 1.00 95.31 315 GLN A N 1
ATOM 2301 C CA . GLN A 1 315 ? 12.425 -15.465 2.726 1.00 95.31 315 GLN A CA 1
ATOM 2302 C C . GLN A 1 315 ? 13.556 -16.024 3.605 1.00 95.31 315 GLN A C 1
ATOM 2304 O O . GLN A 1 315 ? 13.758 -15.570 4.732 1.00 95.31 315 GLN A O 1
ATOM 2309 N N . ARG A 1 316 ? 14.333 -16.991 3.095 1.00 94.75 316 ARG A N 1
ATOM 2310 C CA . ARG A 1 316 ? 15.442 -17.597 3.853 1.00 94.75 316 ARG A CA 1
ATOM 2311 C C . ARG A 1 316 ? 16.547 -16.600 4.179 1.00 94.75 316 ARG A C 1
ATOM 2313 O O . ARG A 1 316 ? 17.089 -16.648 5.286 1.00 94.75 316 ARG A O 1
ATOM 2320 N N . ARG A 1 317 ? 16.909 -15.736 3.231 1.00 94.12 317 ARG A N 1
ATOM 2321 C CA . ARG A 1 317 ? 18.001 -14.772 3.405 1.00 94.12 317 ARG A CA 1
ATOM 2322 C C . ARG A 1 317 ? 17.649 -13.716 4.423 1.00 94.12 317 ARG A C 1
ATOM 2324 O O . ARG A 1 317 ? 18.423 -13.504 5.347 1.00 94.12 317 ARG A O 1
ATOM 2331 N N . ILE A 1 318 ? 16.456 -13.143 4.330 1.00 91.69 318 ILE A N 1
ATOM 2332 C CA . ILE A 1 318 ? 16.045 -12.102 5.264 1.00 91.69 318 ILE A CA 1
ATOM 2333 C C . ILE A 1 318 ? 15.814 -12.637 6.680 1.00 91.69 318 ILE A C 1
ATOM 2335 O O . ILE A 1 318 ? 16.231 -12.008 7.651 1.00 91.69 318 ILE A O 1
ATOM 2339 N N . ALA A 1 319 ? 15.253 -13.844 6.815 1.00 91.44 319 ALA A N 1
ATOM 2340 C CA . ALA A 1 319 ? 15.136 -14.509 8.110 1.00 91.44 319 ALA A CA 1
ATOM 2341 C C . ALA A 1 319 ? 16.516 -14.847 8.700 1.00 91.44 319 ALA A C 1
ATOM 2343 O O . ALA A 1 319 ? 16.728 -14.746 9.909 1.00 91.44 319 ALA A O 1
ATOM 2344 N N . THR A 1 320 ? 17.476 -15.228 7.850 1.00 90.81 320 THR A N 1
ATOM 2345 C CA . THR A 1 320 ? 18.862 -15.454 8.274 1.00 90.81 320 THR A CA 1
ATOM 2346 C C . THR A 1 320 ? 19.509 -14.150 8.716 1.00 90.81 320 THR A C 1
ATOM 2348 O O . THR A 1 320 ? 20.031 -14.124 9.822 1.00 90.81 320 THR A O 1
ATOM 2351 N N . ALA A 1 321 ? 19.384 -13.076 7.934 1.00 91.81 321 ALA A N 1
ATOM 2352 C CA . ALA A 1 321 ? 19.917 -11.754 8.247 1.00 91.81 321 ALA A CA 1
ATOM 2353 C C . ALA A 1 321 ? 19.437 -11.254 9.613 1.00 91.81 321 ALA A C 1
ATOM 2355 O O . ALA A 1 321 ? 20.248 -10.879 10.457 1.00 91.81 321 ALA A O 1
ATOM 2356 N N . ALA A 1 322 ? 18.125 -11.337 9.860 1.00 90.62 322 ALA A N 1
ATOM 2357 C CA . ALA A 1 322 ? 17.526 -10.933 11.127 1.00 90.62 322 ALA A CA 1
ATOM 2358 C C . ALA A 1 322 ? 18.037 -11.774 12.308 1.00 90.62 322 ALA A C 1
ATOM 2360 O O . ALA A 1 322 ? 18.246 -11.250 13.399 1.00 90.62 322 ALA A O 1
ATOM 2361 N N . ARG A 1 323 ? 18.274 -13.077 12.101 1.00 90.75 323 ARG A N 1
ATOM 2362 C CA . ARG A 1 323 ? 18.788 -13.981 13.141 1.00 90.75 323 ARG A CA 1
ATOM 2363 C C . ARG A 1 323 ? 20.279 -13.780 13.420 1.00 90.75 323 ARG A C 1
ATOM 2365 O O . ARG A 1 323 ? 20.695 -13.918 14.565 1.00 90.75 323 ARG A O 1
ATOM 2372 N N . THR A 1 324 ? 21.085 -13.524 12.391 1.00 90.88 324 THR A N 1
ATOM 2373 C CA . THR A 1 324 ? 22.546 -13.387 12.508 1.00 90.88 324 THR A CA 1
ATOM 2374 C C . THR A 1 324 ? 22.998 -11.953 12.755 1.00 90.88 324 THR A C 1
ATOM 2376 O O . THR A 1 324 ? 24.186 -11.734 12.968 1.00 90.88 324 THR A O 1
ATOM 2379 N N . GLY A 1 325 ? 22.080 -10.983 12.734 1.00 88.94 325 GLY A N 1
ATOM 2380 C CA . GLY A 1 325 ? 22.412 -9.565 12.860 1.00 88.94 325 GLY A CA 1
ATOM 2381 C C . GLY A 1 325 ? 23.157 -9.020 11.641 1.00 88.94 325 GLY A C 1
ATOM 2382 O O . GLY A 1 325 ? 23.940 -8.084 11.776 1.00 88.94 325 GLY A O 1
ATOM 2383 N N . THR A 1 326 ? 22.952 -9.616 10.461 1.00 89.44 326 THR A N 1
ATOM 2384 C CA . THR A 1 326 ? 23.519 -9.090 9.215 1.00 89.44 326 THR A CA 1
ATOM 2385 C C . THR A 1 326 ? 22.881 -7.728 8.935 1.00 89.44 326 THR A C 1
ATOM 2387 O O . THR A 1 326 ? 21.648 -7.644 8.925 1.00 89.44 326 THR A O 1
ATOM 2390 N N . PRO A 1 327 ? 23.676 -6.665 8.719 1.00 87.62 327 PRO A N 1
ATOM 2391 C CA . PRO A 1 327 ? 23.129 -5.342 8.465 1.00 87.62 327 PRO A CA 1
ATOM 2392 C C . PRO A 1 327 ? 22.367 -5.307 7.131 1.00 87.62 327 PRO A C 1
ATOM 2394 O O . PRO A 1 327 ? 22.581 -6.168 6.267 1.00 87.62 327 PRO A O 1
ATOM 2397 N N . PRO A 1 328 ? 21.491 -4.309 6.936 1.00 86.81 328 PRO A N 1
ATOM 2398 C CA . PRO A 1 328 ? 20.857 -4.095 5.647 1.00 86.81 328 PRO A CA 1
ATOM 2399 C C . PRO A 1 328 ? 21.872 -3.968 4.507 1.00 86.81 328 PRO A C 1
ATOM 2401 O O . PRO A 1 328 ? 22.951 -3.406 4.691 1.00 86.81 328 PRO A O 1
ATOM 2404 N N . GLY A 1 329 ? 21.535 -4.515 3.338 1.00 86.19 329 GLY A N 1
ATOM 2405 C CA . GLY A 1 329 ? 22.455 -4.572 2.193 1.00 86.19 329 GLY A CA 1
ATOM 2406 C C . GLY A 1 329 ? 23.657 -5.511 2.377 1.00 86.19 329 GLY A C 1
ATOM 2407 O O . GLY A 1 329 ? 24.619 -5.418 1.621 1.00 86.19 329 GLY A O 1
ATOM 2408 N N . GLY A 1 330 ? 23.641 -6.389 3.386 1.00 86.25 330 GLY A N 1
ATOM 2409 C CA . GLY A 1 330 ? 24.784 -7.234 3.737 1.00 86.25 330 GLY A CA 1
ATOM 2410 C C . GLY A 1 330 ? 25.038 -8.450 2.835 1.00 86.25 330 GLY A C 1
ATOM 2411 O O . GLY A 1 330 ? 26.021 -9.150 3.070 1.00 86.25 330 GLY A O 1
ATOM 2412 N N . PHE A 1 331 ? 24.185 -8.733 1.844 1.00 90.50 331 PHE A N 1
ATOM 2413 C CA . PHE A 1 331 ? 24.421 -9.794 0.856 1.00 90.50 331 PHE A CA 1
ATOM 2414 C C . PHE A 1 331 ? 25.011 -9.216 -0.435 1.00 90.50 331 PHE A C 1
ATOM 2416 O O . PHE A 1 331 ? 24.666 -8.111 -0.852 1.00 90.50 331 PHE A O 1
ATOM 2423 N N . ASP A 1 332 ? 25.901 -9.974 -1.076 1.00 91.38 332 ASP A N 1
ATOM 2424 C CA . ASP A 1 332 ? 26.615 -9.532 -2.274 1.00 91.38 332 ASP A CA 1
ATOM 2425 C C . ASP A 1 332 ? 25.890 -9.882 -3.589 1.00 91.38 332 ASP A C 1
ATOM 2427 O O . ASP A 1 332 ? 24.876 -10.586 -3.627 1.00 91.38 332 ASP A O 1
ATOM 2431 N N . GLN A 1 333 ? 26.428 -9.371 -4.700 1.00 88.44 333 GLN A N 1
ATOM 2432 C CA . GLN A 1 333 ? 25.878 -9.600 -6.039 1.00 88.44 333 GLN A CA 1
ATOM 2433 C C . GLN A 1 333 ? 26.022 -11.062 -6.501 1.00 88.44 333 GLN A C 1
ATOM 2435 O O . GLN A 1 333 ? 25.251 -11.506 -7.349 1.00 88.44 333 GLN A O 1
ATOM 2440 N N . ALA A 1 334 ? 26.971 -11.832 -5.954 1.00 89.38 334 ALA A N 1
ATOM 2441 C CA . ALA A 1 334 ? 27.139 -13.241 -6.308 1.00 89.38 334 ALA A CA 1
ATOM 2442 C C . ALA A 1 334 ? 26.020 -14.096 -5.694 1.00 89.38 334 ALA A C 1
ATOM 2444 O O . ALA A 1 334 ? 25.443 -14.951 -6.369 1.00 89.38 334 ALA A O 1
ATOM 2445 N N . ASP A 1 335 ? 25.658 -13.825 -4.440 1.00 93.56 335 ASP A N 1
ATOM 2446 C CA . ASP A 1 335 ? 24.506 -14.434 -3.786 1.00 93.56 335 ASP A CA 1
ATOM 2447 C C . ASP A 1 335 ? 23.183 -14.044 -4.469 1.00 93.56 335 ASP A C 1
ATOM 2449 O O . ASP A 1 335 ? 22.311 -14.898 -4.654 1.00 93.56 335 ASP A O 1
ATOM 2453 N N . LEU A 1 336 ? 23.055 -12.788 -4.909 1.00 89.62 336 LEU A N 1
ATOM 2454 C CA . LEU A 1 336 ? 21.905 -12.318 -5.683 1.00 89.62 336 LEU A CA 1
ATOM 2455 C C . LEU A 1 336 ? 21.795 -13.016 -7.049 1.00 89.62 336 LEU A C 1
ATOM 2457 O O . LEU A 1 336 ? 20.714 -13.461 -7.434 1.00 89.62 336 LEU A O 1
ATOM 2461 N N . ALA A 1 337 ? 22.913 -13.189 -7.758 1.00 87.12 337 ALA A N 1
ATOM 2462 C CA . ALA A 1 337 ? 22.944 -13.939 -9.012 1.00 87.12 337 ALA A CA 1
ATOM 2463 C C . ALA A 1 337 ? 22.547 -15.409 -8.796 1.00 87.12 337 ALA A C 1
ATOM 2465 O O . ALA A 1 337 ? 21.784 -15.970 -9.581 1.00 87.12 337 ALA A O 1
ATOM 2466 N N . ALA A 1 338 ? 23.002 -16.027 -7.700 1.00 89.00 338 ALA A N 1
ATOM 2467 C CA . ALA A 1 338 ? 22.624 -17.391 -7.334 1.00 89.00 338 ALA A CA 1
ATOM 2468 C C . ALA A 1 338 ? 21.136 -17.513 -6.957 1.00 89.00 338 ALA A C 1
ATOM 2470 O O . ALA A 1 338 ? 20.502 -18.525 -7.262 1.00 89.00 338 ALA A O 1
ATOM 2471 N N . LEU A 1 339 ? 20.560 -16.494 -6.307 1.00 90.44 339 LEU A N 1
ATOM 2472 C CA . LEU A 1 339 ? 19.117 -16.402 -6.081 1.00 90.44 339 LEU A CA 1
ATOM 2473 C C . LEU A 1 339 ? 18.365 -16.376 -7.417 1.00 90.44 339 LEU A C 1
ATOM 2475 O O . LEU A 1 339 ? 17.445 -17.172 -7.603 1.00 90.44 339 LEU A O 1
ATOM 2479 N N . LEU A 1 340 ? 18.773 -15.513 -8.347 1.00 85.06 340 LEU A N 1
ATOM 2480 C CA . LEU A 1 340 ? 18.113 -15.375 -9.644 1.00 85.06 340 LEU A CA 1
ATOM 2481 C C . LEU A 1 340 ? 18.223 -16.652 -10.488 1.00 85.06 340 LEU A C 1
ATOM 2483 O O . LEU A 1 340 ? 17.243 -17.084 -11.086 1.00 85.06 340 LEU A O 1
ATOM 2487 N N . ALA A 1 341 ? 19.376 -17.322 -10.453 1.00 85.44 341 ALA A N 1
ATOM 2488 C CA . ALA A 1 341 ? 19.597 -18.597 -11.134 1.00 85.44 341 ALA A CA 1
ATOM 2489 C C . ALA A 1 341 ? 18.702 -19.743 -10.618 1.00 85.44 341 ALA A C 1
ATOM 2491 O O . ALA A 1 341 ? 18.587 -20.773 -11.279 1.00 85.44 341 ALA A O 1
ATOM 2492 N N . SER A 1 342 ? 18.066 -19.587 -9.450 1.00 84.06 342 SER A N 1
ATOM 2493 C CA . SER A 1 342 ? 17.096 -20.560 -8.929 1.00 84.06 342 SER A CA 1
ATOM 2494 C C . SER A 1 342 ? 15.691 -20.423 -9.530 1.00 84.06 342 SER A C 1
ATOM 2496 O O . SER A 1 342 ? 14.828 -21.252 -9.234 1.00 84.06 342 SER A O 1
ATOM 2498 N N . ALA A 1 343 ? 15.452 -19.399 -10.358 1.00 77.75 343 ALA A N 1
ATOM 2499 C CA . ALA A 1 343 ? 14.174 -19.186 -11.021 1.00 77.75 343 ALA A CA 1
ATOM 2500 C C . ALA A 1 343 ? 13.818 -20.361 -11.963 1.00 77.75 343 ALA A C 1
ATOM 2502 O O . ALA A 1 343 ? 14.695 -20.894 -12.649 1.00 77.75 343 ALA A O 1
ATOM 2503 N N . PRO A 1 344 ? 12.541 -20.787 -12.028 1.00 65.62 344 PRO A N 1
ATOM 2504 C CA . PRO A 1 344 ? 12.104 -21.828 -12.955 1.00 65.62 344 PRO A CA 1
ATOM 2505 C C . PRO A 1 344 ? 12.341 -21.430 -14.420 1.00 65.62 344 PRO A C 1
ATOM 2507 O O . PRO A 1 344 ? 12.160 -20.271 -14.795 1.00 65.62 344 PRO A O 1
ATOM 2510 N N . ALA A 1 345 ? 12.664 -22.406 -15.277 1.00 50.25 345 ALA A N 1
ATOM 2511 C CA . ALA A 1 345 ? 12.774 -22.186 -16.719 1.00 50.25 345 ALA A CA 1
ATOM 2512 C C . ALA A 1 345 ? 11.462 -21.598 -17.281 1.00 50.25 345 ALA A C 1
ATOM 2514 O O . ALA A 1 345 ? 10.382 -22.137 -17.039 1.00 50.25 345 ALA A O 1
ATOM 2515 N N . GLY A 1 346 ? 11.551 -20.479 -18.009 1.00 45.88 346 GLY A N 1
ATOM 2516 C CA . GLY A 1 346 ? 10.386 -19.742 -18.519 1.00 45.88 346 GLY A CA 1
ATOM 2517 C C . GLY A 1 346 ? 9.824 -18.669 -17.572 1.00 45.88 346 GLY A C 1
ATOM 2518 O O . GLY A 1 346 ? 8.800 -18.060 -17.885 1.00 45.88 346 GLY A O 1
ATOM 2519 N N . VAL A 1 347 ? 10.459 -18.411 -16.422 1.00 45.53 347 VAL A N 1
ATOM 2520 C CA . VAL A 1 347 ? 10.338 -17.125 -15.710 1.00 45.53 347 VAL A CA 1
ATOM 2521 C C . VAL A 1 347 ? 11.475 -16.234 -16.207 1.00 45.53 347 VAL A C 1
ATOM 2523 O O . VAL A 1 347 ? 12.580 -16.249 -15.674 1.00 45.53 347 VAL A O 1
ATOM 2526 N N . VAL A 1 348 ? 11.230 -15.535 -17.311 1.00 38.75 348 VAL A N 1
ATOM 2527 C CA . VAL A 1 348 ? 12.165 -14.546 -17.863 1.00 38.75 348 VAL A CA 1
ATOM 2528 C C . VAL A 1 348 ? 11.924 -13.230 -17.116 1.00 38.75 348 VAL A C 1
ATOM 2530 O O . VAL A 1 348 ? 10.761 -12.953 -16.803 1.00 38.75 348 VAL A O 1
ATOM 2533 N N . PRO A 1 349 ? 12.952 -12.421 -16.792 1.00 37.25 349 PRO A N 1
ATOM 2534 C CA . PRO A 1 349 ? 12.713 -11.062 -16.323 1.00 37.25 349 PRO A CA 1
ATOM 2535 C C . PRO A 1 349 ? 11.803 -10.348 -17.326 1.00 37.25 349 PRO A C 1
ATOM 2537 O O . PRO A 1 349 ? 12.109 -10.266 -18.514 1.00 37.25 349 PRO A O 1
ATOM 2540 N N . TYR A 1 350 ? 10.650 -9.890 -16.847 1.00 33.00 350 TYR A N 1
ATOM 2541 C CA . TYR A 1 350 ? 9.768 -9.021 -17.610 1.00 33.00 350 TYR A CA 1
ATOM 2542 C C . TYR A 1 350 ? 10.556 -7.753 -17.968 1.00 33.00 350 TYR A C 1
ATOM 2544 O O . TYR A 1 350 ? 11.073 -7.087 -17.069 1.00 33.00 350 TYR A O 1
ATOM 2552 N N . ALA A 1 351 ? 10.659 -7.417 -19.256 1.00 31.52 351 ALA A N 1
ATOM 2553 C CA . ALA A 1 351 ? 11.382 -6.245 -19.770 1.00 31.52 351 ALA A CA 1
ATOM 2554 C C . ALA A 1 351 ? 10.668 -4.904 -19.474 1.00 31.52 351 ALA A C 1
ATOM 2556 O O . ALA A 1 351 ? 10.735 -3.964 -20.257 1.00 31.52 351 ALA A O 1
ATOM 2557 N N . GLY A 1 352 ? 9.956 -4.830 -18.349 1.00 30.42 352 GLY A N 1
ATOM 2558 C CA . GLY A 1 352 ? 9.170 -3.680 -17.913 1.00 30.42 352 GLY A CA 1
ATOM 2559 C C . GLY A 1 352 ? 9.167 -3.499 -16.396 1.00 30.42 352 GLY A C 1
ATOM 2560 O O . GLY A 1 352 ? 8.265 -2.864 -15.858 1.00 30.42 352 GLY A O 1
ATOM 2561 N N . VAL A 1 353 ? 10.156 -4.055 -15.684 1.00 29.94 353 VAL A N 1
ATOM 2562 C CA . VAL A 1 353 ? 10.465 -3.539 -14.348 1.00 29.94 353 VAL A CA 1
ATOM 2563 C C . VAL A 1 353 ? 11.258 -2.264 -14.519 1.00 29.94 353 VAL A C 1
ATOM 2565 O O . VAL A 1 353 ? 12.421 -2.279 -14.909 1.00 29.94 353 VAL A O 1
ATOM 2568 N N . VAL A 1 354 ? 10.568 -1.163 -14.241 1.00 28.16 354 VAL A N 1
ATOM 2569 C CA . VAL A 1 354 ? 11.165 0.126 -13.917 1.00 28.16 354 VAL A CA 1
ATOM 2570 C C . VAL A 1 354 ? 12.304 -0.141 -12.919 1.00 28.16 354 VAL A C 1
ATOM 2572 O O . VAL A 1 354 ? 12.036 -0.768 -11.886 1.00 28.16 354 VAL A O 1
ATOM 2575 N N . PRO A 1 355 ? 13.559 0.246 -13.217 1.00 30.86 355 PRO A N 1
ATOM 2576 C CA . PRO A 1 355 ? 14.656 0.141 -12.263 1.00 30.86 355 PRO A CA 1
ATOM 2577 C C . PRO A 1 355 ? 14.210 0.709 -10.916 1.00 30.86 355 PRO A C 1
ATOM 2579 O O . PRO A 1 355 ? 13.489 1.699 -10.870 1.00 30.86 355 PRO A O 1
ATOM 2582 N N . TYR A 1 356 ? 14.612 0.131 -9.789 1.00 34.97 356 TYR A N 1
ATOM 2583 C CA . TYR A 1 356 ? 14.194 0.652 -8.480 1.00 34.97 356 TYR A CA 1
ATOM 2584 C C . TYR A 1 356 ? 14.715 2.078 -8.236 1.00 34.97 356 TYR A C 1
ATOM 2586 O O . TYR A 1 356 ? 14.179 2.786 -7.393 1.00 34.97 356 TYR A O 1
ATOM 2594 N N . ALA A 1 357 ? 15.736 2.525 -8.976 1.00 30.44 357 ALA A N 1
ATOM 2595 C CA . ALA A 1 357 ? 16.121 3.938 -9.012 1.00 30.44 357 ALA A CA 1
ATOM 2596 C C . ALA A 1 357 ? 14.959 4.862 -9.442 1.00 30.44 357 ALA A C 1
ATOM 2598 O O . ALA A 1 357 ? 14.889 5.999 -8.986 1.00 30.44 357 ALA A O 1
ATOM 2599 N N . ASP A 1 358 ? 14.030 4.336 -10.240 1.00 30.39 358 ASP A N 1
ATOM 2600 C CA . ASP A 1 358 ? 12.860 5.014 -10.797 1.00 30.39 358 ASP A CA 1
ATOM 2601 C C . ASP A 1 358 ? 11.542 4.579 -10.112 1.00 30.39 358 ASP A C 1
ATOM 2603 O O . ASP A 1 358 ? 10.502 5.222 -10.274 1.00 30.39 358 ASP A O 1
ATOM 2607 N N . VAL A 1 359 ? 11.563 3.519 -9.286 1.00 31.70 359 VAL A N 1
ATOM 2608 C CA . VAL A 1 359 ? 10.507 3.253 -8.297 1.00 31.70 359 VAL A CA 1
ATOM 2609 C C . VAL A 1 359 ? 10.764 4.157 -7.108 1.00 31.70 359 VAL A C 1
ATOM 2611 O O . VAL A 1 359 ? 11.445 3.797 -6.149 1.00 31.70 359 VAL A O 1
ATOM 2614 N N . VAL A 1 360 ? 10.176 5.343 -7.168 1.00 26.84 360 VAL A N 1
ATOM 2615 C CA . VAL A 1 360 ? 10.127 6.248 -6.033 1.00 26.84 360 VAL A CA 1
ATOM 2616 C C . VAL A 1 360 ? 9.581 5.473 -4.822 1.00 26.84 360 VAL A C 1
ATOM 2618 O O . VAL A 1 360 ? 8.437 4.997 -4.873 1.00 26.84 360 VAL A O 1
ATOM 2621 N N . PRO A 1 361 ? 10.356 5.263 -3.735 1.00 27.25 361 PRO A N 1
ATOM 2622 C CA . PRO A 1 361 ? 9.784 4.701 -2.525 1.00 27.25 361 PRO A CA 1
ATOM 2623 C C . PRO A 1 361 ? 8.606 5.592 -2.142 1.00 27.25 361 PRO A C 1
ATOM 2625 O O . PRO A 1 361 ? 8.682 6.802 -2.283 1.00 27.25 361 PRO A O 1
ATOM 2628 N N . TYR A 1 362 ? 7.515 5.020 -1.636 1.00 35.16 362 TYR A N 1
ATOM 2629 C CA . TYR A 1 362 ? 6.280 5.749 -1.293 1.00 35.16 362 TYR A CA 1
ATOM 2630 C C . TYR A 1 362 ? 6.489 7.014 -0.411 1.00 35.16 362 TYR A C 1
ATOM 2632 O O . TYR A 1 362 ? 5.575 7.807 -0.222 1.00 35.16 362 TYR A O 1
ATOM 2640 N N . ALA A 1 363 ? 7.691 7.195 0.144 1.00 31.39 363 ALA A N 1
ATOM 2641 C CA . ALA A 1 363 ? 8.156 8.404 0.807 1.00 31.39 363 ALA A CA 1
ATOM 2642 C C . ALA A 1 363 ? 8.417 9.615 -0.120 1.00 31.39 363 ALA A C 1
ATOM 2644 O O . ALA A 1 363 ? 8.430 10.715 0.416 1.00 31.39 363 ALA A O 1
ATOM 2645 N N . ASP A 1 364 ? 8.548 9.454 -1.444 1.00 28.80 364 ASP A N 1
ATOM 2646 C CA . ASP A 1 364 ? 8.770 10.573 -2.380 1.00 28.80 364 ASP A CA 1
ATOM 2647 C C . ASP A 1 364 ? 7.695 10.679 -3.476 1.00 28.80 364 ASP A C 1
ATOM 2649 O O . ASP A 1 364 ? 7.902 11.312 -4.511 1.00 28.80 364 ASP A O 1
ATOM 2653 N N . VAL A 1 365 ? 6.497 10.121 -3.242 1.00 28.80 365 VAL A N 1
ATOM 2654 C CA . VAL A 1 365 ? 5.313 10.581 -3.983 1.00 28.80 365 VAL A CA 1
ATOM 2655 C C . VAL A 1 365 ? 5.125 12.049 -3.612 1.00 28.80 365 VAL A C 1
ATOM 2657 O O . VAL A 1 365 ? 4.605 12.355 -2.545 1.00 28.80 365 VAL A O 1
ATOM 2660 N N . VAL A 1 366 ? 5.599 12.954 -4.464 1.00 24.33 366 VAL A N 1
ATOM 2661 C CA . VAL A 1 366 ? 5.274 14.377 -4.403 1.00 24.33 366 VAL A CA 1
ATOM 2662 C C . VAL A 1 366 ? 3.902 14.526 -5.063 1.00 24.33 366 VAL A C 1
ATOM 2664 O O . VAL A 1 366 ? 3.816 14.459 -6.291 1.00 24.33 366 VAL A O 1
ATOM 2667 N N . PRO A 1 367 ? 2.795 14.679 -4.315 1.00 24.50 367 PRO A N 1
ATOM 2668 C CA . PRO A 1 367 ? 1.578 15.186 -4.915 1.00 24.50 367 PRO A CA 1
ATOM 2669 C C . PRO A 1 367 ? 1.838 16.607 -5.415 1.00 24.50 367 PRO A C 1
ATOM 2671 O O . PRO A 1 367 ? 2.532 17.407 -4.791 1.00 24.50 367 PRO A O 1
ATOM 2674 N N . TYR A 1 368 ? 1.263 16.897 -6.570 1.00 24.05 368 TYR A N 1
ATOM 2675 C CA . TYR A 1 368 ? 1.258 18.204 -7.202 1.00 24.05 368 TYR A CA 1
ATOM 2676 C C . TYR A 1 368 ? 0.625 19.253 -6.260 1.00 24.05 368 TYR A C 1
ATOM 2678 O O . TYR A 1 368 ? -0.596 19.368 -6.186 1.00 24.05 368 TYR A O 1
ATOM 2686 N N . ALA A 1 369 ? 1.444 20.007 -5.529 1.00 23.83 369 ALA A N 1
ATOM 2687 C CA . ALA A 1 369 ? 1.085 21.215 -4.777 1.00 23.83 369 ALA A CA 1
ATOM 2688 C C . ALA A 1 369 ? 2.364 22.078 -4.724 1.00 23.83 369 ALA A C 1
ATOM 2690 O O . ALA A 1 369 ? 3.409 21.575 -4.334 1.00 23.83 369 ALA A O 1
ATOM 2691 N N . ASP A 1 370 ? 2.457 23.312 -5.219 1.00 24.52 370 ASP A N 1
ATOM 2692 C CA . ASP A 1 370 ? 1.507 24.415 -5.229 1.00 24.52 370 ASP A CA 1
ATOM 2693 C C . ASP A 1 370 ? 1.603 25.244 -6.526 1.00 24.52 370 ASP A C 1
ATOM 2695 O O . ASP A 1 370 ? 2.661 25.761 -6.883 1.00 24.52 370 ASP A O 1
ATOM 2699 N N . VAL A 1 371 ? 0.463 25.508 -7.164 1.00 24.97 371 VAL A N 1
ATOM 2700 C CA . VAL A 1 371 ? 0.212 26.828 -7.756 1.00 24.97 371 VAL A CA 1
ATOM 2701 C C . VAL A 1 371 ? -1.056 27.324 -7.084 1.00 24.97 371 VAL A C 1
ATOM 2703 O O . VAL A 1 371 ? -2.145 26.809 -7.338 1.00 24.97 371 VAL A O 1
ATOM 2706 N N . ALA A 1 372 ? -0.906 28.288 -6.176 1.00 24.17 372 ALA A N 1
ATOM 2707 C CA . ALA A 1 372 ? -2.038 28.999 -5.601 1.00 24.17 372 ALA A CA 1
ATOM 2708 C C . ALA A 1 372 ? -2.959 29.490 -6.736 1.00 24.17 372 ALA A C 1
ATOM 2710 O O . ALA A 1 372 ? -2.451 29.955 -7.762 1.00 24.17 372 ALA A O 1
ATOM 2711 N N . PRO A 1 373 ? -4.294 29.415 -6.591 1.00 23.86 373 PRO A N 1
ATOM 2712 C CA . PRO A 1 373 ? -5.189 29.954 -7.596 1.00 23.86 373 PRO A CA 1
ATOM 2713 C C . PRO A 1 373 ? -5.051 31.474 -7.555 1.00 23.86 373 PRO A C 1
ATOM 2715 O O . PRO A 1 373 ? -5.642 32.141 -6.706 1.00 23.86 373 PRO A O 1
ATOM 2718 N N . ASP A 1 374 ? -4.245 32.028 -8.459 1.00 25.56 374 ASP A N 1
ATOM 2719 C CA . ASP A 1 374 ? -4.284 33.457 -8.715 1.00 25.56 374 ASP A CA 1
ATOM 2720 C C . ASP A 1 374 ? -5.667 33.760 -9.297 1.00 25.56 374 ASP A C 1
ATOM 2722 O O . ASP A 1 374 ? -6.041 33.335 -10.399 1.00 25.56 374 ASP A O 1
ATOM 2726 N N . ALA A 1 375 ? -6.472 34.429 -8.480 1.00 28.38 375 ALA A N 1
ATOM 2727 C CA . ALA A 1 375 ? -7.802 34.879 -8.812 1.00 28.38 375 ALA A CA 1
ATOM 2728 C C . ALA A 1 375 ? -7.695 35.986 -9.866 1.00 28.38 375 ALA A C 1
ATOM 2730 O O . ALA A 1 375 ? -7.763 37.172 -9.560 1.00 28.38 375 ALA A O 1
ATOM 2731 N N . GLY A 1 376 ? -7.545 35.598 -11.132 1.00 27.84 376 GLY A N 1
ATOM 2732 C CA . GLY A 1 376 ? -7.680 36.529 -12.244 1.00 27.84 376 GLY A CA 1
ATOM 2733 C C . GLY A 1 376 ? -6.792 36.238 -13.440 1.00 27.84 376 GLY A C 1
ATOM 2734 O O . GLY A 1 376 ? -5.869 36.999 -13.699 1.00 27.84 376 GLY A O 1
ATOM 2735 N N . ARG A 1 377 ? -7.131 35.208 -14.227 1.00 27.83 377 ARG A N 1
ATOM 2736 C CA . ARG A 1 377 ? -7.049 35.189 -15.706 1.00 27.83 377 ARG A CA 1
ATOM 2737 C C . ARG A 1 377 ? -7.438 33.803 -16.221 1.00 27.83 377 ARG A C 1
ATOM 2739 O O . ARG A 1 377 ? -6.676 32.851 -16.130 1.00 27.83 377 ARG A O 1
ATOM 2746 N N . THR A 1 378 ? -8.615 33.703 -16.827 1.00 27.62 378 THR A N 1
ATOM 2747 C CA . THR A 1 378 ? -9.024 32.556 -17.646 1.00 27.62 378 THR A CA 1
ATOM 2748 C C . THR A 1 378 ? -8.069 32.385 -18.831 1.00 27.62 378 THR A C 1
ATOM 2750 O O . THR A 1 378 ? -8.141 33.137 -19.804 1.00 27.62 378 THR A O 1
ATOM 2753 N N . ARG A 1 379 ? -7.194 31.378 -18.771 1.00 33.25 379 ARG A N 1
ATOM 2754 C CA . ARG A 1 379 ? -6.653 30.691 -19.952 1.00 33.25 379 ARG A CA 1
ATOM 2755 C C . ARG A 1 379 ? -7.211 29.273 -19.932 1.00 33.25 379 ARG A C 1
ATOM 2757 O O . ARG A 1 379 ? -7.177 28.628 -18.892 1.00 33.25 379 ARG A O 1
ATOM 2764 N N . ALA A 1 380 ? -7.778 28.836 -21.053 1.00 34.00 380 ALA A N 1
ATOM 2765 C CA . ALA A 1 380 ? -8.351 27.505 -21.215 1.00 34.00 380 ALA A CA 1
ATOM 2766 C C . ALA A 1 380 ? -7.274 26.438 -20.946 1.00 34.00 380 ALA A C 1
ATOM 2768 O O . ALA A 1 380 ? -6.382 26.241 -21.769 1.00 34.00 380 ALA A O 1
ATOM 2769 N N . GLY A 1 381 ? -7.315 25.824 -19.764 1.00 30.48 381 GLY A N 1
ATOM 2770 C CA . GLY A 1 381 ? -6.497 24.669 -19.410 1.00 30.48 381 GLY A CA 1
ATOM 2771 C C . GLY A 1 381 ? -7.206 23.394 -19.851 1.00 30.48 381 GLY A C 1
ATOM 2772 O O . GLY A 1 381 ? -8.393 23.235 -19.581 1.00 30.48 381 GLY A O 1
ATOM 2773 N N . VAL A 1 382 ? -6.480 22.522 -20.546 1.00 40.03 382 VAL A N 1
ATOM 2774 C CA . VAL A 1 382 ? -6.904 21.151 -20.864 1.00 40.03 382 VAL A CA 1
ATOM 2775 C C . VAL A 1 382 ? -6.910 20.360 -19.552 1.00 40.03 382 VAL A C 1
ATOM 2777 O O . VAL A 1 382 ? -5.922 20.399 -18.817 1.00 40.03 382 VAL A O 1
ATOM 2780 N N . ALA A 1 383 ? -8.014 19.695 -19.215 1.00 39.19 383 ALA A N 1
ATOM 2781 C CA . ALA A 1 383 ? -8.116 18.915 -17.978 1.00 39.19 383 ALA A CA 1
ATOM 2782 C C . ALA A 1 383 ? -7.286 17.619 -18.085 1.00 39.19 383 ALA A C 1
ATOM 2784 O O . ALA A 1 383 ? -7.187 17.039 -19.162 1.00 39.19 383 ALA A O 1
ATOM 2785 N N . LEU A 1 384 ? -6.714 17.113 -16.982 1.00 42.91 384 LEU A N 1
ATOM 2786 C CA . LEU A 1 384 ? -5.864 15.902 -16.996 1.00 42.91 384 LEU A CA 1
ATOM 2787 C C . LEU A 1 384 ? -6.571 14.674 -17.623 1.00 42.91 384 LEU A C 1
ATOM 2789 O O . LEU A 1 384 ? -5.946 13.888 -18.334 1.00 42.91 384 LEU A O 1
ATOM 2793 N N . GLY A 1 385 ? -7.893 14.560 -17.433 1.00 42.19 385 GLY A N 1
ATOM 2794 C CA . GLY A 1 385 ? -8.740 13.517 -18.032 1.00 42.19 385 GLY A CA 1
ATOM 2795 C C . GLY A 1 385 ? -8.990 13.650 -19.544 1.00 42.19 385 GLY A C 1
ATOM 2796 O O . GLY A 1 385 ? -9.647 12.787 -20.127 1.00 42.19 385 GLY A O 1
ATOM 2797 N N . GLU A 1 386 ? -8.490 14.715 -20.179 1.00 66.25 386 GLU A N 1
ATOM 2798 C CA . GLU A 1 386 ? -8.515 14.921 -21.636 1.00 66.25 386 GLU A CA 1
ATOM 2799 C C . GLU A 1 386 ? -7.216 14.453 -22.318 1.00 66.25 386 GLU A C 1
ATOM 2801 O O . GLU A 1 386 ? -7.204 14.283 -23.535 1.00 66.25 386 GLU A O 1
ATOM 2806 N N . VAL A 1 387 ? -6.131 14.226 -21.562 1.00 86.00 387 VAL A N 1
ATOM 2807 C CA . VAL A 1 387 ? -4.820 13.810 -22.100 1.00 86.00 387 VAL A CA 1
ATOM 2808 C C . VAL A 1 387 ? -4.553 12.326 -21.876 1.00 86.00 387 VAL A C 1
ATOM 2810 O O . VAL A 1 387 ? -4.020 11.674 -22.769 1.00 86.00 387 VAL A O 1
ATOM 2813 N N . LEU A 1 388 ? -4.927 11.776 -20.720 1.00 92.50 388 LEU A N 1
ATOM 2814 C CA . LEU A 1 388 ? -4.720 10.363 -20.399 1.00 92.50 388 LEU A CA 1
ATOM 2815 C C . LEU A 1 388 ? -6.003 9.547 -20.599 1.00 92.50 388 LEU A C 1
ATOM 2817 O O . LEU A 1 388 ? -7.110 10.014 -20.323 1.00 92.50 388 LEU A O 1
ATOM 2821 N N . VAL A 1 389 ? -5.859 8.301 -21.049 1.00 91.88 389 VAL A N 1
ATOM 2822 C CA . VAL A 1 389 ? -6.928 7.297 -21.051 1.00 91.88 389 VAL A CA 1
ATOM 2823 C C . VAL A 1 389 ? -6.477 6.085 -20.248 1.00 91.88 389 VAL A C 1
ATOM 2825 O O . VAL A 1 389 ? -5.427 5.510 -20.518 1.00 91.88 389 VAL A O 1
ATOM 2828 N N . ASN A 1 390 ? -7.268 5.686 -19.251 1.00 89.69 390 ASN A N 1
ATOM 2829 C CA . ASN A 1 390 ? -6.969 4.477 -18.491 1.00 89.69 390 ASN A CA 1
ATOM 2830 C C . ASN A 1 390 ? -7.299 3.214 -19.299 1.00 89.69 390 ASN A C 1
ATOM 2832 O O . ASN A 1 390 ? -8.140 3.217 -20.203 1.00 89.69 390 ASN A O 1
ATOM 2836 N N . VAL A 1 391 ? -6.655 2.115 -18.919 1.00 87.38 391 VAL A N 1
ATOM 2837 C CA . VAL A 1 391 ? -6.713 0.832 -19.626 1.00 87.38 391 VAL A CA 1
ATOM 2838 C C . VAL A 1 391 ? -8.140 0.314 -19.812 1.00 87.38 391 VAL A C 1
ATOM 2840 O O . VAL A 1 391 ? -8.502 -0.135 -20.897 1.00 87.38 391 VAL A O 1
ATOM 2843 N N . ARG A 1 392 ? -8.977 0.390 -18.771 1.00 80.94 392 ARG A N 1
ATOM 2844 C CA . ARG A 1 392 ? -10.346 -0.140 -18.821 1.00 80.94 392 ARG A CA 1
ATOM 2845 C C . ARG A 1 392 ? -11.233 0.675 -19.755 1.00 80.94 392 ARG A C 1
ATOM 2847 O O . ARG A 1 392 ? -11.951 0.101 -20.564 1.00 80.94 392 ARG A O 1
ATOM 2854 N N . ARG A 1 393 ? -11.134 2.004 -19.686 1.00 89.31 393 ARG A N 1
ATOM 2855 C CA . ARG A 1 393 ? -11.838 2.903 -20.601 1.00 89.31 393 ARG A CA 1
ATOM 2856 C C . ARG A 1 393 ? -11.402 2.665 -22.044 1.00 89.31 393 ARG A C 1
ATOM 2858 O O . ARG A 1 393 ? -12.259 2.602 -22.917 1.00 89.31 393 ARG A O 1
ATOM 2865 N N . LEU A 1 394 ? -10.099 2.506 -22.293 1.00 94.25 394 LEU A N 1
ATOM 2866 C CA . LEU A 1 394 ? -9.608 2.184 -23.631 1.00 94.25 394 LEU A CA 1
ATOM 2867 C C . LEU A 1 394 ? -10.173 0.849 -24.121 1.00 94.25 394 LEU A C 1
ATOM 2869 O O . LEU A 1 394 ? -10.654 0.772 -25.244 1.00 94.25 394 LEU A O 1
ATOM 2873 N N . HIS A 1 395 ? -10.159 -0.182 -23.276 1.00 90.88 395 HIS A N 1
ATOM 2874 C CA . HIS A 1 395 ? -10.721 -1.485 -23.614 1.00 90.88 395 HIS A CA 1
ATOM 2875 C C . HIS A 1 395 ? -12.198 -1.393 -24.015 1.00 90.88 395 HIS A C 1
ATOM 2877 O O . HIS A 1 395 ? -12.573 -1.892 -25.074 1.00 90.88 395 HIS A O 1
ATOM 2883 N N . ASP A 1 396 ? -13.014 -0.691 -23.229 1.00 81.19 396 ASP A N 1
ATOM 2884 C CA . ASP A 1 396 ? -14.432 -0.490 -23.537 1.00 81.19 396 ASP A CA 1
ATOM 2885 C C . ASP A 1 396 ? -14.628 0.309 -24.844 1.00 81.19 396 ASP A C 1
ATOM 2887 O O . ASP A 1 396 ? -15.507 -0.008 -25.649 1.00 81.19 396 ASP A O 1
ATOM 2891 N N . GLU A 1 397 ? -13.780 1.312 -25.106 1.00 90.38 397 GLU A N 1
ATOM 2892 C CA . GLU A 1 397 ? -13.788 2.080 -26.359 1.00 90.38 397 GLU A CA 1
ATOM 2893 C C . GLU A 1 397 ? -13.409 1.218 -27.576 1.00 90.38 397 GLU A C 1
ATOM 2895 O O . GLU A 1 397 ? -14.023 1.368 -28.636 1.00 90.38 397 GLU A O 1
ATOM 2900 N N . LEU A 1 398 ? -12.461 0.282 -27.436 1.00 88.38 398 LEU A N 1
ATOM 2901 C CA . LEU A 1 398 ? -12.077 -0.651 -28.506 1.00 88.38 398 LEU A CA 1
ATOM 2902 C C . LEU A 1 398 ? -13.193 -1.635 -28.873 1.00 88.38 398 LEU A C 1
ATOM 2904 O O . LEU A 1 398 ? -13.252 -2.097 -30.011 1.00 88.38 398 LEU A O 1
ATOM 2908 N N . LEU A 1 399 ? -14.095 -1.929 -27.936 1.00 83.00 399 LEU A N 1
ATOM 2909 C CA . LEU A 1 399 ? -15.271 -2.770 -28.173 1.00 83.00 399 LEU A CA 1
ATOM 2910 C C . LEU A 1 399 ? -16.461 -1.993 -28.765 1.00 83.00 399 LEU A C 1
ATOM 2912 O O . LEU A 1 399 ? -17.484 -2.592 -29.107 1.00 83.00 399 LEU A O 1
ATOM 2916 N N . SER A 1 400 ? -16.356 -0.668 -28.883 1.00 83.44 400 SER A N 1
ATOM 2917 C CA . SER A 1 400 ? -17.426 0.188 -29.398 1.00 83.44 400 SER A CA 1
ATOM 2918 C C . SER A 1 400 ? -17.426 0.280 -30.938 1.00 83.44 400 SER A C 1
ATOM 2920 O O . SER A 1 400 ? -16.406 0.023 -31.574 1.00 83.44 400 SER A O 1
ATOM 2922 N N . PRO A 1 401 ? -18.536 0.699 -31.584 1.00 65.56 401 PRO A N 1
ATOM 2923 C CA . PRO A 1 401 ? -18.616 0.837 -33.048 1.00 65.56 401 PRO A CA 1
ATOM 2924 C C . PRO A 1 401 ? -17.699 1.902 -33.681 1.00 65.56 401 PRO A C 1
ATOM 2926 O O . PRO A 1 401 ? -17.688 2.037 -34.903 1.00 65.56 401 PRO A O 1
ATOM 2929 N N . GLY A 1 402 ? -16.962 2.677 -32.882 1.00 80.75 402 GLY A N 1
ATOM 2930 C CA . GLY A 1 402 ? -16.050 3.721 -33.349 1.00 80.75 402 GLY A CA 1
ATOM 2931 C C . GLY A 1 402 ? -14.760 3.735 -32.534 1.00 80.75 402 GLY A C 1
ATOM 2932 O O . GLY A 1 402 ? -14.524 4.711 -31.822 1.00 80.75 402 GLY A O 1
ATOM 2933 N N . PRO A 1 403 ? -13.941 2.670 -32.602 1.00 91.12 403 PRO A N 1
ATOM 2934 C CA . PRO A 1 403 ? -12.765 2.557 -31.759 1.00 91.12 403 PRO A CA 1
ATOM 2935 C C . PRO A 1 403 ? -11.710 3.604 -32.151 1.00 91.12 403 PRO A C 1
ATOM 2937 O O . PRO A 1 403 ? -11.542 3.911 -33.348 1.00 91.12 403 PRO A O 1
ATOM 2940 N N . PRO A 1 404 ? -10.956 4.145 -31.175 1.00 95.81 404 PRO A N 1
ATOM 2941 C CA . PRO A 1 404 ? -9.844 5.033 -31.477 1.00 95.81 404 PRO A CA 1
ATOM 2942 C C . PRO A 1 404 ? -8.817 4.337 -32.381 1.00 95.81 404 PRO A C 1
ATOM 2944 O O . PRO A 1 404 ? -8.740 3.110 -32.450 1.00 95.81 404 PRO A O 1
ATOM 2947 N N . LEU A 1 405 ? -8.036 5.124 -33.118 1.00 97.19 405 LEU A N 1
ATOM 2948 C CA . LEU A 1 405 ? -6.829 4.617 -33.757 1.00 97.19 405 LEU A CA 1
ATOM 2949 C C . LEU A 1 405 ? -5.768 4.411 -32.676 1.00 97.19 405 LEU A C 1
ATOM 2951 O O . LEU A 1 405 ? -5.440 5.355 -31.960 1.00 97.19 405 LEU A O 1
ATOM 2955 N N . LEU A 1 406 ? -5.237 3.197 -32.580 1.00 98.06 406 LEU A N 1
ATOM 2956 C CA . LEU A 1 406 ? -4.157 2.869 -31.662 1.00 98.06 406 LEU A CA 1
ATOM 2957 C C . LEU A 1 406 ? -2.810 2.995 -32.367 1.00 98.06 406 LEU A C 1
ATOM 2959 O O . LEU A 1 406 ? -2.603 2.380 -33.413 1.00 98.06 406 LEU A O 1
ATOM 2963 N N . LEU A 1 407 ? -1.900 3.766 -31.780 1.00 98.25 407 LEU A N 1
ATOM 2964 C CA . LEU A 1 407 ? -0.536 3.931 -32.273 1.00 98.25 407 LEU A CA 1
ATOM 2965 C C . LEU A 1 407 ? 0.451 3.426 -31.223 1.00 98.25 407 LEU A C 1
ATOM 2967 O O . LEU A 1 407 ? 0.516 3.957 -30.112 1.00 98.25 407 LEU A O 1
ATOM 2971 N N . ASP A 1 408 ? 1.213 2.409 -31.602 1.00 97.50 408 ASP A N 1
ATOM 2972 C CA . ASP A 1 408 ? 2.312 1.868 -30.817 1.00 97.50 408 ASP A CA 1
ATOM 2973 C C . ASP A 1 408 ? 3.595 2.602 -31.187 1.00 97.50 408 ASP A C 1
ATOM 2975 O O . ASP A 1 408 ? 4.139 2.422 -32.275 1.00 97.50 408 ASP A O 1
ATOM 2979 N N . VAL A 1 409 ? 4.060 3.453 -30.283 1.00 95.31 409 VAL A N 1
ATOM 2980 C CA . VAL A 1 409 ? 5.222 4.320 -30.495 1.00 95.31 409 VAL A CA 1
ATOM 2981 C C . VAL A 1 409 ? 6.403 3.829 -29.663 1.00 95.31 409 VAL A C 1
ATOM 2983 O O . VAL A 1 409 ? 7.232 4.625 -29.223 1.00 95.31 409 VAL A O 1
ATOM 2986 N N . ARG A 1 410 ? 6.469 2.520 -29.373 1.00 87.38 410 ARG A N 1
ATOM 2987 C CA . ARG A 1 410 ? 7.527 1.980 -28.518 1.00 87.38 410 ARG A CA 1
ATOM 2988 C C . ARG A 1 410 ? 8.904 2.292 -29.101 1.00 87.38 410 ARG A C 1
ATOM 2990 O O . ARG A 1 410 ? 9.263 1.905 -30.213 1.00 87.38 410 ARG A O 1
ATOM 2997 N N . TRP A 1 411 ? 9.671 3.005 -28.296 1.00 83.88 411 TRP A N 1
ATOM 2998 C CA . TRP A 1 411 ? 11.028 3.422 -28.584 1.00 83.88 411 TRP A CA 1
ATOM 2999 C C . TRP A 1 411 ? 11.768 3.467 -27.258 1.00 83.88 411 TRP A C 1
ATOM 3001 O O . TRP A 1 411 ? 11.299 4.102 -26.309 1.00 83.88 411 TRP A O 1
ATOM 3011 N N . ALA A 1 412 ? 12.898 2.775 -27.192 1.00 74.31 412 ALA A N 1
ATOM 3012 C CA . ALA A 1 412 ? 13.749 2.730 -26.020 1.00 74.31 412 ALA A CA 1
ATOM 3013 C C . ALA A 1 412 ? 15.169 3.112 -26.424 1.00 74.31 412 ALA A C 1
ATOM 3015 O O . ALA A 1 412 ? 15.670 2.761 -27.493 1.00 74.31 412 ALA A O 1
ATOM 3016 N N . LEU A 1 413 ? 15.825 3.870 -25.555 1.00 66.81 413 LEU A N 1
ATOM 3017 C CA . LEU A 1 413 ? 17.167 4.342 -25.827 1.00 66.81 413 LEU A CA 1
ATOM 3018 C C . LEU A 1 413 ? 18.149 3.168 -25.925 1.00 66.81 413 LEU A C 1
ATOM 3020 O O . LEU A 1 413 ? 18.292 2.400 -24.980 1.00 66.81 413 LEU A O 1
ATOM 3024 N N . GLY A 1 414 ? 18.875 3.086 -27.041 1.00 64.31 414 GLY A N 1
ATOM 3025 C CA . GLY A 1 414 ? 19.874 2.039 -27.270 1.00 64.31 414 GLY A CA 1
ATOM 3026 C C . GLY A 1 414 ? 19.296 0.714 -27.769 1.00 64.31 414 GLY A C 1
ATOM 3027 O O . GLY A 1 414 ? 20.069 -0.206 -28.029 1.00 64.31 414 GLY A O 1
ATOM 3028 N N . ASP A 1 415 ? 17.978 0.631 -27.963 1.00 73.50 415 ASP A N 1
ATOM 3029 C CA . ASP A 1 415 ? 17.308 -0.543 -28.512 1.00 73.50 415 ASP A CA 1
ATOM 3030 C C . ASP A 1 415 ? 16.688 -0.244 -29.891 1.00 73.50 415 ASP A C 1
ATOM 3032 O O . ASP A 1 415 ? 15.668 0.444 -29.978 1.00 73.50 415 ASP A O 1
ATOM 3036 N N . PRO A 1 416 ? 17.277 -0.758 -30.987 1.00 72.00 416 PRO A N 1
ATOM 3037 C CA . PRO A 1 416 ? 16.743 -0.565 -32.331 1.00 72.00 416 PRO A CA 1
ATOM 3038 C C . PRO A 1 416 ? 15.609 -1.543 -32.695 1.00 72.00 416 PRO A C 1
ATOM 3040 O O . PRO A 1 416 ? 15.070 -1.444 -33.794 1.00 72.00 416 PRO A O 1
ATOM 3043 N N . HIS A 1 417 ? 15.239 -2.491 -31.825 1.00 79.44 417 HIS A N 1
ATOM 3044 C CA . HIS A 1 417 ? 14.321 -3.593 -32.158 1.00 79.44 417 HIS A CA 1
ATOM 3045 C C . HIS A 1 417 ? 12.854 -3.302 -31.804 1.00 79.44 417 HIS A C 1
ATOM 3047 O O . HIS A 1 417 ? 12.046 -4.220 -31.665 1.00 79.44 417 HIS A O 1
ATOM 3053 N N . GLY A 1 418 ? 12.470 -2.026 -31.685 1.00 83.94 418 GLY A N 1
ATOM 3054 C CA . GLY A 1 418 ? 11.102 -1.632 -31.330 1.00 83.94 418 GLY A CA 1
ATOM 3055 C C . GLY A 1 418 ? 10.026 -2.253 -32.233 1.00 83.94 418 GLY A C 1
ATOM 3056 O O . GLY A 1 418 ? 8.979 -2.668 -31.736 1.00 83.94 418 GLY A O 1
ATOM 3057 N N . HIS A 1 419 ? 10.294 -2.389 -33.537 1.00 87.38 419 HIS A N 1
ATOM 3058 C CA . HIS A 1 419 ? 9.366 -3.033 -34.477 1.00 87.38 419 HIS A CA 1
ATOM 3059 C C . HIS A 1 419 ? 9.211 -4.536 -34.214 1.00 87.38 419 HIS A C 1
ATOM 3061 O O . HIS A 1 419 ? 8.092 -5.047 -34.229 1.00 87.38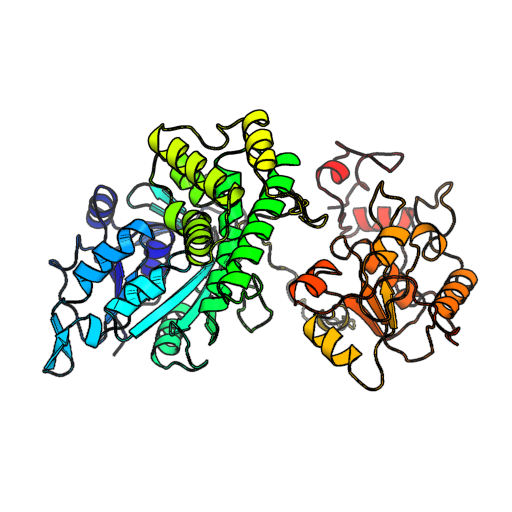 419 HIS A O 1
ATOM 3067 N N . ASP A 1 420 ? 10.304 -5.237 -33.907 1.00 86.19 420 ASP A N 1
ATOM 3068 C CA . ASP A 1 420 ? 10.267 -6.667 -33.586 1.00 86.19 420 ASP A CA 1
ATOM 3069 C C . ASP A 1 420 ? 9.475 -6.907 -32.294 1.00 86.19 420 ASP A C 1
ATOM 3071 O O . ASP A 1 420 ? 8.566 -7.738 -32.272 1.00 86.19 420 ASP A O 1
ATOM 3075 N N . HIS A 1 421 ? 9.708 -6.094 -31.259 1.00 87.88 421 HIS A N 1
ATOM 3076 C CA . HIS A 1 421 ? 8.946 -6.156 -30.009 1.00 87.88 421 HIS A CA 1
ATOM 3077 C C . HIS A 1 421 ? 7.447 -5.925 -30.231 1.00 87.88 421 HIS A C 1
ATOM 3079 O O . HIS A 1 421 ? 6.612 -6.582 -29.607 1.00 87.88 421 HIS A O 1
ATOM 3085 N N . TYR A 1 422 ? 7.078 -4.990 -31.110 1.00 92.50 422 TYR A N 1
ATOM 3086 C CA . TYR A 1 422 ? 5.681 -4.777 -31.489 1.00 92.50 422 TYR A CA 1
ATOM 3087 C C . TYR A 1 422 ? 5.080 -6.039 -32.119 1.00 92.50 422 TYR A C 1
ATOM 3089 O O . TYR A 1 422 ? 3.999 -6.471 -31.716 1.00 92.50 422 TYR A O 1
ATOM 3097 N N . ARG A 1 423 ? 5.801 -6.698 -33.031 1.00 90.25 423 ARG A N 1
ATOM 3098 C CA . ARG A 1 423 ? 5.329 -7.928 -33.688 1.00 90.25 423 ARG A CA 1
ATOM 3099 C C . ARG A 1 423 ? 5.175 -9.096 -32.717 1.00 90.25 423 ARG A C 1
ATOM 3101 O O . ARG A 1 423 ? 4.329 -9.960 -32.946 1.00 90.25 423 ARG A O 1
ATOM 3108 N N . GLU A 1 424 ? 5.956 -9.124 -31.646 1.00 89.38 424 GLU A N 1
ATOM 3109 C CA . GLU A 1 424 ? 5.852 -10.127 -30.582 1.00 89.38 424 GLU A CA 1
ATOM 3110 C C . GLU A 1 424 ? 4.636 -9.920 -29.667 1.00 89.38 424 GLU A C 1
ATOM 3112 O O . GLU A 1 424 ? 4.160 -10.884 -29.065 1.00 89.38 424 GLU A O 1
ATOM 3117 N N . GLY A 1 425 ? 4.099 -8.699 -29.581 1.00 88.56 425 GLY A N 1
ATOM 3118 C CA . GLY A 1 425 ? 2.910 -8.405 -28.786 1.00 88.56 425 GLY A CA 1
ATOM 3119 C C . GLY A 1 425 ? 2.563 -6.917 -28.731 1.00 88.56 425 GLY A C 1
ATOM 3120 O O . GLY A 1 425 ? 3.362 -6.111 -28.250 1.00 88.56 425 GLY A O 1
ATOM 3121 N N . HIS A 1 426 ? 1.353 -6.554 -29.151 1.00 96.19 426 HIS A N 1
ATOM 3122 C CA . HIS A 1 426 ? 0.821 -5.185 -29.152 1.00 96.19 426 HIS A CA 1
ATOM 3123 C C . HIS A 1 426 ? -0.676 -5.157 -28.815 1.00 96.19 426 HIS A C 1
ATOM 3125 O O . HIS A 1 426 ? -1.336 -6.198 -28.773 1.00 96.19 426 HIS A O 1
ATOM 3131 N N . LEU A 1 427 ? -1.220 -3.971 -28.518 1.00 96.88 427 LEU A N 1
ATOM 3132 C CA . LEU A 1 427 ? -2.656 -3.828 -28.269 1.00 96.88 427 LEU A CA 1
ATOM 3133 C C . LEU A 1 427 ? -3.454 -4.218 -29.525 1.00 96.88 427 LEU A C 1
ATOM 3135 O O . LEU A 1 427 ? -3.016 -3.890 -30.626 1.00 96.88 427 LEU A O 1
ATOM 3139 N N . PRO A 1 428 ? -4.632 -4.853 -29.392 1.00 93.56 428 PRO A N 1
ATOM 3140 C CA . PRO A 1 428 ? -5.415 -5.282 -30.546 1.00 93.56 428 PRO A CA 1
ATOM 3141 C C . PRO A 1 428 ? -5.707 -4.145 -31.537 1.00 93.56 428 PRO A C 1
ATOM 3143 O O . PRO A 1 428 ? -6.282 -3.121 -31.162 1.00 93.56 428 PRO A O 1
ATOM 3146 N N . GLY A 1 429 ? -5.304 -4.321 -32.798 1.00 91.00 429 GLY A N 1
ATOM 3147 C CA . GLY A 1 429 ? -5.457 -3.327 -33.864 1.00 91.00 429 GLY A CA 1
ATOM 3148 C C . GLY A 1 429 ? -4.514 -2.117 -33.799 1.00 91.00 429 GLY A C 1
ATOM 3149 O O . GLY A 1 429 ? -4.743 -1.146 -34.526 1.00 91.00 429 GLY A O 1
ATOM 3150 N N . ALA A 1 430 ? -3.483 -2.135 -32.948 1.00 97.38 430 ALA A N 1
ATOM 3151 C CA . ALA A 1 430 ? -2.473 -1.079 -32.894 1.00 97.38 430 ALA A CA 1
ATOM 3152 C C . ALA A 1 430 ? -1.547 -1.090 -34.108 1.00 97.38 430 ALA A C 1
ATOM 3154 O O . ALA A 1 430 ? -1.128 -2.147 -34.557 1.00 97.38 430 ALA A O 1
ATOM 3155 N N . VAL A 1 431 ? -1.204 0.097 -34.611 1.00 96.44 431 VAL A N 1
ATOM 3156 C CA . VAL A 1 431 ? -0.248 0.278 -35.708 1.00 96.44 431 VAL A CA 1
ATOM 3157 C C . VAL A 1 431 ? 1.083 0.751 -35.147 1.00 96.44 431 VAL A C 1
ATOM 3159 O O . VAL A 1 431 ? 1.118 1.710 -34.375 1.00 96.44 431 VAL A O 1
ATOM 3162 N N . TYR A 1 432 ? 2.174 0.109 -35.559 1.00 95.75 432 TYR A N 1
ATOM 3163 C CA . TYR A 1 432 ? 3.520 0.543 -35.200 1.00 95.75 432 TYR A CA 1
ATOM 3164 C C . TYR A 1 432 ? 3.881 1.881 -35.851 1.00 95.75 432 TYR A C 1
ATOM 3166 O O . TYR A 1 432 ? 3.660 2.085 -37.046 1.00 95.75 432 TYR A O 1
ATOM 3174 N N . VAL A 1 433 ? 4.468 2.773 -35.056 1.00 96.06 433 VAL A N 1
ATOM 3175 C CA . VAL A 1 433 ? 4.955 4.085 -35.475 1.00 96.06 433 VAL A CA 1
ATOM 3176 C C . VAL A 1 433 ? 6.416 4.226 -35.074 1.00 96.06 433 VAL A C 1
ATOM 3178 O O . VAL A 1 433 ? 6.750 4.294 -33.891 1.00 96.06 433 VAL A O 1
ATOM 3181 N N . ASP A 1 434 ? 7.288 4.327 -36.071 1.00 90.62 434 ASP A N 1
ATOM 3182 C CA . ASP A 1 434 ? 8.714 4.546 -35.848 1.00 90.62 434 ASP A CA 1
ATOM 3183 C C . ASP A 1 434 ? 8.967 6.009 -35.445 1.00 90.62 434 ASP A C 1
ATOM 3185 O O . ASP A 1 434 ? 8.731 6.958 -36.204 1.00 90.62 434 ASP A O 1
ATOM 3189 N N . LEU A 1 435 ? 9.458 6.196 -34.217 1.00 91.56 435 LEU A N 1
ATOM 3190 C CA . LEU A 1 435 ? 9.741 7.515 -33.663 1.00 91.56 435 LEU A CA 1
ATOM 3191 C C . LEU A 1 435 ? 10.822 8.267 -34.451 1.00 91.56 435 LEU A C 1
ATOM 3193 O O . LEU A 1 435 ? 10.700 9.479 -34.648 1.00 91.56 435 LEU A O 1
ATOM 3197 N N . ASP A 1 436 ? 11.869 7.567 -34.881 1.00 84.81 436 ASP A N 1
ATOM 3198 C CA . ASP A 1 436 ? 13.045 8.160 -35.513 1.00 84.81 436 ASP A CA 1
ATOM 3199 C C . ASP A 1 436 ? 12.764 8.554 -36.966 1.00 84.81 436 ASP A C 1
ATOM 3201 O O . ASP A 1 436 ? 13.262 9.582 -37.432 1.00 84.81 436 ASP A O 1
ATOM 3205 N N . THR A 1 437 ? 11.956 7.769 -37.685 1.00 84.44 437 THR A N 1
ATOM 3206 C CA . THR A 1 437 ? 11.723 7.979 -39.125 1.00 84.44 437 THR A CA 1
ATOM 3207 C C . THR A 1 437 ? 10.384 8.630 -39.464 1.00 84.44 437 THR A C 1
ATOM 3209 O O . THR A 1 437 ? 10.278 9.287 -40.504 1.00 84.44 437 THR A O 1
ATOM 3212 N N . GLU A 1 438 ? 9.365 8.498 -38.609 1.00 92.06 438 GLU A N 1
ATOM 3213 C CA . GLU A 1 438 ? 8.014 8.994 -38.903 1.00 92.06 438 GLU A CA 1
ATOM 3214 C C . GLU A 1 438 ? 7.552 10.121 -37.973 1.00 92.06 438 GLU A C 1
ATOM 3216 O O . GLU A 1 438 ? 6.731 10.953 -38.372 1.00 92.06 438 GLU A O 1
ATOM 3221 N N . LEU A 1 439 ? 8.116 10.204 -36.763 1.00 94.44 439 LEU A N 1
ATOM 3222 C CA . LEU A 1 439 ? 7.856 11.288 -35.810 1.00 94.44 439 LEU A CA 1
ATOM 3223 C C . LEU A 1 439 ? 9.012 12.283 -35.697 1.00 94.44 439 LEU A C 1
ATOM 3225 O O . LEU A 1 439 ? 8.946 13.203 -34.881 1.00 94.44 439 LEU A O 1
ATOM 3229 N N . ALA A 1 440 ? 10.070 12.150 -36.490 1.00 90.44 440 ALA A N 1
ATOM 3230 C CA . ALA A 1 440 ? 11.198 13.072 -36.496 1.00 90.44 440 ALA A CA 1
ATOM 3231 C C . ALA A 1 440 ? 11.735 13.297 -37.914 1.00 90.44 440 ALA A C 1
ATOM 3233 O O . ALA A 1 440 ? 11.549 12.477 -38.810 1.00 90.44 440 ALA A O 1
ATOM 3234 N N . ALA A 1 441 ? 12.392 14.438 -38.128 1.00 87.31 441 ALA A N 1
ATOM 3235 C CA . ALA A 1 441 ? 13.280 14.597 -39.277 1.00 87.31 441 ALA A CA 1
ATOM 3236 C C . ALA A 1 441 ? 14.663 14.000 -38.970 1.00 87.31 441 ALA A C 1
ATOM 3238 O O . ALA A 1 441 ? 14.987 13.715 -37.817 1.00 87.31 441 ALA A O 1
ATOM 3239 N N . ALA A 1 442 ? 15.504 13.860 -39.998 1.00 79.44 442 ALA A N 1
ATOM 3240 C CA . ALA A 1 442 ? 16.869 13.375 -39.818 1.00 79.44 442 ALA A CA 1
ATOM 3241 C C . ALA A 1 442 ? 17.650 14.262 -38.819 1.00 79.44 442 ALA A C 1
ATOM 3243 O O . ALA A 1 442 ? 17.603 15.493 -38.936 1.00 79.44 442 ALA A O 1
ATOM 3244 N N . PRO A 1 443 ? 18.382 13.668 -37.859 1.00 79.44 443 PRO A N 1
ATOM 3245 C CA . PRO A 1 443 ? 19.175 14.423 -36.894 1.00 79.44 443 PRO A CA 1
ATOM 3246 C C . PRO A 1 443 ? 20.312 15.181 -37.590 1.00 79.44 443 PRO A C 1
ATOM 3248 O O . PRO A 1 443 ? 20.892 14.699 -38.565 1.00 79.44 443 PRO A O 1
ATOM 3251 N N . GLY A 1 444 ? 20.685 16.356 -37.074 1.00 70.06 444 GLY A N 1
ATOM 3252 C CA . GLY A 1 444 ? 21.840 17.083 -37.605 1.00 70.06 444 GLY A CA 1
ATOM 3253 C C . GLY A 1 444 ? 21.964 18.547 -37.187 1.00 70.06 444 GLY A C 1
ATOM 3254 O O . GLY A 1 444 ? 20.988 19.224 -36.864 1.00 70.06 444 GLY A O 1
ATOM 3255 N N . GLY A 1 445 ? 23.203 19.050 -37.230 1.00 69.19 445 GLY A N 1
ATOM 3256 C CA . GLY A 1 445 ? 23.525 20.459 -36.988 1.00 69.19 445 GLY A CA 1
ATOM 3257 C C . GLY A 1 445 ? 23.039 20.963 -35.626 1.00 69.19 445 GLY A C 1
ATOM 3258 O O . GLY A 1 445 ? 23.243 20.318 -34.602 1.00 69.19 445 GLY A O 1
ATOM 3259 N N . THR A 1 446 ? 22.392 22.128 -35.616 1.00 69.81 446 THR A N 1
ATOM 3260 C CA . THR A 1 446 ? 21.798 22.748 -34.420 1.00 69.81 446 THR A CA 1
ATOM 3261 C C . THR A 1 446 ? 20.372 22.266 -34.123 1.00 69.81 446 THR A C 1
ATOM 3263 O O . THR A 1 446 ? 19.779 22.723 -33.150 1.00 69.81 446 THR A O 1
ATOM 3266 N N . ALA A 1 447 ? 19.807 21.361 -34.934 1.00 71.06 447 ALA A N 1
ATOM 3267 C CA . ALA A 1 447 ? 18.406 20.934 -34.842 1.00 71.06 447 ALA A CA 1
ATOM 3268 C C . ALA A 1 447 ? 18.156 19.818 -33.805 1.00 71.06 447 ALA A C 1
ATOM 3270 O O . ALA A 1 447 ? 17.009 19.479 -33.520 1.00 71.06 447 ALA A O 1
ATOM 3271 N N . GLY A 1 448 ? 19.222 19.267 -33.218 1.00 79.81 448 GLY A N 1
ATOM 3272 C CA . GLY A 1 448 ? 19.140 18.229 -32.194 1.00 79.81 448 GLY A CA 1
ATOM 3273 C C . GLY A 1 448 ? 18.893 16.826 -32.754 1.00 79.81 448 GLY A C 1
ATOM 3274 O O . GLY A 1 448 ? 19.078 16.558 -33.942 1.00 79.81 448 GLY A O 1
ATOM 3275 N N . ARG A 1 449 ? 18.525 15.913 -31.849 1.00 79.12 449 ARG A N 1
ATOM 3276 C CA . ARG A 1 449 ? 18.455 14.464 -32.095 1.00 79.12 449 ARG A CA 1
ATOM 3277 C C . ARG A 1 449 ? 17.124 13.994 -32.681 1.00 79.12 449 ARG A C 1
ATOM 3279 O O . ARG A 1 449 ? 17.104 13.027 -33.426 1.00 79.12 449 ARG A O 1
ATOM 3286 N N . HIS A 1 450 ? 16.039 14.714 -32.397 1.00 87.38 450 HIS A N 1
ATOM 3287 C CA . HIS A 1 450 ? 14.711 14.439 -32.950 1.00 87.38 450 HIS A CA 1
ATOM 3288 C C . HIS A 1 450 ? 14.015 15.734 -33.396 1.00 87.38 450 HIS A C 1
ATOM 3290 O O . HIS A 1 450 ? 13.044 16.160 -32.753 1.00 87.38 450 HIS A O 1
ATOM 3296 N N . PRO A 1 451 ? 14.498 16.397 -34.466 1.00 89.31 451 PRO A N 1
ATOM 3297 C CA . PRO A 1 451 ? 13.880 17.617 -34.980 1.00 89.31 451 PRO A CA 1
ATOM 3298 C C . PRO A 1 451 ? 12.416 17.395 -35.383 1.00 89.31 451 PRO A C 1
ATOM 3300 O O . PRO A 1 451 ? 11.995 16.262 -35.642 1.00 89.31 451 PRO A O 1
ATOM 3303 N N . LEU A 1 452 ? 11.634 18.475 -35.453 1.00 89.50 452 LEU A N 1
ATOM 3304 C CA . LEU A 1 452 ? 10.264 18.397 -35.963 1.00 89.50 452 LEU A CA 1
ATOM 3305 C C . LEU A 1 452 ? 10.265 17.900 -37.419 1.00 89.50 452 LEU A C 1
ATOM 3307 O O . LEU A 1 452 ? 11.063 18.395 -38.218 1.00 89.50 452 LEU A O 1
ATOM 3311 N N . PRO A 1 453 ? 9.391 16.944 -37.778 1.00 91.94 453 PRO A N 1
ATOM 3312 C CA . PRO A 1 453 ? 9.245 16.514 -39.159 1.00 91.94 453 PRO A CA 1
ATOM 3313 C C . PRO A 1 453 ? 8.584 17.610 -40.002 1.00 91.94 453 PRO A C 1
ATOM 3315 O O . PRO A 1 453 ? 7.748 18.377 -39.518 1.00 91.94 453 PRO A O 1
ATOM 3318 N N . GLU A 1 454 ? 8.894 17.630 -41.298 1.00 87.25 454 GLU A N 1
ATOM 3319 C CA . GLU A 1 454 ? 8.116 18.410 -42.259 1.00 87.25 454 GLU A CA 1
ATOM 3320 C C . GLU A 1 454 ? 6.648 17.964 -42.222 1.00 87.25 454 GLU A C 1
ATOM 3322 O O . GLU A 1 454 ? 6.351 16.766 -42.266 1.00 87.25 454 GLU A O 1
ATOM 3327 N N . LEU A 1 455 ? 5.716 18.923 -42.187 1.00 91.50 455 LEU A N 1
ATOM 3328 C CA . LEU A 1 455 ? 4.282 18.645 -42.014 1.00 91.50 455 LEU A CA 1
ATOM 3329 C C . LEU A 1 455 ? 3.742 17.675 -43.078 1.00 91.50 455 LEU A C 1
ATOM 3331 O O . LEU A 1 455 ? 2.888 16.840 -42.789 1.00 91.50 455 LEU A O 1
ATOM 3335 N N . VAL A 1 456 ? 4.268 17.754 -44.304 1.00 85.06 456 VAL A N 1
ATOM 3336 C CA . VAL A 1 456 ? 3.900 16.853 -45.404 1.00 85.06 456 VAL A CA 1
ATOM 3337 C C . VAL A 1 456 ? 4.312 15.403 -45.135 1.00 85.06 456 VAL A C 1
ATOM 3339 O O . VAL A 1 456 ? 3.543 14.494 -45.445 1.00 85.06 456 VAL A O 1
ATOM 3342 N N . ASN A 1 457 ? 5.471 15.178 -44.512 1.00 89.44 457 ASN A N 1
ATOM 3343 C CA . ASN A 1 457 ? 5.966 13.842 -44.184 1.00 89.44 457 ASN A CA 1
ATOM 3344 C C . ASN A 1 457 ? 5.162 13.248 -43.025 1.00 89.44 457 ASN A C 1
ATOM 3346 O O . ASN A 1 457 ? 4.707 12.108 -43.123 1.00 89.44 457 ASN A O 1
ATOM 3350 N N . LEU A 1 458 ? 4.894 14.051 -41.986 1.00 92.94 458 LEU A N 1
ATOM 3351 C CA . LEU A 1 458 ? 4.032 13.647 -40.873 1.00 92.94 458 LEU A CA 1
ATOM 3352 C C . LEU A 1 458 ? 2.611 13.322 -41.355 1.00 92.94 458 LEU A C 1
ATOM 3354 O O . LEU A 1 458 ? 2.037 12.322 -40.941 1.00 92.94 458 LEU A O 1
ATOM 3358 N N . GLN A 1 459 ? 2.049 14.111 -42.279 1.00 96.00 459 GLN A N 1
ATOM 3359 C CA . GLN A 1 459 ? 0.729 13.832 -42.852 1.00 96.00 459 GLN A CA 1
ATOM 3360 C C . GLN A 1 459 ? 0.722 12.531 -43.660 1.00 96.00 459 GLN A C 1
ATOM 3362 O O . GLN A 1 459 ? -0.236 11.764 -43.588 1.00 96.00 459 GLN A O 1
ATOM 3367 N N . GLN A 1 460 ? 1.770 12.269 -44.445 1.00 86.31 460 GLN A N 1
ATOM 3368 C CA . GLN A 1 460 ? 1.889 11.013 -45.185 1.00 86.31 460 GLN A CA 1
ATOM 3369 C C . GLN A 1 460 ? 1.986 9.812 -44.241 1.00 86.31 460 GLN A C 1
ATOM 3371 O O . GLN A 1 460 ? 1.317 8.812 -44.493 1.00 86.31 460 GLN A O 1
ATOM 3376 N N . ALA A 1 461 ? 2.764 9.915 -43.161 1.00 92.69 461 ALA A N 1
ATOM 3377 C CA . ALA A 1 461 ? 2.848 8.878 -42.136 1.00 92.69 461 ALA A CA 1
ATOM 3378 C C . ALA A 1 461 ? 1.499 8.671 -41.428 1.00 92.69 461 ALA A C 1
ATOM 3380 O O . ALA A 1 461 ? 0.973 7.564 -41.436 1.00 92.69 461 ALA A O 1
ATOM 3381 N N . ALA A 1 462 ? 0.851 9.749 -40.979 1.00 92.56 462 ALA A N 1
ATOM 3382 C CA . ALA A 1 462 ? -0.469 9.699 -40.350 1.00 92.56 462 ALA A CA 1
ATOM 3383 C C . ALA A 1 462 ? -1.533 9.028 -41.229 1.00 92.56 462 ALA A C 1
ATOM 3385 O O . ALA A 1 462 ? -2.337 8.227 -40.748 1.00 92.56 462 ALA A O 1
ATOM 3386 N N . ARG A 1 463 ? -1.510 9.292 -42.540 1.00 91.94 463 ARG A N 1
ATOM 3387 C CA . ARG A 1 463 ? -2.370 8.581 -43.491 1.00 91.94 463 ARG A CA 1
ATOM 3388 C C . ARG A 1 463 ? -2.008 7.104 -43.595 1.00 91.94 463 ARG A C 1
ATOM 3390 O O . ARG A 1 463 ? -2.928 6.299 -43.612 1.00 91.94 463 ARG A O 1
ATOM 3397 N N . ARG A 1 464 ? -0.725 6.720 -43.621 1.00 89.88 464 ARG A N 1
ATOM 3398 C CA . ARG A 1 464 ? -0.318 5.298 -43.618 1.00 89.88 464 ARG A CA 1
ATOM 3399 C C . ARG A 1 464 ? -0.779 4.559 -42.363 1.00 89.88 464 ARG A C 1
ATOM 3401 O O . ARG A 1 464 ? -1.199 3.415 -42.481 1.00 89.88 464 ARG A O 1
ATOM 3408 N N . TRP A 1 465 ? -0.788 5.216 -41.204 1.00 95.81 465 TRP A N 1
ATOM 3409 C CA . TRP A 1 465 ? -1.316 4.621 -39.970 1.00 95.81 465 TRP A CA 1
ATOM 3410 C C . TRP A 1 465 ? -2.835 4.407 -40.002 1.00 95.81 465 TRP A C 1
ATOM 3412 O O . TRP A 1 465 ? -3.380 3.684 -39.172 1.00 95.81 465 TRP A O 1
ATOM 3422 N N . GLY A 1 466 ? -3.534 5.017 -40.964 1.00 90.19 466 GLY A N 1
ATOM 3423 C CA . GLY A 1 466 ? -4.987 4.944 -41.091 1.00 90.19 466 GLY A CA 1
ATOM 3424 C C . GLY A 1 466 ? -5.734 6.055 -40.354 1.00 90.19 466 GLY A C 1
ATOM 3425 O O . GLY A 1 466 ? -6.915 5.893 -40.041 1.00 90.19 466 GLY A O 1
ATOM 3426 N N . LEU A 1 467 ? -5.076 7.186 -40.061 1.00 93.94 467 LEU A N 1
ATOM 3427 C CA . LEU A 1 467 ? -5.726 8.318 -39.403 1.00 93.94 467 LEU A CA 1
ATOM 3428 C C . LEU A 1 467 ? -6.694 9.036 -40.348 1.00 93.94 467 LEU A C 1
ATOM 3430 O O . LEU A 1 467 ? -6.308 9.538 -41.407 1.00 93.94 467 LEU A O 1
ATOM 3434 N N . THR A 1 468 ? -7.951 9.133 -39.923 1.00 90.81 468 THR A N 1
ATOM 3435 C CA . THR A 1 468 ? -9.018 9.851 -40.624 1.00 90.81 468 THR A CA 1
ATOM 3436 C C . THR A 1 468 ? -9.470 11.078 -39.843 1.00 90.81 468 THR A C 1
ATOM 3438 O O . THR A 1 468 ? -9.329 11.143 -38.618 1.00 90.81 468 THR A O 1
ATOM 3441 N N . ALA A 1 469 ? -10.048 12.056 -40.538 1.00 87.75 469 ALA A N 1
ATOM 3442 C CA . ALA A 1 469 ? -10.602 13.245 -39.895 1.00 87.75 469 ALA A CA 1
ATOM 3443 C C . ALA A 1 469 ? -11.663 12.881 -38.833 1.00 87.75 469 ALA A C 1
ATOM 3445 O O . ALA A 1 469 ? -12.570 12.088 -39.080 1.00 87.75 469 ALA A O 1
ATOM 3446 N N . GLY A 1 470 ? -11.546 13.471 -37.639 1.00 85.44 470 GLY A N 1
ATOM 3447 C CA . GLY A 1 470 ? -12.503 13.295 -36.540 1.00 85.44 470 GLY A CA 1
ATOM 3448 C C . GLY A 1 470 ? -12.393 11.981 -35.757 1.00 85.44 470 GLY A C 1
ATOM 3449 O O . GLY A 1 470 ? -13.123 11.816 -34.783 1.00 85.44 470 GLY A O 1
ATOM 3450 N N . ARG A 1 471 ? -11.492 11.059 -36.130 1.00 90.81 471 ARG A N 1
ATOM 3451 C CA . ARG A 1 471 ? -11.246 9.836 -35.354 1.00 90.81 471 ARG A CA 1
ATOM 3452 C C . ARG A 1 471 ? -10.342 10.139 -34.158 1.00 90.81 471 ARG A C 1
ATOM 3454 O O . ARG A 1 471 ? -9.306 10.780 -34.318 1.00 90.81 471 ARG A O 1
ATOM 3461 N N . ALA A 1 472 ? -10.729 9.651 -32.982 1.00 94.88 472 ALA A N 1
ATOM 3462 C CA . ALA A 1 472 ? -9.898 9.717 -31.784 1.00 94.88 472 ALA A CA 1
ATOM 3463 C C . ALA A 1 472 ? -8.623 8.881 -31.954 1.00 94.88 472 ALA A C 1
ATOM 3465 O O . ALA A 1 472 ? -8.651 7.827 -32.592 1.00 94.88 472 ALA A O 1
ATOM 3466 N N . VAL A 1 473 ? -7.521 9.328 -31.359 1.00 97.88 473 VAL A N 1
ATOM 3467 C CA . VAL A 1 473 ? -6.234 8.625 -31.388 1.00 97.88 473 VAL A CA 1
ATOM 3468 C C . VAL A 1 473 ? -5.787 8.330 -29.970 1.00 97.88 473 VAL A C 1
ATOM 3470 O O . VAL A 1 473 ? -5.826 9.206 -29.108 1.00 97.88 473 VAL A O 1
ATOM 3473 N N . VAL A 1 474 ? -5.323 7.108 -29.737 1.00 98.00 474 VAL A N 1
ATOM 3474 C CA . VAL A 1 474 ? -4.646 6.734 -28.501 1.00 98.00 474 VAL A CA 1
ATOM 3475 C C . VAL A 1 474 ? -3.239 6.268 -28.839 1.00 98.00 474 VAL A C 1
ATOM 3477 O O . VAL A 1 474 ? -3.053 5.324 -29.603 1.00 98.00 474 VAL A O 1
ATOM 3480 N N . VAL A 1 475 ? -2.250 6.962 -28.287 1.00 98.19 475 VAL A N 1
ATOM 3481 C CA . VAL A 1 475 ? -0.830 6.625 -28.414 1.00 98.19 475 VAL A CA 1
ATOM 3482 C C . VAL A 1 475 ? -0.367 5.913 -27.148 1.00 98.19 475 VAL A C 1
ATOM 3484 O O . VAL A 1 475 ? -0.784 6.258 -26.040 1.00 98.19 475 VAL A O 1
ATOM 3487 N N . TYR A 1 476 ? 0.500 4.922 -27.291 1.00 97.50 476 TYR A N 1
ATOM 3488 C CA . TYR A 1 476 ? 1.132 4.255 -26.157 1.00 97.50 476 TYR A CA 1
ATOM 3489 C C . TYR A 1 476 ? 2.551 3.813 -26.510 1.00 97.50 476 TYR A C 1
ATOM 3491 O O . TYR A 1 476 ? 2.943 3.807 -27.675 1.00 97.50 476 TYR A O 1
ATOM 3499 N N . ASP A 1 477 ? 3.325 3.458 -25.490 1.00 92.75 477 ASP A N 1
ATOM 3500 C CA . ASP A 1 477 ? 4.660 2.885 -25.637 1.00 92.75 477 ASP A CA 1
ATOM 3501 C C . ASP A 1 477 ? 4.873 1.727 -24.643 1.00 92.75 477 ASP A C 1
ATOM 3503 O O . ASP A 1 477 ? 3.915 1.176 -24.096 1.00 92.75 477 ASP A O 1
ATOM 3507 N N . ALA A 1 478 ? 6.126 1.324 -24.432 1.00 86.69 478 ALA A N 1
ATOM 3508 C CA . ALA A 1 478 ? 6.512 0.304 -23.456 1.00 86.69 478 ALA A CA 1
ATOM 3509 C C . ALA A 1 478 ? 7.365 0.865 -22.299 1.00 86.69 478 ALA A C 1
ATOM 3511 O O . ALA A 1 478 ? 7.884 0.095 -21.499 1.00 86.69 478 ALA A O 1
ATOM 3512 N N . VAL A 1 479 ? 7.537 2.191 -22.213 1.00 74.44 479 VAL A N 1
ATOM 3513 C CA . VAL A 1 479 ? 8.528 2.855 -21.341 1.00 74.44 479 VAL A CA 1
ATOM 3514 C C . VAL A 1 479 ? 7.928 4.007 -20.527 1.00 74.44 479 VAL A C 1
ATOM 3516 O O . VAL A 1 479 ? 8.586 5.009 -20.259 1.00 74.44 479 VAL A O 1
ATOM 3519 N N . GLY A 1 480 ? 6.660 3.881 -20.132 1.00 66.88 480 GLY A N 1
ATOM 3520 C CA . GLY A 1 480 ? 6.015 4.827 -19.216 1.00 66.88 480 GLY A CA 1
ATOM 3521 C C . GLY A 1 480 ? 5.572 6.146 -19.857 1.00 66.88 480 GLY A C 1
ATOM 3522 O O . GLY A 1 480 ? 5.427 7.142 -19.155 1.00 66.88 480 GLY A O 1
ATOM 3523 N N . GLY A 1 481 ? 5.343 6.174 -21.172 1.00 79.69 481 GLY A N 1
ATOM 3524 C CA . GLY A 1 481 ? 4.741 7.312 -21.871 1.00 79.69 481 GLY A CA 1
ATOM 3525 C C . GLY A 1 481 ? 5.726 8.317 -22.478 1.00 79.69 481 GLY A C 1
ATOM 3526 O O . GLY A 1 481 ? 5.286 9.316 -23.046 1.00 79.69 481 GLY A O 1
ATOM 3527 N N . LEU A 1 482 ? 7.041 8.087 -22.393 1.00 80.81 482 LEU A N 1
ATOM 3528 C CA . LEU A 1 482 ? 8.066 9.019 -22.886 1.00 80.81 482 LEU A CA 1
ATOM 3529 C C . LEU A 1 482 ? 8.024 9.211 -24.411 1.00 80.81 482 LEU A C 1
ATOM 3531 O O . LEU A 1 482 ? 8.078 10.342 -24.900 1.00 80.81 482 LEU A O 1
ATOM 3535 N N . SER A 1 483 ? 7.922 8.124 -25.177 1.00 87.56 483 SER A N 1
ATOM 3536 C CA . SER A 1 483 ? 7.852 8.178 -26.643 1.00 87.56 483 SER A CA 1
ATOM 3537 C C . SER A 1 483 ? 6.423 8.437 -27.121 1.00 87.56 483 SER A C 1
ATOM 3539 O O . SER A 1 483 ? 6.219 9.204 -28.068 1.00 87.56 483 SER A O 1
ATOM 3541 N N . ALA A 1 484 ? 5.425 7.930 -26.393 1.00 94.12 484 ALA A N 1
ATOM 3542 C CA . ALA A 1 484 ? 4.021 8.249 -26.634 1.00 94.12 484 ALA A CA 1
ATOM 3543 C C . ALA A 1 484 ? 3.732 9.756 -26.484 1.00 94.12 484 ALA A C 1
ATOM 3545 O O . ALA A 1 484 ? 3.008 10.330 -27.301 1.00 94.12 484 ALA A O 1
ATOM 3546 N N . ALA A 1 485 ? 4.353 10.438 -25.512 1.00 92.81 485 ALA A N 1
ATOM 3547 C CA . ALA A 1 485 ? 4.211 11.883 -25.322 1.00 92.81 485 ALA A CA 1
ATOM 3548 C C . ALA A 1 485 ? 4.675 12.694 -26.542 1.00 92.81 485 ALA A C 1
ATOM 3550 O O . ALA A 1 485 ? 4.066 13.716 -26.872 1.00 92.81 485 ALA A O 1
ATOM 3551 N N . ARG A 1 486 ? 5.704 12.227 -27.267 1.00 92.94 486 ARG A N 1
ATOM 3552 C CA . ARG A 1 486 ? 6.145 12.864 -28.517 1.00 92.94 486 ARG A CA 1
ATOM 3553 C C . ARG A 1 486 ? 5.077 12.760 -29.603 1.00 92.94 486 ARG A C 1
ATOM 3555 O O . ARG A 1 486 ? 4.770 13.765 -30.244 1.00 92.94 486 ARG A O 1
ATOM 3562 N N . ALA A 1 487 ? 4.510 11.571 -29.804 1.00 96.44 487 ALA A N 1
ATOM 3563 C CA . ALA A 1 487 ? 3.437 11.366 -30.776 1.00 96.44 487 ALA A CA 1
ATOM 3564 C C . ALA A 1 487 ? 2.194 12.190 -30.420 1.00 96.44 487 ALA A C 1
ATOM 3566 O O . ALA A 1 487 ? 1.637 12.871 -31.283 1.00 96.44 487 ALA A O 1
ATOM 3567 N N . TRP A 1 488 ? 1.815 12.194 -29.138 1.00 97.31 488 TRP A N 1
ATOM 3568 C CA . TRP A 1 488 ? 0.739 13.031 -28.619 1.00 97.31 488 TRP A CA 1
ATOM 3569 C C . TRP A 1 488 ? 0.972 14.504 -28.958 1.00 97.31 488 TRP A C 1
ATOM 3571 O O . TRP A 1 488 ? 0.134 15.131 -29.608 1.00 97.31 488 TRP A O 1
ATOM 3581 N N . TRP A 1 489 ? 2.138 15.044 -28.594 1.00 95.62 489 TRP A N 1
ATOM 3582 C CA . TRP A 1 489 ? 2.450 16.452 -28.813 1.00 95.62 489 TRP A CA 1
ATOM 3583 C C . TRP A 1 489 ? 2.455 16.805 -30.304 1.00 95.62 489 TRP A C 1
ATOM 3585 O O . TRP A 1 489 ? 1.863 1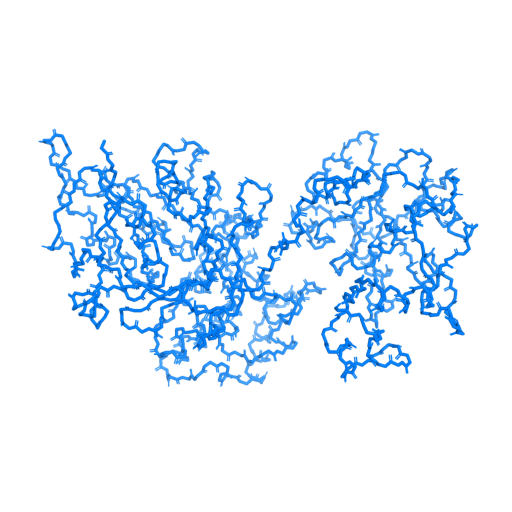7.811 -30.688 1.00 95.62 489 TRP A O 1
ATOM 3595 N N . LEU A 1 490 ? 3.050 15.967 -31.164 1.00 96.00 490 LEU A N 1
ATOM 3596 C CA . LEU A 1 490 ? 3.118 16.211 -32.610 1.00 96.00 490 LEU A CA 1
ATOM 3597 C C . LEU A 1 490 ? 1.740 16.220 -33.264 1.00 96.00 490 LEU A C 1
ATOM 3599 O O . LEU A 1 490 ? 1.446 17.118 -34.052 1.00 96.00 490 LEU A O 1
ATOM 3603 N N . LEU A 1 491 ? 0.885 15.253 -32.932 1.00 96.75 491 LEU A N 1
ATOM 3604 C CA . LEU A 1 491 ? -0.465 15.178 -33.485 1.00 96.75 491 LEU A CA 1
ATOM 3605 C C . LEU A 1 491 ? -1.324 16.356 -33.014 1.00 96.75 491 LEU A C 1
ATOM 3607 O O . LEU A 1 491 ? -2.042 16.949 -33.819 1.00 96.75 491 LEU A O 1
ATOM 3611 N N . ARG A 1 492 ? -1.198 16.760 -31.744 1.00 96.12 492 ARG A N 1
ATOM 3612 C CA . ARG A 1 492 ? -1.867 17.954 -31.208 1.00 96.12 492 ARG A CA 1
ATOM 3613 C C . ARG A 1 492 ? -1.356 19.232 -31.867 1.00 96.12 492 ARG A C 1
ATOM 3615 O O . ARG A 1 492 ? -2.168 20.038 -32.305 1.00 96.12 492 ARG A O 1
ATOM 3622 N N . TRP A 1 493 ? -0.038 19.395 -32.012 1.00 95.81 493 TRP A N 1
ATOM 3623 C CA . TRP A 1 493 ? 0.594 20.513 -32.725 1.00 95.81 493 TRP A CA 1
ATOM 3624 C C . TRP A 1 493 ? 0.149 20.600 -34.190 1.00 95.81 493 TRP A C 1
ATOM 3626 O O . TRP A 1 493 ? -0.001 21.702 -34.721 1.00 95.81 493 TRP A O 1
ATOM 3636 N N . ALA A 1 494 ? -0.094 19.446 -34.813 1.00 94.38 494 ALA A N 1
ATOM 3637 C CA . ALA A 1 494 ? -0.574 19.292 -36.180 1.00 94.38 494 ALA A CA 1
ATOM 3638 C C . ALA A 1 494 ? -2.114 19.347 -36.318 1.00 94.38 494 ALA A C 1
ATOM 3640 O O . ALA A 1 494 ? -2.639 19.128 -37.412 1.00 94.38 494 ALA A O 1
ATOM 3641 N N . GLY A 1 495 ? -2.840 19.649 -35.236 1.00 93.69 495 GLY A N 1
ATOM 3642 C CA . GLY A 1 495 ? -4.277 19.936 -35.254 1.00 93.69 495 GLY A CA 1
ATOM 3643 C C . GLY A 1 495 ? -5.216 18.748 -35.087 1.00 93.69 495 GLY A C 1
ATOM 3644 O O . GLY A 1 495 ? -6.413 18.887 -35.336 1.00 93.69 495 GLY A O 1
ATOM 3645 N N . VAL A 1 496 ? -4.726 17.599 -34.623 1.00 95.12 496 VAL A N 1
ATOM 3646 C CA . VAL A 1 496 ? -5.593 16.479 -34.239 1.00 95.12 496 VAL A CA 1
ATOM 3647 C C . VAL A 1 496 ? -6.247 16.780 -32.885 1.00 95.12 496 VAL A C 1
ATOM 3649 O O . VAL A 1 496 ? -5.575 17.053 -31.888 1.00 95.12 496 VAL A O 1
ATOM 3652 N N . ALA A 1 497 ? -7.582 16.776 -32.856 1.00 89.19 497 ALA A N 1
ATOM 3653 C CA . ALA A 1 497 ? -8.364 17.290 -31.730 1.00 89.19 497 ALA A CA 1
ATOM 3654 C C . ALA A 1 497 ? -8.455 16.332 -30.527 1.00 89.19 497 ALA A C 1
ATOM 3656 O O . ALA A 1 497 ? -8.434 16.800 -29.391 1.00 89.19 497 ALA A O 1
ATOM 3657 N N . ASP A 1 498 ? -8.528 15.024 -30.764 1.00 94.06 498 ASP A N 1
ATOM 3658 C CA . ASP A 1 498 ? -8.635 13.995 -29.723 1.00 94.06 498 ASP A CA 1
ATOM 3659 C C . ASP A 1 498 ? -7.445 13.044 -29.853 1.00 94.06 498 ASP A C 1
ATOM 3661 O O . ASP A 1 498 ? -7.437 12.135 -30.685 1.00 94.06 498 ASP A O 1
ATOM 3665 N N . VAL A 1 499 ? -6.402 13.334 -29.074 1.00 96.75 499 VAL A N 1
ATOM 3666 C CA . VAL A 1 499 ? -5.210 12.496 -28.950 1.00 96.75 499 VAL A CA 1
ATOM 3667 C C . VAL A 1 499 ? -4.979 12.273 -27.470 1.00 96.75 499 VAL A C 1
ATOM 3669 O O . VAL A 1 499 ? -4.806 13.239 -26.722 1.00 96.75 499 VAL A O 1
ATOM 3672 N N . ARG A 1 500 ? -4.973 11.010 -27.059 1.00 96.94 500 ARG A N 1
ATOM 3673 C CA . ARG A 1 500 ? -4.821 10.587 -25.668 1.00 96.94 500 ARG A CA 1
ATOM 3674 C C . ARG A 1 500 ? -3.644 9.631 -25.530 1.00 96.94 500 ARG A C 1
ATOM 3676 O O . ARG A 1 500 ? -3.298 8.937 -26.481 1.00 96.94 500 ARG A O 1
ATOM 3683 N N . ILE A 1 501 ? -3.024 9.601 -24.361 1.00 96.81 501 ILE A N 1
ATOM 3684 C CA . ILE A 1 501 ? -1.944 8.672 -24.023 1.00 96.81 501 ILE A CA 1
ATOM 3685 C C . ILE A 1 501 ? -2.529 7.569 -23.141 1.00 96.81 501 ILE A C 1
ATOM 3687 O O . ILE A 1 501 ? -3.274 7.867 -22.205 1.00 96.81 501 ILE A O 1
ATOM 3691 N N . LEU A 1 502 ? -2.217 6.305 -23.435 1.00 94.94 502 LEU A N 1
ATOM 3692 C CA . LEU A 1 502 ? -2.578 5.196 -22.551 1.00 94.94 502 LEU A CA 1
ATOM 3693 C C . LEU A 1 502 ? -1.810 5.309 -21.233 1.00 94.94 502 LEU A C 1
ATOM 3695 O O . LEU A 1 502 ? -0.584 5.189 -21.204 1.00 94.94 502 LEU A O 1
ATOM 3699 N N . ASP A 1 503 ? -2.549 5.510 -20.149 1.00 91.12 503 ASP A N 1
ATOM 3700 C CA . ASP A 1 503 ? -1.992 5.591 -18.806 1.00 91.12 503 ASP A CA 1
ATOM 3701 C C . ASP A 1 503 ? -1.405 4.238 -18.379 1.00 91.12 503 ASP A C 1
ATOM 3703 O O . ASP A 1 503 ? -2.051 3.194 -18.509 1.00 91.12 503 ASP A O 1
ATOM 3707 N N . GLY A 1 504 ? -0.153 4.260 -17.925 1.00 81.19 504 GLY A N 1
ATOM 3708 C CA . GLY A 1 504 ? 0.633 3.065 -17.615 1.00 81.19 504 GLY A CA 1
ATOM 3709 C C . GLY A 1 504 ? 1.088 2.237 -18.830 1.00 81.19 504 GLY A C 1
ATOM 3710 O O . GLY A 1 504 ? 1.679 1.169 -18.652 1.00 81.19 504 GLY A O 1
ATOM 3711 N N . ALA A 1 505 ? 0.877 2.740 -20.054 1.00 92.88 505 ALA A N 1
ATOM 3712 C CA . ALA A 1 505 ? 1.427 2.202 -21.300 1.00 92.88 505 ALA A CA 1
ATOM 3713 C C . ALA A 1 505 ? 1.069 0.712 -21.563 1.00 92.88 505 ALA A C 1
ATOM 3715 O O . ALA A 1 505 ? 0.063 0.201 -21.064 1.00 92.88 505 ALA A O 1
ATOM 3716 N N . LEU A 1 506 ? 1.859 -0.001 -22.381 1.00 90.94 506 LEU A N 1
ATOM 3717 C CA . LEU A 1 506 ? 1.633 -1.425 -22.693 1.00 90.94 506 LEU A CA 1
ATOM 3718 C C . LEU A 1 506 ? 1.601 -2.310 -21.435 1.00 90.94 506 LEU A C 1
ATOM 3720 O O . LEU A 1 506 ? 0.830 -3.270 -21.375 1.00 90.94 506 LEU A O 1
ATOM 3724 N N . ALA A 1 507 ? 2.407 -1.970 -20.427 1.00 85.62 507 ALA A N 1
ATOM 3725 C CA . ALA A 1 507 ? 2.480 -2.719 -19.180 1.00 85.62 507 ALA A CA 1
ATOM 3726 C C . ALA A 1 507 ? 1.126 -2.739 -18.462 1.00 85.62 507 ALA A C 1
ATOM 3728 O O . ALA A 1 507 ? 0.622 -3.812 -18.138 1.00 85.62 507 ALA A O 1
ATOM 3729 N N . ALA A 1 508 ? 0.474 -1.585 -18.306 1.00 81.19 508 ALA A N 1
ATOM 3730 C CA . ALA A 1 508 ? -0.828 -1.518 -17.651 1.00 81.19 508 ALA A CA 1
ATOM 3731 C C . ALA A 1 508 ? -1.924 -2.277 -18.424 1.00 81.19 508 ALA A C 1
ATOM 3733 O O . ALA A 1 508 ? -2.814 -2.872 -17.811 1.00 81.19 508 ALA A O 1
ATOM 3734 N N . TRP A 1 509 ? -1.847 -2.327 -19.761 1.00 87.00 509 TRP A N 1
ATOM 3735 C CA . TRP A 1 509 ? -2.744 -3.155 -20.578 1.00 87.00 509 TRP A CA 1
ATOM 3736 C C . TRP A 1 509 ? -2.601 -4.649 -20.286 1.00 87.00 509 TRP A C 1
ATOM 3738 O O . TRP A 1 509 ? -3.597 -5.347 -20.076 1.00 87.00 509 TRP A O 1
ATOM 3748 N N . GLN A 1 510 ? -1.360 -5.130 -20.218 1.00 84.31 510 GLN A N 1
ATOM 3749 C CA . GLN A 1 510 ? -1.058 -6.519 -19.879 1.00 84.31 510 GLN A CA 1
ATOM 3750 C C . GLN A 1 510 ? -1.441 -6.847 -18.430 1.00 84.31 510 GLN A C 1
ATOM 3752 O O . GLN A 1 510 ? -2.005 -7.907 -18.164 1.00 84.31 510 GLN A O 1
ATOM 3757 N N . GLU A 1 511 ? -1.186 -5.934 -17.491 1.00 80.62 511 GLU A N 1
ATOM 3758 C CA . GLU A 1 511 ? -1.540 -6.095 -16.076 1.00 80.62 511 GLU A CA 1
ATOM 3759 C C . GLU A 1 511 ? -3.048 -6.170 -15.842 1.00 80.62 511 GLU A C 1
ATOM 3761 O O . GLU A 1 511 ? -3.499 -6.900 -14.957 1.00 80.62 511 GLU A O 1
ATOM 3766 N N . ALA A 1 512 ? -3.837 -5.472 -16.659 1.00 71.00 512 ALA A N 1
ATOM 3767 C CA . ALA A 1 512 ? -5.291 -5.583 -16.650 1.00 71.00 512 ALA A CA 1
ATOM 3768 C C . ALA A 1 512 ? -5.807 -6.917 -17.230 1.00 71.00 512 ALA A C 1
ATOM 3770 O O . ALA A 1 512 ? -7.010 -7.175 -17.188 1.00 71.00 512 ALA A O 1
ATOM 3771 N N . GLY A 1 513 ? -4.919 -7.774 -17.750 1.00 78.25 513 GLY A N 1
ATOM 3772 C CA . GLY A 1 513 ? -5.260 -9.084 -18.302 1.00 78.25 513 GLY A CA 1
ATOM 3773 C C . GLY A 1 513 ? -5.945 -9.021 -19.667 1.00 78.25 513 GLY A C 1
ATOM 3774 O O . GLY A 1 513 ? -6.575 -9.996 -20.080 1.00 78.25 513 GLY A O 1
ATOM 3775 N N . PHE A 1 514 ? -5.854 -7.887 -20.364 1.00 83.88 514 PHE A N 1
ATOM 3776 C CA . PHE A 1 514 ? -6.425 -7.748 -21.696 1.00 83.88 514 PHE A CA 1
ATOM 3777 C C . PHE A 1 514 ? -5.537 -8.412 -22.757 1.00 83.88 514 PHE A C 1
ATOM 3779 O O . PHE A 1 514 ? -4.313 -8.461 -22.608 1.00 83.88 514 PHE A O 1
ATOM 3786 N N . PRO A 1 515 ? -6.139 -8.960 -23.829 1.00 83.94 515 PRO A N 1
ATOM 3787 C CA . PRO A 1 515 ? -5.394 -9.697 -24.839 1.00 83.94 515 PRO A CA 1
ATOM 3788 C C . PRO A 1 515 ? -4.431 -8.783 -25.600 1.00 83.94 515 PRO A C 1
ATOM 3790 O O . PRO A 1 515 ? -4.697 -7.593 -25.781 1.00 83.94 515 PRO A O 1
ATOM 3793 N N . LEU A 1 516 ? -3.340 -9.378 -26.077 1.00 92.12 516 LEU A N 1
ATOM 3794 C CA . LEU A 1 516 ? -2.456 -8.788 -27.074 1.00 92.12 516 LEU A CA 1
ATOM 3795 C C . LEU A 1 516 ? -2.657 -9.477 -28.421 1.00 92.12 516 LEU A C 1
ATOM 3797 O O . LEU A 1 516 ? -2.991 -10.663 -28.482 1.00 92.12 516 LEU A O 1
ATOM 3801 N N . GLU A 1 517 ? -2.401 -8.734 -29.487 1.00 90.00 517 GLU A N 1
ATOM 3802 C CA . GLU A 1 517 ? -2.222 -9.264 -30.832 1.00 90.00 517 GLU A CA 1
ATOM 3803 C C . GLU A 1 517 ? -0.731 -9.402 -31.155 1.00 90.00 517 GLU A C 1
ATOM 3805 O O . GLU A 1 517 ? 0.129 -8.799 -30.514 1.00 90.00 517 GLU A O 1
ATOM 3810 N N . THR A 1 518 ? -0.422 -10.254 -32.130 1.00 90.38 518 THR A N 1
ATOM 3811 C CA . THR A 1 518 ? 0.943 -10.506 -32.614 1.00 90.38 518 THR A CA 1
ATOM 3812 C C . THR A 1 518 ? 0.964 -10.372 -34.130 1.00 90.38 518 THR A C 1
ATOM 3814 O O . THR A 1 518 ? -0.062 -10.542 -34.791 1.00 90.38 518 THR A O 1
ATOM 3817 N N . GLY A 1 519 ? 2.133 -10.096 -34.697 1.00 85.44 519 GLY A N 1
ATOM 3818 C CA . GLY A 1 519 ? 2.301 -9.855 -36.125 1.00 85.44 519 GLY A CA 1
ATOM 3819 C C . GLY A 1 519 ? 2.174 -8.380 -36.502 1.00 85.44 519 GLY A C 1
ATOM 3820 O O . GLY A 1 519 ? 2.478 -7.500 -35.710 1.00 85.44 519 GLY A O 1
ATOM 3821 N N . GLU A 1 520 ? 1.802 -8.122 -37.752 1.00 88.44 520 GLU A N 1
ATOM 3822 C CA . GLU A 1 520 ? 1.754 -6.775 -38.325 1.00 88.44 520 GLU A CA 1
ATOM 3823 C C . GLU A 1 520 ? 0.303 -6.354 -38.568 1.00 88.44 520 GLU A C 1
ATOM 3825 O O . GLU A 1 520 ? -0.437 -7.066 -39.253 1.00 88.44 520 GLU A O 1
ATOM 3830 N N . ILE A 1 521 ? -0.083 -5.174 -38.085 1.00 88.50 521 ILE A N 1
ATOM 3831 C CA . ILE A 1 521 ? -1.329 -4.512 -38.475 1.00 88.50 521 ILE A CA 1
ATOM 3832 C C . ILE A 1 521 ? -1.060 -3.561 -39.638 1.00 88.50 521 ILE A C 1
ATOM 3834 O O . ILE A 1 521 ? -0.365 -2.556 -39.510 1.00 88.50 521 ILE A O 1
ATOM 3838 N N . ILE A 1 522 ? -1.656 -3.873 -40.789 1.00 82.25 522 ILE A N 1
ATOM 3839 C CA . ILE A 1 522 ? -1.631 -3.008 -41.970 1.00 82.25 522 ILE A CA 1
ATOM 3840 C C . ILE A 1 522 ? -2.976 -2.293 -42.067 1.00 82.25 522 ILE A C 1
ATOM 3842 O O . ILE A 1 522 ? -3.993 -2.897 -42.412 1.00 82.25 522 ILE A O 1
ATOM 3846 N N . SER A 1 523 ? -2.973 -0.992 -41.789 1.00 80.38 523 SER A N 1
ATOM 3847 C CA . SER A 1 523 ? -4.157 -0.143 -41.920 1.00 80.38 523 SER A CA 1
ATOM 3848 C C . SER A 1 523 ? -4.406 0.286 -43.365 1.00 80.38 523 SER A C 1
ATOM 3850 O O . SER A 1 523 ? -3.481 0.524 -44.145 1.00 80.38 523 SER A O 1
ATOM 3852 N N . ALA A 1 524 ? -5.682 0.450 -43.722 1.00 79.38 524 ALA A N 1
ATOM 3853 C CA . ALA A 1 524 ? -6.040 1.174 -44.936 1.00 79.38 524 ALA A CA 1
ATOM 3854 C C . ALA A 1 524 ? -5.618 2.650 -44.797 1.00 79.38 524 ALA A C 1
ATOM 3856 O O . ALA A 1 524 ? -5.802 3.218 -43.717 1.00 79.38 524 ALA A O 1
ATOM 3857 N N . PRO A 1 525 ? -5.095 3.295 -45.857 1.00 84.62 525 PRO A N 1
ATOM 3858 C CA . PRO A 1 525 ? -4.698 4.692 -45.775 1.00 84.62 525 PRO A CA 1
ATOM 3859 C C . PRO A 1 525 ? -5.860 5.609 -45.377 1.00 84.62 525 PRO A C 1
ATOM 3861 O O . PRO A 1 525 ? -6.937 5.549 -45.970 1.00 84.62 525 PRO A O 1
ATOM 3864 N N . GLY A 1 526 ? -5.627 6.471 -44.391 1.00 91.19 526 GLY A N 1
ATOM 3865 C CA . GLY A 1 526 ? -6.585 7.471 -43.931 1.00 91.19 526 GLY A CA 1
ATOM 3866 C C . GLY A 1 526 ? -6.606 8.743 -44.788 1.00 91.19 526 GLY A C 1
ATOM 3867 O O . GLY A 1 526 ? -5.839 8.894 -45.743 1.00 91.19 526 GLY A O 1
ATOM 3868 N N . ASP A 1 527 ? -7.479 9.687 -44.430 1.00 87.88 527 ASP A N 1
ATOM 3869 C CA . ASP A 1 527 ? -7.757 10.914 -45.192 1.00 87.88 527 ASP A CA 1
ATOM 3870 C C . ASP A 1 527 ? -7.367 12.217 -44.473 1.00 87.88 527 ASP A C 1
ATOM 3872 O O . ASP A 1 527 ? -7.607 13.307 -45.000 1.00 87.88 527 ASP A O 1
ATOM 3876 N N . ILE A 1 528 ? -6.715 12.125 -43.306 1.00 95.00 528 ILE A N 1
ATOM 3877 C CA . ILE A 1 528 ? -6.391 13.286 -42.470 1.00 95.00 528 ILE A CA 1
ATOM 3878 C C . ILE A 1 528 ? -5.631 14.381 -43.239 1.00 95.00 528 ILE A C 1
ATOM 3880 O O . ILE A 1 528 ? -4.770 14.113 -44.090 1.00 95.00 528 ILE A O 1
ATOM 3884 N N . VAL A 1 529 ? -5.947 15.636 -42.922 1.00 91.88 529 VAL A N 1
ATOM 3885 C CA . VAL A 1 529 ? -5.202 16.828 -43.343 1.00 91.88 529 VAL A CA 1
ATOM 3886 C C . VAL A 1 529 ? -4.671 17.501 -42.085 1.00 91.88 529 VAL A C 1
ATOM 3888 O O . VAL A 1 529 ? -5.441 17.783 -41.170 1.00 91.88 529 VAL A O 1
ATOM 3891 N N . LEU A 1 530 ? -3.358 17.713 -42.028 1.00 92.62 530 LEU A N 1
ATOM 3892 C CA . LEU A 1 530 ? -2.690 18.263 -40.851 1.00 92.62 530 LEU A CA 1
ATOM 3893 C C . LEU A 1 530 ? -2.428 19.764 -41.004 1.00 92.62 530 LEU A C 1
ATOM 3895 O O . LEU A 1 530 ? -2.120 20.255 -42.090 1.00 92.62 530 LEU A O 1
ATOM 3899 N N . HIS A 1 531 ? -2.495 20.482 -39.885 1.00 91.88 531 HIS A N 1
ATOM 3900 C CA . HIS A 1 531 ? -2.242 21.915 -39.787 1.00 91.88 531 HIS A CA 1
ATOM 3901 C C . HIS A 1 531 ? -1.293 22.193 -38.619 1.00 91.88 531 HIS A C 1
ATOM 3903 O O . HIS A 1 531 ? -1.679 22.077 -37.461 1.00 91.88 531 HIS A O 1
ATOM 3909 N N . ALA A 1 532 ? -0.052 22.575 -38.919 1.00 89.81 532 ALA A N 1
ATOM 3910 C CA . ALA A 1 532 ? 0.942 22.926 -37.906 1.00 89.81 532 ALA A CA 1
ATOM 3911 C C . ALA A 1 532 ? 0.538 24.155 -37.065 1.00 89.81 532 ALA A C 1
ATOM 3913 O O . ALA A 1 532 ? -0.272 24.986 -37.485 1.00 89.81 532 ALA A O 1
ATOM 3914 N N . GLY A 1 533 ? 1.182 24.310 -35.905 1.00 89.19 533 GLY A N 1
ATOM 3915 C CA . GLY A 1 533 ? 1.115 25.528 -35.090 1.00 89.19 533 GLY A CA 1
ATOM 3916 C C . GLY A 1 533 ? -0.028 25.574 -34.076 1.00 89.19 533 GLY A C 1
ATOM 3917 O O . GLY A 1 533 ? -0.311 26.643 -33.543 1.00 89.19 533 GLY A O 1
ATOM 3918 N N . GLN A 1 534 ? -0.672 24.442 -33.789 1.00 91.19 534 GLN A N 1
ATOM 3919 C CA . GLN A 1 534 ? -1.761 24.371 -32.804 1.00 91.19 534 GLN A CA 1
ATOM 3920 C C . GLN A 1 534 ? -1.264 24.233 -31.353 1.00 91.19 534 GLN A C 1
ATOM 3922 O O . GLN A 1 534 ? -2.048 24.372 -30.418 1.00 91.19 534 GLN A O 1
ATOM 3927 N N . LEU A 1 535 ? 0.040 24.006 -31.155 1.00 91.12 535 LEU A N 1
ATOM 3928 C CA . LEU A 1 535 ? 0.713 24.060 -29.856 1.00 91.12 535 LEU A CA 1
ATOM 3929 C C . LEU A 1 535 ? 1.952 24.974 -29.914 1.00 91.12 535 LEU A C 1
ATOM 3931 O O . LEU A 1 535 ? 2.570 25.083 -30.978 1.00 91.12 535 LEU A O 1
ATOM 3935 N N . PRO A 1 536 ? 2.338 25.621 -28.795 1.00 89.12 536 PRO A N 1
ATOM 3936 C CA . PRO A 1 536 ? 3.541 26.447 -28.733 1.00 89.12 536 PRO A CA 1
ATOM 3937 C C . PRO A 1 536 ? 4.812 25.641 -29.008 1.00 89.12 536 PRO A C 1
ATOM 3939 O O . PRO A 1 536 ? 4.950 24.513 -28.543 1.00 89.12 536 PRO A O 1
ATOM 3942 N N . VAL A 1 537 ? 5.765 26.260 -29.703 1.00 89.00 537 VAL A N 1
ATOM 3943 C CA . VAL A 1 537 ? 7.104 25.715 -29.962 1.00 89.00 537 VAL A CA 1
ATOM 3944 C C . VAL A 1 537 ? 8.138 26.709 -29.446 1.00 89.00 537 VAL A C 1
ATOM 3946 O O . VAL A 1 537 ? 7.935 27.920 -29.544 1.00 89.00 537 VAL A O 1
ATOM 3949 N N . LEU A 1 538 ? 9.243 26.201 -28.905 1.00 88.25 538 LEU A N 1
ATOM 3950 C CA . LEU A 1 538 ? 10.410 26.992 -28.530 1.00 88.25 538 LEU A CA 1
ATOM 3951 C C . LEU A 1 538 ? 11.617 26.509 -29.333 1.00 88.25 538 LEU A C 1
ATOM 3953 O O . LEU A 1 538 ? 11.825 25.307 -29.482 1.00 88.25 538 LEU A O 1
ATOM 3957 N N . ASP A 1 539 ? 12.409 27.451 -29.832 1.00 86.94 539 ASP A N 1
ATOM 3958 C CA . ASP A 1 539 ? 13.766 27.183 -30.298 1.00 86.94 539 ASP A CA 1
ATOM 3959 C C . ASP A 1 539 ? 14.756 27.244 -29.120 1.00 86.94 539 ASP A C 1
ATOM 3961 O O . ASP A 1 539 ? 14.382 27.505 -27.971 1.00 86.94 539 ASP A O 1
ATOM 3965 N N . ALA A 1 540 ? 16.035 26.978 -29.393 1.00 85.69 540 ALA A N 1
ATOM 3966 C CA . ALA A 1 540 ? 17.073 26.962 -28.363 1.00 85.69 540 ALA A CA 1
ATOM 3967 C C . ALA A 1 540 ? 17.195 28.311 -27.623 1.00 85.69 540 ALA A C 1
ATOM 3969 O O . ALA A 1 540 ? 17.330 28.332 -26.398 1.00 85.69 540 ALA A O 1
ATOM 3970 N N . ASP A 1 541 ? 17.089 29.432 -28.342 1.00 89.56 541 ASP A N 1
ATOM 3971 C CA . ASP A 1 541 ? 17.144 30.775 -27.754 1.00 89.56 541 ASP A CA 1
ATOM 3972 C C . ASP A 1 541 ? 15.902 31.070 -26.900 1.00 89.56 541 ASP A C 1
ATOM 3974 O O . ASP A 1 541 ? 15.999 31.651 -25.813 1.00 89.56 541 ASP A O 1
ATOM 3978 N N . GLY A 1 542 ? 14.731 30.624 -27.354 1.00 92.00 542 GLY A N 1
ATOM 3979 C CA . GLY A 1 542 ? 13.477 30.661 -26.618 1.00 92.00 542 GLY A CA 1
ATOM 3980 C C . GLY A 1 542 ? 13.556 29.879 -25.312 1.00 92.00 542 GLY A C 1
ATOM 3981 O O . GLY A 1 542 ? 13.221 30.434 -24.267 1.00 92.00 542 GLY A O 1
ATOM 3982 N N . ALA A 1 543 ? 14.062 28.646 -25.347 1.00 90.88 543 ALA A N 1
ATOM 3983 C CA . ALA A 1 543 ? 14.265 27.827 -24.154 1.00 90.88 543 ALA A CA 1
ATOM 3984 C C . ALA A 1 543 ? 15.253 28.487 -23.178 1.00 90.88 543 ALA A C 1
ATOM 3986 O O . ALA A 1 543 ? 14.952 28.627 -21.994 1.00 90.88 543 ALA A O 1
ATOM 3987 N N . ALA A 1 544 ? 16.388 28.993 -23.673 1.00 91.25 544 ALA A N 1
ATOM 3988 C CA . ALA A 1 544 ? 17.371 29.690 -22.845 1.00 91.25 544 ALA A CA 1
ATOM 3989 C C . ALA A 1 544 ? 16.810 30.971 -22.205 1.00 91.25 544 ALA A C 1
ATOM 3991 O O . ALA A 1 544 ? 17.194 31.337 -21.096 1.00 91.25 544 ALA A O 1
ATOM 3992 N N . ARG A 1 545 ? 15.910 31.677 -22.895 1.00 94.31 545 ARG A N 1
ATOM 3993 C CA . ARG A 1 545 ? 15.204 32.835 -22.339 1.00 94.31 545 ARG A CA 1
ATOM 3994 C C . ARG A 1 545 ? 14.206 32.420 -21.260 1.00 94.31 545 ARG A C 1
ATOM 3996 O O . ARG A 1 545 ? 14.216 33.033 -20.199 1.00 94.31 545 ARG A O 1
ATOM 4003 N N . VAL A 1 546 ? 13.406 31.374 -21.487 1.00 94.19 546 VAL A N 1
ATOM 4004 C CA . VAL A 1 546 ? 12.471 30.847 -20.473 1.00 94.19 546 VAL A CA 1
ATOM 4005 C C . VAL A 1 546 ? 13.217 30.398 -19.218 1.00 94.19 546 VAL A C 1
ATOM 4007 O O . VAL A 1 546 ? 12.776 30.722 -18.126 1.00 94.19 546 VAL A O 1
ATOM 4010 N N . ALA A 1 547 ? 14.380 29.759 -19.356 1.00 92.88 547 ALA A N 1
ATOM 4011 C CA . ALA A 1 547 ? 15.221 29.372 -18.220 1.00 92.88 547 ALA A CA 1
ATOM 4012 C C . ALA A 1 547 ? 15.736 30.565 -17.387 1.00 92.88 547 ALA A C 1
ATOM 4014 O O . ALA A 1 547 ? 16.061 30.411 -16.216 1.00 92.88 547 ALA A O 1
ATOM 4015 N N . ARG A 1 548 ? 15.841 31.765 -17.976 1.00 92.69 548 ARG A N 1
ATOM 4016 C CA . ARG A 1 548 ? 16.284 32.979 -17.264 1.00 92.69 548 ARG A CA 1
ATOM 4017 C C . ARG A 1 548 ? 15.136 33.811 -16.707 1.00 92.69 548 ARG A C 1
ATOM 4019 O O . ARG A 1 548 ? 15.289 34.441 -15.667 1.00 92.69 548 ARG A O 1
ATOM 4026 N N . GLU A 1 549 ? 14.041 33.893 -17.452 1.00 93.62 549 GLU A N 1
ATOM 4027 C CA . GLU A 1 549 ? 12.942 34.837 -17.207 1.00 93.62 549 GLU A CA 1
ATOM 4028 C C . GLU A 1 549 ? 11.683 34.155 -16.649 1.00 93.62 549 GLU A C 1
ATOM 4030 O O . GLU A 1 549 ? 10.736 34.835 -16.257 1.00 93.62 549 GLU A O 1
ATOM 4035 N N . GLY A 1 550 ? 11.656 32.824 -16.618 1.00 92.00 550 GLY A N 1
ATOM 4036 C CA . GLY A 1 550 ? 10.538 32.011 -16.155 1.00 92.00 550 GLY A CA 1
ATOM 4037 C C . GLY A 1 550 ? 11.012 30.692 -15.549 1.00 92.00 550 GLY A C 1
ATOM 4038 O O . GLY A 1 550 ? 12.073 30.629 -14.936 1.00 92.00 550 GLY A O 1
ATOM 4039 N N . VAL A 1 551 ? 10.203 29.643 -15.707 1.00 91.94 551 VAL A N 1
ATOM 4040 C CA . VAL A 1 551 ? 10.510 28.293 -15.220 1.00 91.94 551 VAL A CA 1
ATOM 4041 C C . VAL A 1 551 ? 10.632 27.364 -16.420 1.00 91.94 551 VAL A C 1
ATOM 4043 O O . VAL A 1 551 ? 9.671 27.194 -17.173 1.00 91.94 551 VAL A O 1
ATOM 4046 N N . LEU A 1 552 ? 11.813 26.775 -16.599 1.00 91.38 552 LEU A N 1
ATOM 4047 C CA . LEU A 1 552 ? 12.052 25.702 -17.558 1.00 91.38 552 LEU A CA 1
ATOM 4048 C C . LEU A 1 552 ? 12.303 24.415 -16.773 1.00 91.38 552 LEU A C 1
ATOM 4050 O O . LEU A 1 552 ? 13.320 24.320 -16.100 1.00 91.38 552 LEU A O 1
ATOM 4054 N N . LEU A 1 553 ? 11.382 23.456 -16.859 1.00 90.56 553 LEU A N 1
ATOM 4055 C CA . LEU A 1 553 ? 11.524 22.163 -16.190 1.00 90.56 553 LEU A CA 1
ATOM 4056 C C . LEU A 1 553 ? 12.344 21.210 -17.061 1.00 90.56 553 LEU A C 1
ATOM 4058 O O . LEU A 1 553 ? 12.015 21.018 -18.236 1.00 90.56 553 LEU A O 1
ATOM 4062 N N . ASP A 1 554 ? 13.375 20.596 -16.490 1.00 88.25 554 ASP A N 1
ATOM 4063 C CA . ASP A 1 554 ? 14.137 19.537 -17.149 1.00 88.25 554 ASP A CA 1
ATOM 4064 C C . ASP A 1 554 ? 13.663 18.164 -16.658 1.00 88.25 554 ASP A C 1
ATOM 4066 O O . ASP A 1 554 ? 13.967 17.731 -15.554 1.00 88.25 554 ASP A O 1
ATOM 4070 N N . ALA A 1 555 ? 12.899 17.459 -17.493 1.00 84.06 555 ALA A N 1
ATOM 4071 C CA . ALA A 1 555 ? 12.308 16.167 -17.137 1.00 84.06 555 ALA A CA 1
ATOM 4072 C C . ALA A 1 555 ? 13.280 14.973 -17.271 1.00 84.06 555 ALA A C 1
ATOM 4074 O O . ALA A 1 555 ? 12.841 13.823 -17.313 1.00 84.06 555 ALA A O 1
ATOM 4075 N N . ARG A 1 556 ? 14.590 15.213 -17.422 1.00 83.19 556 ARG A N 1
ATOM 4076 C CA . ARG A 1 556 ? 15.596 14.142 -17.525 1.00 83.19 556 ARG A CA 1
ATOM 4077 C C . ARG A 1 556 ? 16.021 13.644 -16.143 1.00 83.19 556 ARG A C 1
ATOM 4079 O O . ARG A 1 556 ? 15.918 14.352 -15.149 1.00 83.19 556 ARG A O 1
ATOM 4086 N N . ALA A 1 557 ? 16.576 12.431 -16.113 1.00 80.12 557 ALA A N 1
ATOM 4087 C CA . ALA A 1 557 ? 17.167 11.846 -14.912 1.00 80.12 557 ALA A CA 1
ATOM 4088 C C . ALA A 1 557 ? 18.210 12.781 -14.269 1.00 80.12 557 ALA A C 1
ATOM 4090 O O . ALA A 1 557 ? 18.941 13.503 -14.961 1.00 80.12 557 ALA A O 1
ATOM 4091 N N . ALA A 1 558 ? 18.289 12.760 -12.939 1.00 86.00 558 ALA A N 1
ATOM 4092 C CA . ALA A 1 558 ? 19.000 13.770 -12.159 1.00 86.00 558 ALA A CA 1
ATOM 4093 C C . ALA A 1 558 ? 20.514 13.813 -12.461 1.00 86.00 558 ALA A C 1
ATOM 4095 O O . ALA A 1 558 ? 21.128 14.880 -12.486 1.00 86.00 558 ALA A O 1
ATOM 4096 N N . GLU A 1 559 ? 21.124 12.667 -12.742 1.00 84.25 559 GLU A N 1
ATOM 4097 C CA . GLU A 1 559 ? 22.520 12.525 -13.161 1.00 84.25 559 GLU A CA 1
ATOM 4098 C C . GLU A 1 559 ? 22.783 13.099 -14.562 1.00 84.25 559 GLU A C 1
ATOM 4100 O O . GLU A 1 559 ? 23.848 13.674 -14.805 1.00 84.25 559 GLU A O 1
ATOM 4105 N N . ARG A 1 560 ? 21.801 13.031 -15.472 1.00 83.81 560 ARG A N 1
ATOM 4106 C CA . ARG A 1 560 ? 21.886 13.662 -16.800 1.00 83.81 560 ARG A CA 1
ATOM 4107 C C . ARG A 1 560 ? 21.726 15.171 -16.701 1.00 83.81 560 ARG A C 1
ATOM 4109 O O . ARG A 1 560 ? 22.469 15.915 -17.340 1.00 83.81 560 ARG A O 1
ATOM 4116 N N . TYR A 1 561 ? 20.811 15.619 -15.844 1.00 87.44 561 TYR A N 1
ATOM 4117 C CA . TYR A 1 561 ? 20.633 17.030 -15.519 1.00 87.44 561 TYR A CA 1
ATOM 4118 C C . TYR A 1 561 ? 21.919 17.647 -14.944 1.00 87.44 561 TYR A C 1
ATOM 4120 O O . TYR A 1 561 ? 22.379 18.689 -15.419 1.00 87.44 561 TYR A O 1
ATOM 4128 N N . ARG A 1 562 ? 22.565 16.982 -13.975 1.00 89.50 562 ARG A N 1
ATOM 4129 C CA . ARG A 1 562 ? 23.851 17.425 -13.398 1.00 89.50 562 ARG A CA 1
ATOM 4130 C C . ARG A 1 562 ? 25.042 17.267 -14.350 1.00 89.50 562 ARG A C 1
ATOM 4132 O O . ARG A 1 562 ? 26.091 17.860 -14.112 1.00 89.50 562 ARG A O 1
ATOM 4139 N N . GLY A 1 563 ? 24.875 16.520 -15.441 1.00 86.69 563 GLY A N 1
ATOM 4140 C CA . GLY A 1 563 ? 25.914 16.267 -16.437 1.00 86.69 563 GLY A CA 1
ATOM 4141 C C . GLY A 1 563 ? 26.966 15.249 -15.996 1.00 86.69 563 GLY A C 1
ATOM 4142 O O . GLY A 1 563 ? 28.078 15.255 -16.515 1.00 86.69 563 GLY A O 1
ATOM 4143 N N . GLU A 1 564 ? 26.620 14.390 -15.040 1.00 85.44 564 GLU A N 1
ATOM 4144 C CA . GLU A 1 564 ? 27.471 13.315 -14.520 1.00 85.44 564 GLU A CA 1
ATOM 4145 C C . GLU A 1 564 ? 27.517 12.128 -15.488 1.00 85.44 564 GLU A C 1
ATOM 4147 O O . GLU A 1 564 ? 28.560 11.500 -15.665 1.00 85.44 564 GLU A O 1
ATOM 4152 N N . VAL A 1 565 ? 26.387 11.857 -16.146 1.00 79.31 565 VAL A N 1
ATOM 4153 C CA . VAL A 1 565 ? 26.225 10.811 -17.158 1.00 79.31 565 VAL A CA 1
ATOM 4154 C C . VAL A 1 565 ? 25.559 11.438 -18.376 1.00 79.31 565 VAL A C 1
ATOM 4156 O O . VAL A 1 565 ? 24.486 12.021 -18.263 1.00 79.31 565 VAL A O 1
ATOM 4159 N N . GLU A 1 566 ? 26.167 11.312 -19.553 1.00 74.12 566 GLU A N 1
ATOM 4160 C CA . GLU A 1 566 ? 25.502 11.662 -20.810 1.00 74.12 566 GLU A CA 1
ATOM 4161 C C . GLU A 1 566 ? 25.771 10.575 -21.855 1.00 74.12 566 GLU A C 1
ATOM 4163 O O . GLU A 1 566 ? 26.845 10.552 -22.459 1.00 74.12 566 GLU A O 1
ATOM 4168 N N . PRO A 1 567 ? 24.828 9.634 -22.032 1.00 67.12 567 PRO A N 1
ATOM 4169 C CA . PRO A 1 567 ? 25.021 8.504 -22.928 1.00 67.12 567 PRO A CA 1
ATOM 4170 C C . PRO A 1 567 ? 24.677 8.818 -24.392 1.00 67.12 567 PRO A C 1
ATOM 4172 O O . PRO A 1 567 ? 24.930 7.977 -25.252 1.00 67.12 567 PRO A O 1
ATOM 4175 N N . ILE A 1 568 ? 24.080 9.980 -24.691 1.00 67.19 568 ILE A N 1
ATOM 4176 C CA . ILE A 1 568 ? 23.377 10.214 -25.962 1.00 67.19 568 ILE A CA 1
ATOM 4177 C C . ILE A 1 568 ? 23.792 11.520 -26.626 1.00 67.19 568 ILE A C 1
ATOM 4179 O O . ILE A 1 568 ? 24.088 11.558 -27.821 1.00 67.19 568 ILE A O 1
ATOM 4183 N N . ASP A 1 569 ? 23.736 12.610 -25.868 1.00 74.38 569 ASP A N 1
ATOM 4184 C CA . ASP A 1 569 ? 23.834 13.955 -26.402 1.00 74.38 569 ASP A CA 1
ATOM 4185 C C . ASP A 1 569 ? 25.306 14.425 -26.397 1.00 74.38 569 ASP A C 1
ATOM 4187 O O . ASP A 1 569 ? 26.078 14.079 -25.503 1.00 74.38 569 ASP A O 1
ATOM 4191 N N . PRO A 1 570 ? 25.749 15.251 -27.365 1.00 72.62 570 PRO A N 1
ATOM 4192 C CA . PRO A 1 570 ? 27.160 15.646 -27.467 1.00 72.62 570 PRO A CA 1
ATOM 4193 C C . PRO A 1 570 ? 27.692 16.445 -26.268 1.00 72.62 570 PRO A C 1
ATOM 4195 O O . PRO A 1 570 ? 28.901 16.644 -26.137 1.00 72.62 570 PRO A O 1
ATOM 4198 N N . ARG A 1 571 ? 26.793 16.988 -25.439 1.00 80.50 571 ARG A N 1
ATOM 4199 C CA . ARG A 1 571 ? 27.109 17.803 -24.267 1.00 80.50 571 ARG A CA 1
ATOM 4200 C C . ARG A 1 571 ? 26.246 17.357 -23.096 1.00 80.50 571 ARG A C 1
ATOM 4202 O O . ARG A 1 571 ? 25.024 17.423 -23.181 1.00 80.50 571 ARG A O 1
ATOM 4209 N N . ALA A 1 572 ? 26.905 16.976 -22.008 1.00 84.81 572 ALA A N 1
ATOM 4210 C CA . ALA A 1 572 ? 26.265 16.652 -20.743 1.00 84.81 572 ALA A CA 1
ATOM 4211 C C . ALA A 1 572 ? 25.731 17.906 -20.030 1.00 84.81 572 ALA A C 1
ATOM 4213 O O . ALA A 1 572 ? 26.246 19.013 -20.230 1.00 84.81 572 ALA A O 1
ATOM 4214 N N . GLY A 1 573 ? 24.743 17.713 -19.155 1.00 86.75 573 GLY A N 1
ATOM 4215 C CA . GLY A 1 573 ? 24.182 18.753 -18.296 1.00 86.75 573 GLY A CA 1
ATOM 4216 C C . GLY A 1 573 ? 22.867 19.326 -18.817 1.00 86.75 573 GLY A C 1
ATOM 4217 O O . GLY A 1 573 ? 22.215 18.751 -19.690 1.00 86.75 573 GLY A O 1
ATOM 4218 N N . HIS A 1 574 ? 22.472 20.477 -18.276 1.00 91.12 574 HIS A N 1
ATOM 4219 C CA . HIS A 1 574 ? 21.188 21.137 -18.521 1.00 91.12 574 HIS A CA 1
ATOM 4220 C C . HIS A 1 574 ? 21.344 22.544 -19.109 1.00 91.12 574 HIS A C 1
ATOM 4222 O O . HIS A 1 574 ? 22.442 23.104 -19.181 1.00 91.12 574 HIS A O 1
ATOM 4228 N N . ILE A 1 575 ? 20.223 23.118 -19.551 1.00 91.50 575 ILE A N 1
ATOM 4229 C CA . ILE A 1 575 ? 20.156 24.523 -19.966 1.00 91.50 575 ILE A CA 1
ATOM 4230 C C . ILE A 1 575 ? 20.300 25.384 -18.704 1.00 91.50 575 ILE A C 1
ATOM 4232 O O . ILE A 1 575 ? 19.467 25.250 -17.812 1.00 91.50 575 ILE A O 1
ATOM 4236 N N . PRO A 1 576 ? 21.302 26.277 -18.600 1.00 91.44 576 PRO A N 1
ATOM 4237 C CA . PRO A 1 576 ? 21.494 27.085 -17.398 1.00 91.44 576 PRO A CA 1
ATOM 4238 C C . PRO A 1 576 ? 20.225 27.851 -16.996 1.00 91.44 576 PRO A C 1
ATOM 4240 O O . PRO A 1 576 ? 19.690 28.614 -17.802 1.00 91.44 576 PRO A O 1
ATOM 4243 N N . GLY A 1 577 ? 19.776 27.657 -15.753 1.00 90.69 577 GLY A N 1
ATOM 4244 C CA . GLY A 1 577 ? 18.540 28.240 -15.213 1.00 90.69 577 GLY A CA 1
ATOM 4245 C C . GLY A 1 577 ? 17.303 27.340 -15.316 1.00 90.69 577 GLY A C 1
ATOM 4246 O O . GLY A 1 577 ? 16.260 27.696 -14.776 1.00 90.69 577 GLY A O 1
ATOM 4247 N N . ALA A 1 578 ? 17.404 26.179 -15.973 1.00 92.12 578 ALA A N 1
ATOM 4248 C CA . ALA A 1 578 ? 16.402 25.125 -15.827 1.00 92.12 578 ALA A CA 1
ATOM 4249 C C . ALA A 1 578 ? 16.369 24.605 -14.378 1.00 92.12 578 ALA A C 1
ATOM 4251 O O . ALA A 1 578 ? 17.344 24.790 -13.646 1.00 92.12 578 ALA A O 1
ATOM 4252 N N . VAL A 1 579 ? 15.251 23.996 -13.978 1.00 88.69 579 VAL A N 1
ATOM 4253 C CA . VAL A 1 579 ? 15.053 23.366 -12.660 1.00 88.69 579 VAL A CA 1
ATOM 4254 C C . VAL A 1 579 ? 14.585 21.929 -12.779 1.00 88.69 579 VAL A C 1
ATOM 4256 O O . VAL A 1 579 ? 13.922 21.604 -13.797 1.00 88.69 579 VAL A O 1
#

Mean predicted aligned error: 15.79 Å

Nearest PDB structures (foldseek):
  1urh-assembly1_A  TM=8.524E-01  e=3.786E-12  Escherichia coli
  1okg-assembly1_A  TM=8.191E-01  e=4.823E-11  Leishmania major
  3aay-assembly2_B  TM=8.605E-01  e=9.863E-10  Mycobacterium tuberculosis
  3hwi-assembly1_A  TM=8.522E-01  e=1.250E-09  Mycobacterium tuberculosis
  3hwi-assembly2_B  TM=8.338E-01  e=8.259E-10  Mycobacterium tuberculosis

Secondary structure (DSSP, 8-state):
---EEEEE--SHHHHHHHHHHHHTT-EEEEE--HHHHHHHHHH-EEEEE--SSTTS--EEEEE--EEESSGGG--EETTEEEEE-S-GGGHHHHHHHHHT-EEEETTEEEEHHHHSEEEE--SSSHHHHHHHTT-SEEEEEEEE---EEEETTEEE--EEE-SEEEEEEESS---TT-HHHHHHHHHHHHTTEEEEE-S-HHHHHHHHHHHHHHHHHHHHB-S-HHHHHHHHHHHHHHHHHHHHHT-----SS-SSS---TTEEE--BTTB---S-HHHHHHHTT----GGGTHHHHHHHHHHTT---HHHHHHHHHHHHHHHHTPPTT-B-HHHHHHHHTTSPTT-PPPTT---TTTS--GGG----------SS----PPPGGGTEE-HHHHHHHHTSSSPPEEEE---BTTB--HHHHHHH-BSTTPEE--TTTTSSPPP-TTS-SSPPPPHHHHHHHHHHTT--TT--EEEE-SSTTHHHHHHHHHHHHTT-S-EEEETTHHHHHHHTT---B-S---PPP------S-SS----HHHHHHHHHHS-----S-HHHHHTS--SSSSS-S--TT--

Solvent-accessible surface area (backbone atoms only — not comparable to full-atom values): 31488 Å² total; per-residue (Å²): 131,85,53,33,37,40,30,39,22,64,42,29,64,26,39,52,54,47,48,35,30,43,75,55,73,39,51,48,40,38,26,29,59,69,67,37,32,54,34,28,74,73,64,13,35,40,40,35,34,38,32,98,46,94,94,52,70,57,44,72,44,70,45,81,61,49,72,32,77,47,75,92,72,52,87,53,52,58,56,37,34,40,31,42,32,49,62,64,88,50,44,63,64,49,50,62,67,49,29,71,37,67,19,50,45,95,92,40,83,42,33,31,14,77,67,27,45,37,37,38,56,37,76,36,66,60,60,59,65,59,42,60,77,61,30,76,36,41,33,37,34,47,68,48,63,72,38,37,58,78,50,68,29,33,35,40,30,33,26,46,81,14,51,35,36,37,44,35,14,37,57,82,69,30,58,61,76,40,70,68,54,51,53,52,39,52,54,40,46,63,20,47,27,35,58,31,65,33,35,57,41,57,24,38,28,46,24,46,33,50,58,56,45,40,36,52,49,58,21,36,32,60,96,46,74,70,50,35,44,40,38,33,39,39,40,52,52,42,50,54,34,28,58,72,67,70,51,60,64,37,67,88,75,67,99,75,76,64,68,56,74,43,50,24,55,46,80,36,90,98,58,82,89,65,79,43,77,54,17,45,25,32,66,69,59,34,80,74,58,38,65,53,45,27,33,42,46,34,48,49,10,54,78,66,78,44,83,38,55,40,32,45,45,51,29,51,50,51,56,45,27,39,73,72,60,43,50,57,36,66,48,56,72,68,60,50,49,54,42,51,69,50,47,59,92,89,65,65,62,57,95,68,58,68,48,58,92,72,49,66,56,85,66,63,53,73,54,94,77,86,78,77,84,73,91,81,74,96,67,96,73,83,55,74,80,65,43,46,36,48,53,68,60,49,52,57,40,60,74,41,103,75,45,55,50,37,36,36,24,42,63,54,93,95,48,89,54,40,67,59,54,39,30,72,45,34,57,71,81,32,25,81,43,56,56,68,75,52,63,14,28,84,57,50,88,93,57,46,79,68,23,81,44,58,68,70,58,37,36,53,43,42,16,52,64,34,39,39,76,92,58,40,34,35,27,22,15,66,68,75,35,66,44,13,49,52,55,43,51,52,42,36,20,24,57,48,88,50,51,27,35,40,46,62,14,49,60,38,38,52,74,71,67,50,76,67,37,64,53,84,60,84,50,66,71,32,72,47,82,69,44,77,75,65,47,92,83,70,55,74,69,50,49,51,45,34,11,70,78,54,83,30,78,61,92,60,59,70,51,36,45,72,35,79,46,57,97,81,57,100,66,59,36,64,65,75,57,45,86